Protein AF-A0A0D7AES2-F1 (afdb_monomer)

Sequence (624 aa):
MNTSYLFISCYKQKIHALDRVQQRGAQDPANRQRQGQAQGQGQSHGPVEHRKLVQRFRQFLADEEKFWGKFIARFRRSFALTEANAALLTLEIISVEDVVGDATDGPTEDHGRNHFQFPAEDTSVDLTPTTDADRRSRMVILSKAMTCLGDIARYREQYNESGGRPKAGHEDHPPSAKKNAGRGKRGGPELRRRNYERAQQCYEQARRLVPTEGNPSHQMAIIATYQKDVFSALLHNYRALCVLQPYDTAAENMGVILSKAMDQWRRSRRDDTADPPPHIQVERFKESVVVLHAMWRDKVDTRKHASAIYKNYRSLILQRNLPADTINAVVILSQGALWKHRMFEDPKPRRREEKQTRIFMHLLDVHRALLEVGIEELKEPLPSDMPSNDLAQKITAAFRRTLAALRIASKWLIANYDYVAHGMEKDRTRANEKGRTSTTPLVRFWTSYADFMRTLQRSFPVGNLPNLSAPLGEDLDLQGFLPLKQTLLAREPASADSASSDNQGADGLSGEHPNVVQLMRISDLFSDANTIVAMEDSPIALYGNQFMVKGVEVATGQQQSSPSSAAIVVSSVLSSEVADEDAMTELTDDPVAEAFKHLEDGEDEILWDPRYLEFQDQGTSIND

InterPro domains:
  IPR011990 Tetratricopeptide-like helical domain superfamily [G3DSA:1.25.40.10] (2-264)
  IPR011990 Tetratricopeptide-like helical domain superfamily [SSF48452] (40-487)
  IPR018834 DNA/RNA-binding domain, Est1-type [PF10373] (199-487)
  IPR019458 Telomerase activating protein Est1-like, N-terminal [PF10374] (2-160)
  IPR045153 Est1/Ebs1-like [PTHR15696] (5-589)

Foldseek 3Di:
DLVLLVVVVVLVVVLVVLVVVVVVVVPCVVVVVVVPPPDDPDDPCSVVVSVVSLVVVLVSLVLVLVLLLVVLLVLCLLQVVLQLVVLNVLLVSDDPCSNPDDNPPFPDPPVDPDPSDDPGDDPVDRNHDPDPLVSLVSLLVSLVSLLVSLVSLVVSQQSPPPQPADHQLCLPDDPPPPPPPDPDDDDDRDHDQTDSPSSLSSLLSSCLSNVQALSSLQVQLLVCVSVVNLLSNLLSLLSQQQFNHHDVLSVVVLVVSLVVLQVVVVPDDDDPPDDDPLVVLLVVLSSLLSPLLSCLVPPDDCVVSLVVSLVSLLVCLLVVSDALVNLQSSLSSLLSSLVCLVPPDDPDVVSSVVSSVVSVLSNLSSLLSLLVSLLVLLPDDQDPPDDLLQLLSSQDPSNLSSLLVNLSSLLLCLQCVVVLLVVVVVVVVVCVVVVDPDCDSSNSSLQSVLSSVQSLCVSDPLVSADEPQDQDPSLSSCPRRNSSVSSSPPDDHPDPPPPDDDPDRPPVPVPDDSSNSSSNSSNVSVVSVVSLQPDPPRQWHQDPNGIDGPPPPPPPPDDDDDDDDDDDDDDDDDDDDDDDDDDDDDDDDDCVSVVSVVSVVVSSDPPDDVCVSVVVPDPPPPDD

Nearest PDB structures (foldseek):
  4um2-assembly1_A  TM=5.793E-01  e=1.061E-10  Homo sapiens
  1ya0-assembly2_B  TM=6.684E-01  e=3.777E-09  Homo sapiens
  1ya0-assembly1_A  TM=5.693E-01  e=1.539E-08  Homo sapiens
  3zhe-assembly2_D  TM=5.365E-01  e=1.321E-03  Caenorhabditis elegans
  3zhe-assembly1_B  TM=4.711E-01  e=5.249E-04  Caenorhabditis elegans

Solvent-accessible surface area (backbone atoms only — not comparable to full-atom values): 37317 Å² total; per-residue (Å²): 111,70,66,60,40,54,51,49,51,53,50,52,54,53,50,52,54,48,48,54,54,51,54,58,67,67,77,46,70,77,58,59,69,67,52,73,80,76,62,90,91,68,83,90,44,66,76,59,51,46,52,53,48,54,52,50,49,54,49,50,44,54,52,48,47,54,43,49,40,53,48,51,49,49,51,34,60,55,38,65,46,67,86,49,46,67,48,34,44,75,65,66,55,45,56,73,61,74,70,72,49,64,91,79,71,63,80,78,82,70,89,62,96,51,95,74,65,72,79,83,81,65,86,88,62,87,56,55,56,89,43,71,68,52,40,52,52,52,49,51,53,52,26,51,51,35,32,50,45,12,52,42,44,42,53,50,47,53,72,45,62,65,94,70,24,57,57,69,81,42,77,85,56,77,76,80,76,66,91,78,71,72,93,81,67,95,72,76,86,73,75,55,76,85,74,54,61,70,19,49,50,27,19,51,41,21,26,67,76,38,34,38,48,5,54,31,33,31,54,49,14,52,52,26,48,77,72,68,34,60,55,56,17,48,44,22,20,35,52,4,57,32,20,82,43,50,31,69,68,28,58,55,51,45,49,55,54,28,51,51,47,42,56,51,54,76,68,57,84,77,83,86,86,66,90,65,60,61,70,56,48,48,52,54,48,44,51,50,52,48,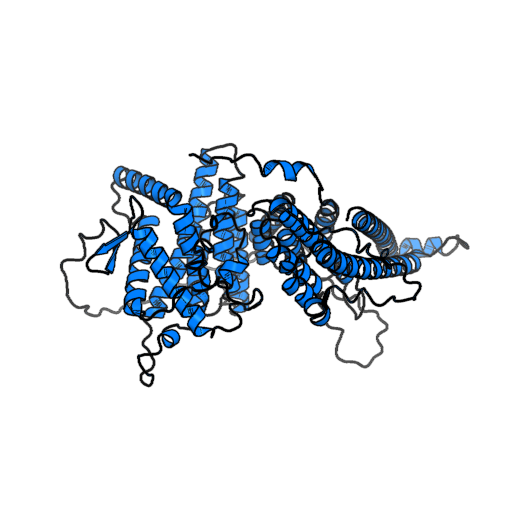35,52,62,25,37,68,78,46,99,55,87,54,65,69,58,49,51,50,49,38,53,50,52,39,50,33,37,74,70,61,60,57,53,42,69,59,52,34,45,56,53,52,42,38,44,35,51,42,43,49,53,71,76,74,52,67,98,49,67,70,62,37,52,57,53,48,50,53,41,50,52,45,40,48,42,54,49,38,31,51,36,53,49,42,44,58,52,66,66,60,76,76,69,91,92,60,74,91,80,56,67,60,75,67,54,42,77,47,43,59,42,40,45,65,36,51,46,57,48,50,34,28,46,63,59,40,38,66,65,54,52,55,51,49,55,56,50,52,55,53,32,65,75,65,75,49,92,66,82,45,76,64,54,53,37,46,46,45,48,20,52,24,52,40,52,48,48,74,76,49,57,71,92,80,44,52,73,79,82,67,77,49,74,68,39,60,70,49,41,45,38,49,68,27,68,58,53,73,65,72,68,73,75,84,71,92,83,72,90,66,90,73,97,71,66,103,52,83,59,80,79,59,57,74,57,58,57,53,39,20,48,55,40,49,50,52,53,49,52,52,52,49,45,71,39,86,88,40,63,41,41,74,56,96,88,33,51,37,46,69,89,64,76,84,72,82,78,84,81,92,79,83,90,79,90,79,85,89,81,92,82,88,83,83,87,82,89,82,85,90,82,92,82,91,77,92,76,93,77,76,66,66,50,62,58,54,51,56,53,62,70,71,63,66,68,80,82,82,62,82,71,69,69,65,66,80,78,62,86,75,77,85,74,136

pLDDT: mean 76.25, std 23.74, range [24.3, 98.81]

Secondary structure (DSSP, 8-state):
-HHHHHHHHHHHHHHHHHHHHHHHHHH-HHHHHHHTTT-SSS---HHHHHHHHHHHHHHHHHHHHHHHHHHHHHHHHHTT-GGGHHHHHHTTSS-SHHHHS-TTSPPP---S--TT-PPPP-TT------SHHHHHHHHHHHHHHHHHHHHHHHHHHHT--GGGPPPTT-TTSPP---TT--S--S----------HHHHHHHHHHHHH-TTBSHHHHHHHHHHHHTT-HHHHHHHHHHHHSSSB--THHHHHHHHHHHHHHHHHHH------S---HHHHHHHHHHHHHHHHHHHHTT---HHHHHHHHHHHHHHHHTT-S-HHHHHHHHHHHHHHHHHHHHS--SSHHHHHHHHHHHHHHHHHHHHHHHHHHHHHTTSPPPTTS-TT-GGGGS-HHHHHHHHHHHHHHHHHHHTHHHHHHHHHHHHHHHHHTT-----HHHHHHHHHHHHHHHHHHHS-GGGSPP--S--HHHHHTTT-GGGTTTTT--PPS-S---------S-TTTTS-HHHHHHHHHHHHHHHHHHHHHSTT-SEEEETTEEEETT-TTSSSS---PPPP-------------------------THHHHHHHHHHHSS-----GGGGGGGG-------

Organism: NCBI:txid1128425

Mean predicted aligned error: 13.36 Å

Radius of gyration: 29.5 Å; Cα contacts (8 Å, |Δi|>4): 527; chains: 1; bounding box: 90×71×86 Å

Structure (mmCIF, N/CA/C/O backbone):
data_AF-A0A0D7AES2-F1
#
_entry.id   AF-A0A0D7AES2-F1
#
loop_
_atom_site.group_PDB
_atom_site.id
_atom_site.type_symbol
_atom_site.label_atom_id
_atom_site.label_alt_id
_atom_site.label_comp_id
_atom_site.label_asym_id
_atom_site.label_entity_id
_atom_site.label_seq_id
_atom_site.pdbx_PDB_ins_code
_atom_site.Cartn_x
_atom_site.Cartn_y
_atom_site.Cartn_z
_atom_site.occupancy
_atom_site.B_iso_or_equiv
_atom_site.auth_seq_id
_atom_site.auth_comp_id
_atom_site.auth_asym_id
_atom_site.auth_atom_id
_atom_site.pdbx_PDB_model_num
ATOM 1 N N . MET A 1 1 ? 16.218 -9.860 -20.730 1.00 56.62 1 MET A N 1
ATOM 2 C CA . MET A 1 1 ? 16.356 -8.855 -19.650 1.00 56.62 1 MET A CA 1
ATOM 3 C C . MET A 1 1 ? 17.821 -8.629 -19.309 1.00 56.62 1 MET A C 1
ATOM 5 O O . MET A 1 1 ? 18.266 -7.497 -19.400 1.00 56.62 1 MET A O 1
ATOM 9 N N . ASN A 1 2 ? 18.589 -9.687 -19.027 1.00 65.44 2 ASN A N 1
ATOM 10 C CA . ASN A 1 2 ? 19.991 -9.597 -18.583 1.00 65.44 2 ASN A CA 1
ATOM 11 C C . ASN A 1 2 ? 20.899 -8.753 -19.495 1.00 65.44 2 ASN A C 1
ATOM 13 O O . ASN A 1 2 ? 21.765 -8.038 -19.011 1.00 65.44 2 ASN A O 1
ATOM 17 N N . THR A 1 3 ? 20.685 -8.770 -20.812 1.00 73.75 3 THR A N 1
ATOM 18 C CA . THR A 1 3 ? 21.466 -7.956 -21.755 1.00 73.75 3 THR A CA 1
ATOM 19 C C . THR A 1 3 ? 21.280 -6.454 -21.533 1.00 73.75 3 THR A C 1
ATOM 21 O O . THR A 1 3 ? 22.269 -5.730 -21.453 1.00 73.75 3 THR A O 1
ATOM 24 N N . SER A 1 4 ? 20.039 -5.982 -21.392 1.00 82.75 4 SER A N 1
ATOM 25 C CA . SER A 1 4 ? 19.725 -4.558 -21.230 1.00 82.75 4 SER A CA 1
ATOM 26 C C . SER A 1 4 ? 20.323 -3.999 -19.935 1.00 82.75 4 SER A C 1
ATOM 28 O O . SER A 1 4 ? 20.990 -2.966 -19.985 1.00 82.75 4 SER A O 1
ATOM 30 N N . TYR A 1 5 ? 20.186 -4.709 -18.806 1.00 83.88 5 TYR A N 1
ATOM 31 C CA . TYR A 1 5 ? 20.780 -4.291 -17.525 1.00 83.88 5 TYR A CA 1
ATOM 32 C C . TYR A 1 5 ? 22.308 -4.251 -17.572 1.00 83.88 5 TYR A C 1
ATOM 34 O O . TYR A 1 5 ? 22.898 -3.274 -17.122 1.00 83.88 5 TYR A O 1
ATOM 42 N N . LEU A 1 6 ? 22.968 -5.232 -18.200 1.00 86.81 6 LEU A N 1
ATOM 43 C CA . LEU A 1 6 ? 24.429 -5.218 -18.347 1.00 86.81 6 LEU A CA 1
ATOM 44 C C . LEU A 1 6 ? 24.922 -3.988 -19.126 1.00 86.81 6 LEU A C 1
ATOM 46 O O . LEU A 1 6 ? 25.907 -3.352 -18.737 1.00 86.81 6 LEU A O 1
ATOM 50 N N . PHE A 1 7 ? 24.234 -3.617 -20.212 1.00 88.62 7 PHE A N 1
ATOM 51 C CA . PHE A 1 7 ? 24.565 -2.400 -20.955 1.00 88.62 7 PHE A CA 1
ATOM 52 C C . PHE A 1 7 ? 24.299 -1.143 -20.128 1.00 88.62 7 PHE A C 1
ATOM 54 O O . PHE A 1 7 ? 25.170 -0.270 -20.080 1.00 88.62 7 PHE A O 1
ATOM 61 N N . ILE A 1 8 ? 23.146 -1.059 -19.457 1.00 89.00 8 ILE A N 1
ATOM 62 C CA . ILE A 1 8 ? 22.797 0.053 -18.562 1.00 89.00 8 ILE A CA 1
ATOM 63 C C . ILE A 1 8 ? 23.882 0.226 -17.499 1.00 89.00 8 ILE A C 1
ATOM 65 O O . ILE A 1 8 ? 24.471 1.302 -17.409 1.00 89.00 8 ILE A O 1
ATOM 69 N N . SER A 1 9 ? 24.220 -0.837 -16.772 1.00 87.69 9 SER A N 1
ATOM 70 C CA . SER A 1 9 ? 25.241 -0.832 -15.726 1.00 87.69 9 SER A CA 1
ATOM 71 C C . SER A 1 9 ? 26.603 -0.370 -16.266 1.00 87.69 9 SER A C 1
ATOM 73 O O . SER A 1 9 ? 27.226 0.542 -15.718 1.00 87.69 9 SER A O 1
ATOM 75 N N . CYS A 1 10 ? 27.027 -0.867 -17.434 1.00 90.12 10 CYS A N 1
ATOM 76 C CA . CYS A 1 10 ? 28.264 -0.429 -18.092 1.00 90.12 10 CYS A CA 1
ATOM 77 C C . CYS A 1 10 ? 28.249 1.068 -18.467 1.00 90.12 10 CYS A C 1
ATOM 79 O O . CYS A 1 10 ? 29.247 1.774 -18.269 1.00 90.12 10 CYS A O 1
ATOM 81 N N . TYR A 1 11 ? 27.128 1.583 -18.988 1.00 91.31 11 TYR A N 1
ATOM 82 C CA . TYR A 1 11 ? 26.967 3.015 -19.255 1.00 91.31 11 TYR A CA 1
ATOM 83 C C . TYR A 1 11 ? 27.032 3.834 -17.963 1.00 91.31 11 TYR A C 1
ATOM 85 O O . TYR A 1 11 ? 27.802 4.798 -17.907 1.00 91.31 11 TYR A O 1
ATOM 93 N N . LYS A 1 12 ? 26.295 3.433 -16.918 1.00 88.38 12 LYS A N 1
ATOM 94 C CA . LYS A 1 12 ? 26.289 4.092 -15.603 1.00 88.38 12 LYS A CA 1
ATOM 95 C C . LYS A 1 12 ? 27.699 4.169 -15.021 1.00 88.38 12 LYS A C 1
ATOM 97 O O . LYS A 1 12 ? 28.170 5.260 -14.696 1.00 88.38 12 LYS A O 1
ATOM 102 N N . GLN A 1 13 ? 28.412 3.044 -14.963 1.00 88.31 13 GLN A N 1
ATOM 103 C CA . GLN A 1 13 ? 29.776 2.963 -14.433 1.00 88.31 13 GLN A CA 1
ATOM 104 C C . GLN A 1 13 ? 30.739 3.906 -15.168 1.00 88.31 13 GLN A C 1
ATOM 106 O O . GLN A 1 13 ? 31.487 4.654 -14.531 1.00 88.31 13 GLN A O 1
ATOM 111 N N . LYS A 1 14 ? 30.696 3.929 -16.508 1.00 87.94 14 LYS A N 1
ATOM 112 C CA . LYS A 1 14 ? 31.553 4.807 -17.322 1.00 87.94 14 LYS A CA 1
ATOM 113 C C . LYS A 1 14 ? 31.202 6.287 -17.158 1.00 87.94 14 LYS A C 1
ATOM 115 O O . LYS A 1 14 ? 32.112 7.107 -17.043 1.00 87.94 14 LYS A O 1
ATOM 120 N N . ILE A 1 15 ? 29.914 6.636 -17.103 1.00 86.81 15 ILE A N 1
ATOM 121 C CA . ILE A 1 15 ? 29.466 8.016 -16.852 1.00 86.81 15 ILE A CA 1
ATOM 122 C C . ILE A 1 15 ? 29.945 8.474 -15.468 1.00 86.81 15 ILE A C 1
ATOM 124 O O . ILE A 1 15 ? 30.592 9.514 -15.353 1.00 86.81 15 ILE A O 1
ATOM 128 N N . HIS A 1 16 ? 29.750 7.652 -14.435 1.00 83.75 16 HIS A N 1
ATOM 129 C CA . HIS A 1 16 ? 30.220 7.945 -13.082 1.00 83.75 16 HIS A CA 1
ATOM 130 C C . HIS A 1 16 ? 31.745 8.054 -12.966 1.00 83.75 16 HIS A C 1
ATOM 132 O O . HIS A 1 16 ? 32.251 8.833 -12.156 1.00 83.75 16 HIS A O 1
ATOM 138 N N . ALA A 1 17 ? 32.504 7.266 -13.730 1.00 84.44 17 ALA A N 1
ATOM 139 C CA . ALA A 1 17 ? 33.957 7.394 -13.775 1.00 84.44 17 ALA A CA 1
ATOM 140 C C . ALA A 1 17 ? 34.374 8.765 -14.332 1.00 84.44 17 ALA A C 1
ATOM 142 O O . ALA A 1 17 ? 35.205 9.440 -13.724 1.00 84.44 17 ALA A O 1
ATOM 143 N N . LEU A 1 18 ? 33.746 9.208 -15.426 1.00 83.25 18 LEU A N 1
ATOM 144 C CA . LEU A 1 18 ? 33.998 10.524 -16.019 1.00 83.25 18 LEU A CA 1
ATOM 145 C C . LEU A 1 18 ? 33.575 11.673 -15.092 1.00 83.25 18 LEU A C 1
ATOM 147 O O . LEU A 1 18 ? 34.290 12.671 -15.004 1.00 83.25 18 LEU A O 1
ATOM 151 N N . ASP A 1 19 ? 32.477 11.519 -14.354 1.00 81.00 19 ASP A N 1
ATOM 152 C CA . ASP A 1 19 ? 32.017 12.508 -13.372 1.00 81.00 19 ASP A CA 1
ATOM 153 C C . ASP A 1 19 ? 33.028 12.752 -12.257 1.00 81.00 19 ASP A C 1
ATOM 155 O O . ASP A 1 19 ? 33.355 13.900 -11.951 1.00 81.00 19 ASP A O 1
ATOM 159 N N . ARG A 1 20 ? 33.583 11.675 -11.690 1.00 79.75 20 ARG A N 1
ATOM 160 C CA . ARG A 1 20 ? 34.607 11.772 -10.640 1.00 79.75 20 ARG A CA 1
ATOM 161 C C . ARG A 1 20 ? 35.866 12.481 -11.137 1.00 79.75 20 ARG A C 1
ATOM 163 O O . ARG A 1 20 ? 36.455 13.273 -10.405 1.00 79.75 20 ARG A O 1
ATOM 170 N N . VAL A 1 21 ? 36.268 12.233 -12.386 1.00 79.25 21 VAL A N 1
ATOM 171 C CA . VAL A 1 21 ? 37.412 12.921 -13.010 1.00 79.25 21 VAL A CA 1
ATOM 172 C C . VAL A 1 21 ? 37.127 14.418 -13.177 1.00 79.25 21 VAL A C 1
ATOM 174 O O . VAL A 1 21 ? 37.994 15.244 -12.893 1.00 79.25 21 VAL A O 1
ATOM 177 N N . GLN A 1 22 ? 35.910 14.788 -13.581 1.00 73.75 22 GLN A N 1
ATOM 178 C CA . GLN A 1 22 ? 35.516 16.191 -13.737 1.00 73.75 22 GLN A CA 1
ATOM 179 C C . GLN A 1 22 ? 35.419 16.939 -12.401 1.00 73.75 22 GLN A C 1
ATOM 181 O O . GLN A 1 22 ? 35.884 18.075 -12.319 1.00 73.75 22 GLN A O 1
ATOM 186 N N . GLN A 1 23 ? 34.861 16.312 -11.360 1.00 73.19 23 GLN A N 1
ATOM 187 C CA . GLN A 1 23 ? 34.775 16.896 -10.016 1.00 73.19 23 GLN A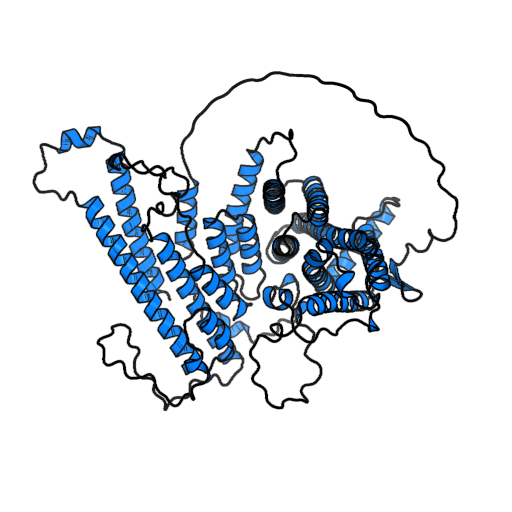 CA 1
ATOM 188 C C . GLN A 1 23 ? 36.170 17.142 -9.419 1.00 73.19 23 GLN A C 1
ATOM 190 O O . GLN A 1 23 ? 36.448 18.247 -8.951 1.00 73.19 23 GLN A O 1
ATOM 195 N N . ARG A 1 24 ? 37.090 16.171 -9.540 1.00 70.19 24 ARG A N 1
ATOM 196 C CA . ARG A 1 24 ? 38.494 16.326 -9.109 1.00 70.19 24 ARG A CA 1
ATOM 197 C C . ARG A 1 24 ? 39.220 17.448 -9.857 1.00 70.19 24 ARG A C 1
ATOM 199 O O . ARG A 1 24 ? 39.951 18.219 -9.250 1.00 70.19 24 ARG A O 1
ATOM 206 N N . GLY A 1 25 ? 38.982 17.590 -11.163 1.00 62.50 25 GLY A N 1
ATOM 207 C CA . GLY A 1 25 ? 39.559 18.675 -11.968 1.00 62.50 25 GLY A CA 1
ATOM 208 C C . GLY A 1 25 ? 38.987 20.074 -11.682 1.00 62.50 25 GLY A C 1
ATOM 209 O O . GLY A 1 25 ? 39.542 21.061 -12.170 1.00 62.50 25 GLY A O 1
ATOM 210 N N . ALA A 1 26 ? 37.882 20.179 -10.935 1.00 61.59 26 ALA A N 1
ATOM 211 C CA . ALA A 1 26 ? 37.243 21.446 -10.570 1.00 61.59 26 ALA A CA 1
ATOM 212 C C . ALA A 1 26 ? 37.666 21.971 -9.185 1.00 61.59 26 ALA A C 1
ATOM 214 O O . ALA A 1 26 ? 37.662 23.185 -8.987 1.00 61.59 26 ALA A O 1
ATOM 215 N N . GLN A 1 27 ? 38.041 21.088 -8.253 1.00 60.38 27 GLN A N 1
ATOM 216 C CA . GLN A 1 27 ? 38.415 21.446 -6.877 1.00 60.38 27 GLN A CA 1
ATOM 217 C C . GLN A 1 27 ? 39.865 21.940 -6.726 1.00 60.38 27 GLN A C 1
ATOM 219 O O . GLN A 1 27 ? 40.171 22.573 -5.722 1.00 60.38 27 GLN A O 1
ATOM 224 N N . ASP A 1 28 ? 40.738 21.719 -7.719 1.00 55.06 28 ASP A N 1
ATOM 225 C CA . ASP A 1 28 ? 42.179 21.986 -7.596 1.00 55.06 28 ASP A CA 1
ATOM 226 C C . ASP A 1 28 ? 42.699 23.012 -8.640 1.00 55.06 28 ASP A C 1
ATOM 228 O O . ASP A 1 28 ? 43.312 22.659 -9.656 1.00 55.06 28 ASP A O 1
ATOM 232 N N . PRO A 1 29 ? 42.429 24.323 -8.454 1.00 54.38 29 PRO A N 1
ATOM 233 C CA . PRO A 1 29 ? 42.816 25.364 -9.410 1.00 54.38 29 PRO A CA 1
ATOM 234 C C . PRO A 1 29 ? 44.338 25.572 -9.514 1.00 54.38 29 PRO A C 1
ATOM 236 O O . PRO A 1 29 ? 44.809 26.054 -10.546 1.00 54.38 29 PRO A O 1
ATOM 239 N N . ALA A 1 30 ? 45.117 25.165 -8.504 1.00 54.38 30 ALA A N 1
ATOM 240 C CA . ALA A 1 30 ? 46.577 25.304 -8.484 1.00 54.38 30 ALA A CA 1
ATOM 241 C C . ALA A 1 30 ? 47.283 24.423 -9.534 1.00 54.38 30 ALA A C 1
ATOM 243 O O . ALA A 1 30 ? 48.362 24.768 -10.021 1.00 54.38 30 ALA A O 1
ATOM 244 N N . ASN A 1 31 ? 46.654 23.318 -9.951 1.00 51.97 31 ASN A N 1
ATOM 245 C CA . ASN A 1 31 ? 47.235 22.403 -10.934 1.00 51.97 31 ASN A CA 1
ATOM 246 C C . ASN A 1 31 ? 46.938 22.811 -12.394 1.00 51.97 31 ASN A C 1
ATOM 248 O O . ASN A 1 31 ? 47.674 22.441 -13.310 1.00 51.97 31 ASN A O 1
ATOM 252 N N . ARG A 1 32 ? 45.919 23.660 -12.627 1.00 53.78 32 ARG A N 1
ATOM 253 C CA . ARG A 1 32 ? 45.630 24.229 -13.960 1.00 53.78 32 ARG A CA 1
ATOM 254 C C . ARG A 1 32 ? 46.734 25.161 -14.457 1.00 53.78 32 ARG A C 1
ATOM 256 O O . ARG A 1 32 ? 46.971 25.227 -15.659 1.00 53.78 32 ARG A O 1
ATOM 263 N N . GLN A 1 33 ? 47.417 25.862 -13.551 1.00 50.22 33 GLN A N 1
ATOM 264 C CA . GLN A 1 33 ? 48.461 26.823 -13.920 1.00 50.22 33 GLN A CA 1
ATOM 265 C C . GLN A 1 33 ? 49.825 26.160 -14.176 1.00 50.22 33 GLN A C 1
ATOM 267 O O . GLN A 1 33 ? 50.596 26.671 -14.983 1.00 50.22 33 GLN A O 1
ATOM 272 N N . ARG A 1 34 ? 50.107 24.991 -13.576 1.00 50.31 34 ARG A N 1
ATOM 273 C CA . ARG A 1 34 ? 51.342 24.221 -13.842 1.00 50.31 34 ARG A CA 1
ATOM 274 C C . ARG A 1 34 ? 51.269 23.329 -15.085 1.00 50.31 34 ARG A C 1
ATOM 276 O O . ARG A 1 34 ? 52.300 23.084 -15.700 1.00 50.31 34 ARG A O 1
ATOM 283 N N . GLN A 1 35 ? 50.080 22.889 -15.507 1.00 50.41 35 GLN A N 1
ATOM 284 C CA . GLN A 1 35 ? 49.919 22.103 -16.744 1.00 50.41 35 GLN A CA 1
ATOM 285 C C . GLN A 1 35 ? 49.804 22.951 -18.023 1.00 50.41 35 GLN A C 1
ATOM 287 O O . GLN A 1 35 ? 49.953 22.416 -19.119 1.00 50.41 35 GLN A O 1
ATOM 292 N N . GLY A 1 36 ? 49.613 24.271 -17.910 1.00 47.44 36 GLY A N 1
ATOM 293 C CA . GLY A 1 36 ? 49.479 25.171 -19.063 1.00 47.44 36 GLY A CA 1
ATOM 294 C C . GLY A 1 36 ? 50.742 25.360 -19.916 1.00 47.44 36 GLY A C 1
ATOM 295 O O . GLY A 1 36 ? 50.650 25.961 -20.981 1.00 47.44 36 GLY A O 1
ATOM 296 N N . GLN A 1 37 ? 51.907 24.861 -19.485 1.00 46.59 37 GLN A N 1
ATOM 297 C CA . GLN A 1 37 ? 53.181 25.050 -20.199 1.00 46.59 37 GLN A CA 1
ATOM 298 C C . GLN A 1 37 ? 53.881 23.763 -20.660 1.00 46.59 37 GLN A C 1
ATOM 300 O O . GLN A 1 37 ? 54.899 23.866 -21.337 1.00 46.59 37 GLN A O 1
ATOM 305 N N . ALA A 1 38 ? 53.353 22.565 -20.368 1.00 45.38 38 ALA A N 1
ATOM 306 C CA . ALA A 1 38 ? 54.080 21.316 -20.646 1.00 45.38 38 ALA A CA 1
ATOM 307 C C . ALA A 1 38 ? 53.328 20.243 -21.457 1.00 45.38 38 ALA A C 1
ATOM 309 O O . ALA A 1 38 ? 53.899 19.184 -21.698 1.00 45.38 38 ALA A O 1
ATOM 310 N N . GLN A 1 39 ? 52.091 20.470 -21.917 1.00 45.34 39 GLN A N 1
ATOM 311 C CA . GLN A 1 39 ? 51.384 19.490 -22.760 1.00 45.34 39 GLN A CA 1
ATOM 312 C C . GLN A 1 39 ? 50.609 20.143 -23.909 1.00 45.34 39 GLN A C 1
ATOM 314 O O . GLN A 1 39 ? 49.402 20.366 -23.844 1.00 45.34 39 GLN A O 1
ATOM 319 N N . GLY A 1 40 ? 51.307 20.377 -25.020 1.00 43.47 40 GLY A N 1
ATOM 320 C CA . GLY A 1 40 ? 50.685 20.238 -26.333 1.00 43.47 40 GLY A CA 1
ATOM 321 C C . GLY A 1 40 ? 50.515 18.744 -26.634 1.00 43.47 40 GLY A C 1
ATOM 322 O O . GLY A 1 40 ? 51.466 17.993 -26.470 1.00 43.47 40 GLY A O 1
ATOM 323 N N . GLN A 1 41 ? 49.320 18.334 -27.076 1.00 42.59 41 GLN A N 1
ATOM 324 C CA . GLN A 1 41 ? 48.943 16.984 -27.562 1.00 42.59 41 GLN A CA 1
ATOM 325 C C . GLN A 1 41 ? 48.394 15.931 -26.566 1.00 42.59 41 GLN A C 1
ATOM 327 O O . GLN A 1 41 ? 48.186 14.789 -26.965 1.00 42.59 41 GLN A O 1
ATOM 332 N N . GLY A 1 42 ? 48.013 16.295 -25.336 1.00 40.06 42 GLY A N 1
ATOM 333 C CA . GLY A 1 42 ? 47.274 15.406 -24.416 1.00 40.06 42 GLY A CA 1
ATOM 334 C C . GLY A 1 42 ? 45.814 15.828 -24.212 1.00 40.06 42 GLY A C 1
ATOM 335 O O . GLY A 1 42 ? 45.533 16.779 -23.496 1.00 40.06 42 GLY A O 1
ATOM 336 N N . GLN A 1 43 ? 44.889 15.134 -24.868 1.00 45.44 43 GLN A N 1
ATOM 337 C CA . GLN A 1 43 ? 43.421 15.241 -24.823 1.00 45.44 43 GLN A CA 1
ATOM 338 C C . GLN A 1 43 ? 42.773 15.856 -23.555 1.00 45.44 43 GLN A C 1
ATOM 340 O O . GLN A 1 43 ? 42.517 15.184 -22.560 1.00 45.44 43 GLN A O 1
ATOM 345 N N . SER A 1 44 ? 42.318 17.107 -23.659 1.00 47.56 44 SER A N 1
ATOM 346 C CA . SER A 1 44 ? 41.312 17.702 -22.759 1.00 47.56 44 SER A CA 1
ATOM 347 C C . SER A 1 44 ? 39.892 17.232 -23.144 1.00 47.56 44 SER A C 1
ATOM 349 O O . SER A 1 44 ? 39.040 18.015 -23.567 1.00 47.56 44 SER A O 1
ATOM 351 N N . HIS A 1 45 ? 39.633 15.919 -23.106 1.00 55.41 45 HIS A N 1
ATOM 352 C CA . HIS A 1 45 ? 38.381 15.338 -23.623 1.00 55.41 45 HIS A CA 1
ATOM 353 C C . HIS A 1 45 ? 37.292 15.041 -22.577 1.00 55.41 45 HIS A C 1
ATOM 355 O O . HIS A 1 45 ? 36.183 14.679 -22.963 1.00 55.41 45 HIS A O 1
ATOM 361 N N . GLY A 1 46 ? 37.513 15.298 -21.285 1.00 69.12 46 GLY A N 1
ATOM 362 C CA . GLY A 1 46 ? 36.559 14.935 -20.220 1.00 69.12 46 GLY A CA 1
ATOM 363 C C . GLY A 1 46 ? 35.105 15.420 -20.427 1.00 69.12 46 GLY A C 1
ATOM 364 O O . GLY A 1 46 ? 34.190 14.595 -20.425 1.00 69.12 46 GLY A O 1
ATOM 365 N N . PRO A 1 47 ? 34.837 16.725 -20.649 1.00 74.50 47 PRO A N 1
ATOM 366 C CA . PRO A 1 47 ? 33.464 17.240 -20.785 1.00 74.50 47 PRO A CA 1
ATOM 367 C C . PRO A 1 47 ? 32.767 16.900 -22.108 1.00 74.50 47 PRO A C 1
ATOM 369 O O . PRO A 1 47 ? 31.537 16.937 -22.194 1.00 74.50 47 PRO A O 1
ATOM 372 N N . VAL A 1 48 ? 33.533 16.651 -23.173 1.00 81.00 48 VAL A N 1
ATOM 373 C CA . VAL A 1 48 ? 32.988 16.322 -24.501 1.00 81.00 48 VAL A CA 1
ATOM 374 C C . VAL A 1 48 ? 32.695 14.829 -24.588 1.00 81.00 48 VAL A C 1
ATOM 376 O O . VAL A 1 48 ? 31.626 14.453 -25.064 1.00 81.00 48 VAL A O 1
ATOM 379 N N . GLU A 1 49 ? 33.592 13.983 -24.084 1.00 83.44 49 GLU A N 1
ATOM 380 C CA . GLU A 1 49 ? 33.374 12.537 -23.994 1.00 83.44 49 GLU A CA 1
ATOM 381 C C . GLU A 1 49 ? 32.210 12.196 -23.076 1.00 83.44 49 GLU A C 1
ATOM 383 O O . GLU A 1 49 ? 31.358 11.408 -23.474 1.00 83.44 49 GLU A O 1
ATOM 388 N N . HIS A 1 50 ? 32.098 12.856 -21.919 1.00 84.12 50 HIS A N 1
ATOM 389 C CA . HIS A 1 50 ? 30.940 12.695 -21.039 1.00 84.12 50 HIS A CA 1
ATOM 390 C C . HIS A 1 50 ? 29.629 13.005 -21.775 1.00 84.12 50 HIS A C 1
ATOM 392 O O . HIS A 1 50 ? 28.717 12.183 -21.793 1.00 84.12 50 HIS A O 1
ATOM 398 N N . ARG A 1 51 ? 29.540 14.160 -22.455 1.00 84.19 51 ARG A N 1
ATOM 399 C CA . ARG A 1 51 ? 28.338 14.534 -23.224 1.00 84.19 51 ARG A CA 1
ATOM 400 C C . ARG A 1 51 ? 28.016 13.528 -24.330 1.00 84.19 51 ARG A C 1
ATOM 402 O O . ARG A 1 51 ? 26.859 13.145 -24.474 1.00 84.19 51 ARG A O 1
ATOM 409 N N . LYS A 1 52 ? 29.026 13.069 -25.077 1.00 89.00 52 LYS A N 1
ATOM 410 C CA . LYS A 1 52 ? 28.855 12.034 -26.111 1.00 89.00 52 LYS A CA 1
ATOM 411 C C . LYS A 1 52 ? 28.370 10.711 -25.514 1.00 89.00 52 LYS A C 1
ATOM 413 O O . LYS A 1 52 ? 27.512 10.063 -26.108 1.00 89.00 52 LYS A O 1
ATOM 418 N N . LEU A 1 53 ? 28.904 10.309 -24.361 1.00 89.44 53 LEU A N 1
ATOM 419 C CA . LEU A 1 53 ? 28.532 9.065 -23.694 1.00 89.44 53 LEU A CA 1
ATOM 420 C C . LEU A 1 53 ? 27.093 9.114 -23.173 1.00 89.44 53 LEU A C 1
ATOM 422 O O . LEU A 1 53 ? 26.329 8.197 -23.457 1.00 89.44 53 LEU A O 1
ATOM 426 N N . VAL A 1 54 ? 26.699 10.201 -22.501 1.00 88.50 54 VAL A N 1
ATOM 427 C CA . VAL A 1 54 ? 25.312 10.414 -22.051 1.00 88.50 54 VAL A CA 1
ATOM 428 C C . VAL A 1 54 ? 24.353 10.444 -23.241 1.00 88.50 54 VAL A C 1
ATOM 430 O O . VAL A 1 54 ? 23.306 9.807 -23.198 1.00 88.50 54 VAL A O 1
ATOM 433 N N . GLN A 1 55 ? 24.713 11.119 -24.339 1.00 89.75 55 GLN A N 1
ATOM 434 C CA . GLN A 1 55 ? 23.890 11.131 -25.552 1.00 89.75 55 GLN A CA 1
ATOM 435 C C . GLN A 1 55 ? 23.702 9.722 -26.132 1.00 89.75 55 GLN A C 1
ATOM 437 O O . GLN A 1 55 ? 22.578 9.345 -26.457 1.00 89.75 55 GLN A O 1
ATOM 442 N N . ARG A 1 56 ? 24.777 8.927 -26.230 1.00 91.88 56 ARG A N 1
ATOM 443 C CA . ARG A 1 56 ? 24.696 7.527 -26.679 1.00 91.88 56 ARG A CA 1
ATOM 444 C C . ARG A 1 56 ? 23.843 6.678 -25.748 1.00 91.88 56 ARG A C 1
ATOM 446 O O . ARG A 1 56 ? 23.064 5.870 -26.232 1.00 91.88 56 ARG A O 1
ATOM 453 N N . PHE A 1 57 ? 23.965 6.880 -24.441 1.00 92.81 57 PHE A N 1
ATOM 454 C CA . PHE A 1 57 ? 23.168 6.141 -23.474 1.00 92.81 57 PHE A CA 1
ATOM 455 C C . PHE A 1 57 ? 21.675 6.473 -23.596 1.00 92.81 57 PHE A C 1
ATOM 457 O O . PHE A 1 57 ? 20.842 5.575 -23.635 1.00 92.81 57 PHE A O 1
ATOM 464 N N . ARG A 1 58 ? 21.323 7.753 -23.769 1.00 91.31 58 ARG A N 1
ATOM 465 C CA . ARG A 1 58 ? 19.933 8.166 -24.024 1.00 91.31 58 ARG A CA 1
ATOM 466 C C . ARG A 1 58 ? 19.373 7.576 -25.317 1.00 91.31 58 ARG A C 1
ATOM 468 O O . ARG A 1 58 ? 18.203 7.205 -25.339 1.00 91.31 58 ARG A O 1
ATOM 475 N N . GLN A 1 59 ? 20.193 7.493 -26.366 1.00 92.06 59 GLN A N 1
ATOM 476 C CA . GLN A 1 59 ? 19.811 6.838 -27.617 1.00 92.06 59 GLN A CA 1
ATOM 477 C C . GLN A 1 59 ? 19.554 5.344 -27.391 1.00 92.06 59 GLN A C 1
ATOM 479 O O . GLN A 1 59 ? 18.474 4.871 -27.720 1.00 92.06 59 GLN A O 1
ATOM 484 N N . PHE A 1 60 ? 20.482 4.646 -26.729 1.00 93.06 60 PHE A N 1
ATOM 485 C CA . PHE A 1 60 ? 20.321 3.240 -26.352 1.00 93.06 60 PHE A CA 1
ATOM 486 C C . PHE A 1 60 ? 19.020 3.001 -25.572 1.00 93.06 60 PHE A C 1
ATOM 488 O O . PHE A 1 60 ? 18.240 2.131 -25.934 1.00 93.06 60 PHE A O 1
ATOM 495 N N . LEU A 1 61 ? 18.720 3.824 -24.563 1.00 93.06 61 LEU A N 1
ATOM 496 C CA . LEU A 1 61 ? 17.476 3.703 -23.801 1.00 93.06 61 LEU A CA 1
ATOM 497 C C . LEU A 1 61 ? 16.216 3.958 -24.650 1.00 93.06 61 LEU A C 1
ATOM 499 O O . LEU A 1 61 ? 15.168 3.391 -24.367 1.00 93.06 61 LEU A O 1
ATOM 503 N N . ALA A 1 62 ? 16.281 4.835 -25.660 1.00 91.94 62 ALA A N 1
ATOM 504 C CA . ALA A 1 62 ? 15.160 5.077 -26.579 1.00 91.94 62 ALA A CA 1
ATOM 505 C C . ALA A 1 62 ? 14.907 3.889 -27.507 1.00 91.94 62 ALA A C 1
ATOM 507 O O . ALA A 1 62 ? 13.764 3.578 -27.836 1.00 91.94 62 ALA A O 1
ATOM 508 N N . ASP A 1 63 ? 15.991 3.256 -27.929 1.00 91.31 63 ASP A N 1
ATOM 509 C CA . ASP A 1 63 ? 15.979 2.088 -28.790 1.00 91.31 63 ASP A CA 1
ATOM 510 C C . ASP A 1 63 ? 15.468 0.857 -28.025 1.00 91.31 63 ASP A C 1
ATOM 512 O O . ASP A 1 63 ? 14.583 0.152 -28.512 1.00 91.31 63 ASP A O 1
ATOM 516 N N . GLU A 1 64 ? 15.914 0.675 -26.779 1.00 92.06 64 GLU A N 1
ATOM 517 C CA . GLU A 1 64 ? 15.397 -0.353 -25.872 1.00 92.06 64 GLU A CA 1
ATOM 518 C C . GLU A 1 64 ? 13.904 -0.159 -25.575 1.00 92.06 64 GLU A C 1
ATOM 520 O O . GLU A 1 64 ? 13.140 -1.112 -25.680 1.00 92.06 64 GLU A O 1
ATOM 525 N N . GLU A 1 65 ? 13.443 1.060 -25.272 1.00 92.12 65 GLU A N 1
ATOM 526 C CA . GLU A 1 65 ? 12.015 1.329 -25.022 1.00 92.12 65 GLU A CA 1
ATOM 527 C C . GLU A 1 65 ? 11.132 0.866 -26.196 1.00 92.12 65 GLU A C 1
ATOM 529 O O . GLU A 1 65 ? 10.122 0.187 -25.995 1.00 92.12 65 GLU A O 1
ATOM 534 N N . LYS A 1 66 ? 11.549 1.161 -27.436 1.00 91.19 66 LYS A N 1
ATOM 535 C CA . LYS A 1 66 ? 10.853 0.709 -28.652 1.00 91.19 66 LYS A CA 1
ATOM 536 C C . LYS A 1 66 ? 10.879 -0.809 -28.804 1.00 91.19 66 LYS A C 1
ATOM 538 O O . LYS A 1 66 ? 9.867 -1.397 -29.182 1.00 91.19 66 LYS A O 1
ATOM 543 N N . PHE A 1 67 ? 12.026 -1.436 -28.544 1.00 91.44 67 PHE A N 1
ATOM 544 C CA . PHE A 1 67 ? 12.166 -2.888 -28.602 1.00 91.44 67 PHE A CA 1
ATOM 545 C C . PHE A 1 67 ? 11.224 -3.577 -27.609 1.00 91.44 67 PHE A C 1
ATOM 547 O O . PHE A 1 67 ? 10.450 -4.445 -28.011 1.00 91.44 67 PHE A O 1
ATOM 554 N N . TRP A 1 68 ? 11.237 -3.156 -26.342 1.00 92.12 68 TRP A N 1
ATOM 555 C CA . TRP A 1 68 ? 10.407 -3.745 -25.290 1.00 92.12 68 TRP A CA 1
ATOM 556 C C . TRP A 1 68 ? 8.916 -3.511 -25.531 1.00 92.12 68 TRP A C 1
ATOM 558 O O . TRP A 1 68 ? 8.136 -4.444 -25.357 1.00 92.12 68 TRP A O 1
ATOM 568 N N . GLY A 1 69 ? 8.517 -2.330 -26.016 1.00 92.75 69 GLY A N 1
ATOM 569 C CA . GLY A 1 69 ? 7.130 -2.076 -26.421 1.00 92.75 69 GLY A CA 1
ATOM 570 C C . GLY A 1 69 ? 6.650 -3.051 -27.504 1.00 92.75 69 GLY A C 1
ATOM 571 O O . GLY A 1 69 ? 5.629 -3.717 -27.335 1.00 92.75 69 GLY A O 1
ATOM 572 N N . LYS A 1 70 ? 7.436 -3.224 -28.578 1.00 90.81 70 LYS A N 1
ATOM 573 C CA . LYS A 1 70 ? 7.125 -4.189 -29.650 1.00 90.81 70 LYS A CA 1
ATOM 574 C C . LYS A 1 70 ? 7.135 -5.638 -29.161 1.00 90.81 70 LYS A C 1
ATOM 576 O O . LYS A 1 70 ? 6.278 -6.420 -29.566 1.00 90.81 70 LYS A O 1
ATOM 581 N N . PHE A 1 71 ? 8.085 -5.996 -28.296 1.00 92.38 71 PHE A N 1
ATOM 582 C CA . PHE A 1 71 ? 8.164 -7.326 -27.695 1.00 92.38 71 PHE A CA 1
ATOM 583 C C . PHE A 1 71 ? 6.901 -7.646 -26.895 1.00 92.38 71 PHE A C 1
ATOM 585 O O . PHE A 1 71 ? 6.315 -8.701 -27.098 1.00 92.38 71 PHE A O 1
ATOM 592 N N . ILE A 1 72 ? 6.464 -6.731 -26.026 1.00 94.81 72 ILE A N 1
ATOM 593 C CA . ILE A 1 72 ? 5.278 -6.898 -25.177 1.00 94.81 72 ILE A CA 1
ATOM 594 C C . ILE A 1 72 ? 4.017 -7.075 -26.033 1.00 94.81 72 ILE A C 1
ATOM 596 O O . ILE A 1 72 ? 3.262 -8.021 -25.807 1.00 94.81 72 ILE A O 1
ATOM 600 N N . ALA A 1 73 ? 3.820 -6.226 -27.049 1.00 92.44 73 ALA A N 1
ATOM 601 C CA . ALA A 1 73 ? 2.685 -6.334 -27.968 1.00 92.44 73 ALA A CA 1
ATOM 602 C C . ALA A 1 73 ? 2.671 -7.686 -28.708 1.00 92.44 73 ALA A C 1
ATOM 604 O O . ALA A 1 73 ? 1.661 -8.396 -28.704 1.00 92.44 73 ALA A O 1
ATOM 605 N N . ARG A 1 74 ? 3.820 -8.090 -29.270 1.00 91.00 74 ARG A N 1
ATOM 606 C CA . ARG A 1 74 ? 3.985 -9.391 -29.936 1.00 91.00 74 ARG A CA 1
ATOM 607 C C . ARG A 1 74 ? 3.751 -10.560 -28.983 1.00 91.00 74 ARG A C 1
ATOM 609 O O . ARG A 1 74 ? 3.068 -11.512 -29.352 1.00 91.00 74 ARG A O 1
ATOM 616 N N . PHE A 1 75 ? 4.304 -10.506 -27.772 1.00 92.88 75 PHE A N 1
ATOM 617 C CA . PHE A 1 75 ? 4.186 -11.570 -26.776 1.00 92.88 75 PHE A CA 1
ATOM 618 C C . PHE A 1 75 ? 2.726 -11.765 -26.361 1.00 92.88 75 PHE A C 1
ATOM 620 O O . PHE A 1 75 ? 2.230 -12.888 -26.373 1.00 92.88 75 PHE A O 1
ATOM 627 N N . ARG A 1 76 ? 2.003 -10.670 -26.088 1.00 93.81 76 ARG A N 1
ATOM 628 C CA . ARG A 1 76 ? 0.564 -10.719 -25.804 1.00 93.81 76 ARG A CA 1
ATOM 629 C C . ARG A 1 76 ? -0.219 -11.390 -26.933 1.00 93.81 76 ARG A C 1
ATOM 631 O O . ARG A 1 76 ? -1.071 -12.225 -26.642 1.00 93.81 76 ARG A O 1
ATOM 638 N N . ARG A 1 77 ? 0.057 -11.039 -28.198 1.00 90.69 77 ARG A N 1
ATOM 639 C CA . ARG A 1 77 ? -0.628 -11.627 -29.365 1.00 90.69 77 ARG A CA 1
ATOM 640 C C . ARG A 1 77 ? -0.295 -13.109 -29.524 1.00 90.69 77 ARG A C 1
ATOM 642 O O . ARG A 1 77 ? -1.208 -13.917 -29.604 1.00 90.69 77 ARG A O 1
ATOM 649 N N . SER A 1 78 ? 0.992 -13.451 -29.503 1.00 90.38 78 SER A N 1
ATOM 650 C CA . SER A 1 78 ? 1.479 -14.816 -29.747 1.00 90.38 78 SER A CA 1
ATOM 651 C C . SER A 1 78 ? 0.922 -15.827 -28.738 1.00 90.38 78 SER A C 1
ATOM 653 O O . SER A 1 78 ? 0.670 -16.966 -29.098 1.00 90.38 78 SER A O 1
ATOM 655 N N . PHE A 1 79 ? 0.720 -15.414 -27.482 1.00 92.19 79 PHE A N 1
ATOM 656 C CA . PHE A 1 79 ? 0.206 -16.278 -26.411 1.00 92.19 79 PHE A CA 1
ATOM 657 C C . PHE A 1 79 ? -1.277 -16.028 -26.072 1.00 92.19 79 PHE A C 1
ATOM 659 O O . PHE A 1 79 ? -1.758 -16.540 -25.061 1.00 92.19 79 PHE A O 1
ATOM 666 N N . ALA A 1 80 ? -1.994 -15.224 -26.868 1.00 91.19 80 ALA A N 1
ATOM 667 C CA . ALA A 1 80 ? -3.406 -14.876 -26.663 1.00 91.19 80 ALA A CA 1
ATOM 668 C C . ALA A 1 80 ? -3.745 -14.428 -25.218 1.00 91.19 80 ALA A C 1
ATOM 670 O O . ALA A 1 80 ? -4.708 -14.894 -24.599 1.00 91.19 80 ALA A O 1
ATOM 671 N N . LEU A 1 81 ? -2.934 -13.525 -24.657 1.00 93.06 81 LEU A N 1
ATOM 672 C CA . LEU A 1 81 ? -3.055 -13.031 -23.275 1.00 93.06 81 LEU A CA 1
ATOM 673 C C . LEU A 1 81 ? -3.987 -11.809 -23.206 1.00 93.06 81 LEU A C 1
ATOM 675 O O . LEU A 1 81 ? -3.543 -10.667 -23.064 1.00 93.06 81 LEU A O 1
ATOM 679 N N . THR A 1 82 ? -5.287 -12.033 -23.385 1.00 91.69 82 THR A N 1
ATOM 680 C CA . THR A 1 82 ? -6.310 -10.978 -23.487 1.00 91.69 82 THR A CA 1
ATOM 681 C C . THR A 1 82 ? -6.518 -10.196 -22.189 1.00 91.69 82 THR A C 1
ATOM 683 O O . THR A 1 82 ? -6.865 -9.017 -22.234 1.00 91.69 82 THR A O 1
ATOM 686 N N . GLU A 1 83 ? -6.228 -10.794 -21.038 1.00 91.06 83 GLU A N 1
ATOM 687 C CA . GLU A 1 83 ? -6.306 -10.172 -19.713 1.00 91.06 83 GLU A CA 1
ATOM 688 C C . GLU A 1 83 ? -5.353 -8.973 -19.590 1.00 91.06 83 GLU A C 1
ATOM 690 O O . GLU A 1 83 ? -5.619 -8.029 -18.850 1.00 91.06 83 GLU A O 1
ATOM 695 N N . ALA A 1 84 ? -4.261 -8.966 -20.362 1.00 94.25 84 ALA A N 1
ATOM 696 C CA . ALA A 1 84 ? -3.313 -7.860 -20.386 1.00 94.25 84 ALA A CA 1
ATOM 697 C C . ALA A 1 84 ? -3.805 -6.643 -21.188 1.00 94.25 84 ALA A C 1
ATOM 699 O O . ALA A 1 84 ? -3.190 -5.583 -21.094 1.00 94.25 84 ALA A O 1
ATOM 700 N N . ASN A 1 85 ? -4.891 -6.751 -21.966 1.00 94.06 85 ASN A N 1
ATOM 701 C CA . ASN A 1 85 ? -5.326 -5.689 -22.882 1.00 94.06 85 ASN A CA 1
ATOM 702 C C . ASN A 1 85 ? -5.513 -4.346 -22.171 1.00 94.06 85 ASN A C 1
ATOM 704 O O . ASN A 1 85 ? -4.965 -3.343 -22.617 1.00 94.06 85 ASN A O 1
ATOM 708 N N . ALA A 1 86 ? -6.237 -4.327 -21.048 1.00 92.31 86 ALA A N 1
ATOM 709 C CA . ALA A 1 86 ? -6.509 -3.098 -20.302 1.00 92.31 86 ALA A CA 1
ATOM 710 C C . ALA A 1 86 ? -5.212 -2.421 -19.820 1.00 92.31 86 ALA A C 1
ATOM 712 O O . ALA A 1 86 ? -5.038 -1.207 -19.963 1.00 92.31 86 ALA A O 1
ATOM 713 N N . ALA A 1 87 ? -4.266 -3.220 -19.321 1.00 93.75 87 ALA A N 1
ATOM 714 C CA . ALA A 1 87 ? -2.958 -2.743 -18.893 1.00 93.75 87 ALA A CA 1
ATOM 715 C C . ALA A 1 87 ? -2.141 -2.178 -20.066 1.00 93.75 87 ALA A C 1
ATOM 717 O O . ALA A 1 87 ? -1.565 -1.097 -19.958 1.00 93.75 87 ALA A O 1
ATOM 718 N N . LEU A 1 88 ? -2.113 -2.876 -21.203 1.00 95.44 88 LEU A N 1
ATOM 719 C CA . LEU A 1 88 ? -1.337 -2.465 -22.374 1.00 95.44 88 LEU A CA 1
ATOM 720 C C . LEU A 1 88 ? -1.935 -1.252 -23.099 1.00 95.44 88 LEU A C 1
ATOM 722 O O . LEU A 1 88 ? -1.169 -0.428 -23.597 1.00 95.44 88 LEU A O 1
ATOM 726 N N . LEU A 1 89 ? -3.264 -1.110 -23.109 1.00 94.75 89 LEU A N 1
ATOM 727 C CA . LEU A 1 89 ? -3.962 0.093 -23.578 1.00 94.75 89 LEU A CA 1
ATOM 728 C C . LEU A 1 89 ? -3.635 1.293 -22.686 1.00 94.75 89 LEU A C 1
ATOM 730 O O . LEU A 1 89 ? -3.292 2.356 -23.191 1.00 94.75 89 LEU A O 1
ATOM 734 N N . THR A 1 90 ? -3.660 1.109 -21.360 1.00 94.31 90 THR A N 1
ATOM 735 C CA . THR A 1 90 ? -3.280 2.162 -20.399 1.00 94.31 90 THR A CA 1
ATOM 736 C C . THR A 1 90 ? -1.833 2.614 -20.598 1.00 94.31 90 THR A C 1
ATOM 738 O O . THR A 1 90 ? -1.508 3.782 -20.411 1.00 94.31 90 THR A O 1
ATOM 741 N N . LEU A 1 91 ? -0.948 1.692 -20.985 1.00 94.69 91 LEU A N 1
ATOM 742 C CA . LEU A 1 91 ? 0.441 2.004 -21.309 1.00 94.69 91 LEU A CA 1
ATOM 743 C C . LEU A 1 91 ? 0.641 2.476 -22.754 1.00 94.69 91 LEU A C 1
ATOM 745 O O . LEU A 1 91 ? 1.791 2.712 -23.124 1.00 94.69 91 LEU A O 1
ATOM 749 N N . GLU A 1 92 ? -0.407 2.619 -23.565 1.00 94.81 92 GLU A N 1
ATOM 750 C CA . GLU A 1 92 ? -0.305 3.002 -24.983 1.00 94.81 92 GLU A CA 1
ATOM 751 C C . GLU A 1 92 ? 0.672 2.098 -25.770 1.00 94.81 92 GLU A C 1
ATOM 753 O O . GLU A 1 92 ? 1.365 2.536 -26.687 1.00 94.81 92 GLU A O 1
ATOM 758 N N . ILE A 1 93 ? 0.793 0.828 -25.365 1.00 92.44 93 ILE A N 1
ATOM 759 C CA . ILE A 1 93 ? 1.630 -0.174 -26.050 1.00 92.44 93 ILE A CA 1
ATOM 760 C C . ILE A 1 93 ? 0.864 -0.782 -27.227 1.00 92.44 93 ILE A C 1
ATOM 762 O O . ILE A 1 93 ? 1.466 -1.129 -28.242 1.00 92.44 93 ILE A O 1
ATOM 766 N N . ILE A 1 94 ? -0.453 -0.909 -27.067 1.00 90.94 94 ILE A N 1
ATOM 767 C CA . ILE A 1 94 ? -1.400 -1.351 -28.091 1.00 90.94 94 ILE A CA 1
ATOM 768 C C . ILE A 1 94 ? -2.511 -0.307 -28.226 1.00 90.94 94 ILE A C 1
ATOM 770 O O . ILE A 1 94 ? -2.743 0.483 -27.307 1.00 90.94 94 ILE A O 1
ATOM 774 N N . SER A 1 95 ? -3.202 -0.320 -29.357 1.00 89.19 95 SER A N 1
ATOM 775 C CA . SER A 1 95 ? -4.381 0.497 -29.644 1.00 89.19 95 SER A CA 1
ATOM 776 C C . SER A 1 95 ? -5.678 -0.303 -29.466 1.00 89.19 95 SER A C 1
ATOM 778 O O . SER A 1 95 ? -5.666 -1.528 -29.351 1.00 89.19 95 SER A O 1
ATOM 780 N N . VAL A 1 96 ? -6.825 0.385 -29.443 1.00 83.38 96 VAL A N 1
ATOM 781 C CA . VAL A 1 96 ? -8.146 -0.277 -29.408 1.00 83.38 96 VAL A CA 1
ATOM 782 C C . VAL A 1 96 ? -8.374 -1.102 -30.680 1.00 83.38 96 VAL A C 1
ATOM 784 O O . VAL A 1 96 ? -8.978 -2.171 -30.627 1.00 83.38 96 VAL A O 1
ATOM 787 N N . GLU A 1 97 ? -7.834 -0.643 -31.808 1.00 81.75 97 GLU A N 1
ATOM 788 C CA . GLU A 1 97 ? -7.885 -1.332 -33.100 1.00 81.75 97 GLU A CA 1
ATOM 789 C C . GLU A 1 97 ? -7.161 -2.686 -33.034 1.00 81.75 97 GLU A C 1
ATOM 791 O O . GLU A 1 97 ? -7.704 -3.682 -33.502 1.00 81.75 97 GLU A O 1
ATOM 796 N N . ASP A 1 98 ? -6.022 -2.764 -32.334 1.00 79.25 98 ASP A N 1
ATOM 797 C CA . ASP A 1 98 ? -5.274 -4.017 -32.120 1.00 79.25 98 ASP A CA 1
ATOM 798 C C . ASP A 1 98 ? -6.035 -5.059 -31.273 1.00 79.25 98 ASP A C 1
ATOM 800 O O . ASP A 1 98 ? -5.655 -6.232 -31.233 1.00 79.25 98 ASP A O 1
ATOM 804 N N . VAL A 1 99 ? -7.072 -4.642 -30.537 1.00 78.50 99 VAL A N 1
ATOM 805 C CA . VAL A 1 99 ? -7.897 -5.524 -29.693 1.00 78.50 99 VAL A CA 1
ATOM 806 C C . VAL A 1 99 ? -9.144 -6.012 -30.429 1.00 78.50 99 VAL A C 1
ATOM 808 O O . VAL A 1 99 ? -9.559 -7.149 -30.212 1.00 78.50 99 VAL A O 1
ATOM 811 N N . VAL A 1 100 ? -9.751 -5.151 -31.252 1.00 69.44 100 VAL A N 1
ATOM 812 C CA . VAL A 1 100 ? -11.007 -5.425 -31.977 1.00 69.44 100 VAL A CA 1
ATOM 813 C C . VAL A 1 100 ? -10.751 -6.066 -33.344 1.00 69.44 100 VAL A C 1
ATOM 815 O O . VAL A 1 100 ? -11.608 -6.796 -33.839 1.00 69.44 100 VAL A O 1
ATOM 818 N N . GLY A 1 101 ? -9.590 -5.809 -33.952 1.00 59.00 101 GLY A N 1
ATOM 819 C CA . GLY A 1 101 ? -9.179 -6.446 -35.197 1.00 59.00 101 GLY A CA 1
ATOM 820 C C . GLY A 1 101 ? -9.061 -7.960 -35.032 1.00 59.00 101 GLY A C 1
ATOM 821 O O . GLY A 1 101 ? -8.427 -8.445 -34.093 1.00 59.00 101 GLY A O 1
ATOM 822 N N . ASP A 1 102 ? -9.684 -8.702 -35.947 1.00 46.56 102 ASP A N 1
ATOM 823 C CA . ASP A 1 102 ? -9.499 -10.146 -36.054 1.00 46.56 102 ASP A CA 1
ATOM 824 C C . ASP A 1 102 ? -8.002 -10.428 -36.270 1.00 46.56 102 ASP A C 1
ATOM 826 O O . ASP A 1 102 ? -7.320 -9.696 -36.994 1.00 46.56 102 ASP A O 1
ATOM 830 N N . ALA A 1 103 ? -7.467 -11.478 -35.646 1.00 48.62 103 ALA A N 1
ATOM 831 C CA . ALA A 1 103 ? -6.034 -11.807 -35.672 1.00 48.62 103 ALA A CA 1
ATOM 832 C C . ALA A 1 103 ? -5.495 -12.156 -37.084 1.00 48.62 103 ALA A C 1
ATOM 834 O O . ALA A 1 103 ? -4.348 -12.581 -37.229 1.00 48.62 103 ALA A O 1
ATOM 835 N N . THR A 1 104 ? -6.325 -12.000 -38.117 1.00 42.16 104 THR A N 1
ATOM 836 C CA . THR A 1 104 ? -6.063 -12.266 -39.530 1.00 42.16 104 THR A CA 1
ATOM 837 C C . THR A 1 104 ? -5.373 -11.118 -40.262 1.00 42.16 104 THR A C 1
ATOM 839 O O . THR A 1 104 ? -4.709 -11.379 -41.265 1.00 42.16 104 THR A O 1
ATOM 842 N N . ASP A 1 105 ? -5.470 -9.877 -39.774 1.00 42.62 105 ASP A N 1
ATOM 843 C CA . ASP A 1 105 ? -4.661 -8.781 -40.313 1.00 42.62 105 ASP A CA 1
ATOM 844 C C . ASP A 1 105 ? -3.275 -8.832 -39.661 1.00 42.62 105 ASP A C 1
ATOM 846 O O . ASP A 1 105 ? -3.004 -8.272 -38.595 1.00 42.62 105 ASP A O 1
ATOM 850 N N . GLY A 1 106 ? -2.384 -9.592 -40.303 1.00 48.81 106 GLY A N 1
ATOM 851 C CA . GLY A 1 106 ? -0.964 -9.615 -39.972 1.00 48.81 106 GLY A CA 1
ATOM 852 C C . GLY A 1 106 ? -0.382 -8.194 -39.944 1.00 48.81 106 GLY A C 1
ATOM 853 O O . GLY A 1 106 ? -0.908 -7.295 -40.603 1.00 48.81 106 GLY A O 1
ATOM 854 N N . PRO A 1 107 ? 0.705 -7.958 -39.185 1.00 48.41 107 PRO A N 1
ATOM 855 C CA . PRO A 1 107 ? 1.288 -6.627 -39.080 1.00 48.41 107 PRO A CA 1
ATOM 856 C C . PRO A 1 107 ? 1.581 -6.100 -40.486 1.00 48.41 107 PRO A C 1
ATOM 858 O O . PRO A 1 107 ? 2.268 -6.774 -41.252 1.00 48.41 107 PRO A O 1
ATOM 861 N N . THR A 1 108 ? 1.075 -4.908 -40.819 1.00 44.75 108 THR A N 1
ATOM 862 C CA . THR A 1 108 ? 1.436 -4.212 -42.060 1.00 44.75 108 THR A CA 1
ATOM 863 C C . THR A 1 108 ? 2.953 -4.243 -42.195 1.00 44.75 108 THR A C 1
ATOM 865 O O . THR A 1 108 ? 3.651 -3.747 -41.304 1.00 44.75 108 THR A O 1
ATOM 868 N N . GLU A 1 109 ? 3.457 -4.877 -43.257 1.00 45.16 109 GLU A N 1
ATOM 869 C CA . GLU A 1 109 ? 4.886 -4.983 -43.533 1.00 45.16 109 GLU A CA 1
ATOM 870 C C . GLU A 1 109 ? 5.468 -3.575 -43.688 1.00 45.16 109 GLU A C 1
ATOM 872 O O . GLU A 1 109 ? 5.441 -2.961 -44.753 1.00 45.16 109 GLU A O 1
ATOM 877 N N . ASP A 1 110 ? 5.992 -3.032 -42.593 1.00 44.59 110 ASP A N 1
ATOM 878 C CA . ASP A 1 110 ? 6.792 -1.822 -42.631 1.00 44.59 110 ASP A CA 1
ATOM 879 C C . ASP A 1 110 ? 8.128 -2.199 -43.288 1.00 44.59 110 ASP A C 1
ATOM 881 O O . ASP A 1 110 ? 9.050 -2.693 -42.639 1.00 44.59 110 ASP A O 1
ATOM 885 N N . HIS A 1 111 ? 8.213 -2.025 -44.611 1.00 45.69 111 HIS A N 1
ATOM 886 C CA . HIS A 1 111 ? 9.406 -2.271 -45.433 1.00 45.69 111 HIS A CA 1
ATOM 887 C C . HIS A 1 111 ? 10.578 -1.308 -45.128 1.00 45.69 111 HIS A C 1
ATOM 889 O O . HIS A 1 111 ? 11.563 -1.245 -45.871 1.00 45.69 111 HIS A O 1
ATOM 895 N N . GLY A 1 112 ? 10.502 -0.531 -44.047 1.00 49.31 112 GLY A N 1
ATOM 896 C CA . GLY A 1 112 ? 11.614 0.263 -43.549 1.00 49.31 112 GLY A CA 1
ATOM 897 C C . GLY A 1 112 ? 12.714 -0.621 -42.957 1.00 49.31 112 GLY A C 1
ATOM 898 O O . GLY A 1 112 ? 12.444 -1.550 -42.204 1.00 49.31 112 GLY A O 1
ATOM 899 N N . ARG A 1 113 ? 13.987 -0.298 -43.234 1.00 46.12 113 ARG A N 1
ATOM 900 C CA . ARG A 1 113 ? 15.162 -0.864 -42.536 1.00 46.12 113 ARG A CA 1
ATOM 901 C C . ARG A 1 113 ? 15.166 -0.446 -41.057 1.00 46.12 113 ARG A C 1
ATOM 903 O O . ARG A 1 113 ? 15.999 0.349 -40.626 1.00 46.12 113 ARG A O 1
ATOM 910 N N . ASN A 1 114 ? 14.242 -0.974 -40.268 1.00 54.56 114 ASN A N 1
ATOM 911 C CA . ASN A 1 114 ? 14.159 -0.749 -38.837 1.00 54.56 114 ASN A CA 1
ATOM 912 C C . ASN A 1 114 ? 14.940 -1.864 -38.129 1.00 54.56 114 ASN A C 1
ATOM 914 O O . ASN A 1 114 ? 14.545 -3.022 -38.167 1.00 54.56 114 ASN A O 1
ATOM 918 N N . HIS A 1 115 ? 16.038 -1.531 -37.438 1.00 62.28 115 HIS A N 1
ATOM 919 C CA . HIS A 1 115 ? 16.841 -2.501 -36.660 1.00 62.28 115 HIS A CA 1
ATOM 920 C C . HIS A 1 115 ? 16.053 -3.217 -35.539 1.00 62.28 115 HIS A C 1
ATOM 922 O O . HIS A 1 115 ? 16.549 -4.174 -34.957 1.00 62.28 115 HIS A O 1
ATOM 928 N N . PHE A 1 116 ? 14.826 -2.770 -35.248 1.00 60.53 116 PHE A N 1
ATOM 929 C CA . PHE A 1 116 ? 13.912 -3.339 -34.249 1.00 60.53 116 PHE A CA 1
ATOM 930 C C . PHE A 1 116 ? 12.811 -4.206 -34.874 1.00 60.53 116 PHE A C 1
ATOM 932 O O . PHE A 1 116 ? 11.747 -4.376 -34.273 1.00 60.53 116 PHE A O 1
ATOM 939 N N . GLN A 1 117 ? 12.994 -4.657 -36.116 1.00 66.62 117 GLN A N 1
ATOM 940 C CA . GLN A 1 117 ? 12.040 -5.543 -36.766 1.00 66.62 117 GLN A CA 1
ATOM 941 C C . GLN A 1 117 ? 12.245 -6.961 -36.249 1.00 66.62 117 GLN A C 1
ATOM 943 O O . GLN A 1 117 ? 13.294 -7.582 -36.408 1.00 66.62 117 GLN A O 1
ATOM 948 N N . PHE A 1 118 ? 11.214 -7.443 -35.579 1.00 73.81 118 PHE A N 1
ATOM 949 C CA . PHE A 1 118 ? 11.103 -8.826 -35.178 1.00 73.81 118 PHE A CA 1
ATOM 950 C C . PHE A 1 118 ? 10.889 -9.715 -36.422 1.00 73.81 118 PHE A C 1
ATOM 952 O O . PHE A 1 118 ? 10.236 -9.260 -37.362 1.00 73.81 118 PHE A O 1
ATOM 959 N N . PRO A 1 119 ? 11.390 -10.968 -36.447 1.00 78.38 119 PRO A N 1
ATOM 960 C CA . PRO A 1 119 ? 11.102 -11.901 -37.539 1.00 78.38 119 PRO A CA 1
ATOM 961 C C . PRO A 1 119 ? 9.595 -12.077 -37.731 1.00 78.38 119 PRO A C 1
ATOM 963 O O . PRO A 1 119 ? 8.867 -12.024 -36.732 1.00 78.38 119 PRO A O 1
ATOM 966 N N . ALA A 1 120 ? 9.153 -12.313 -38.971 1.00 73.88 120 ALA A N 1
ATOM 967 C CA . ALA A 1 120 ? 7.749 -12.584 -39.276 1.00 73.88 120 ALA A CA 1
ATOM 968 C C . ALA A 1 120 ? 7.189 -13.675 -38.346 1.00 73.88 120 ALA A C 1
ATOM 970 O O . ALA A 1 120 ? 7.901 -14.603 -37.950 1.00 73.88 120 ALA A O 1
ATOM 971 N N . GLU A 1 121 ? 5.938 -13.510 -37.924 1.00 69.62 121 GLU A N 1
ATOM 972 C CA . GLU A 1 121 ? 5.251 -14.513 -37.115 1.00 69.62 121 GLU A CA 1
ATOM 973 C C . GLU A 1 121 ? 4.886 -15.699 -38.000 1.00 69.62 121 GLU A C 1
ATOM 975 O O . GLU A 1 121 ? 4.281 -15.527 -39.055 1.00 69.62 121 GLU A O 1
ATOM 980 N N . ASP A 1 122 ? 5.289 -16.895 -37.578 1.00 73.31 122 ASP A N 1
ATOM 981 C CA . ASP A 1 122 ? 4.869 -18.125 -38.230 1.00 73.31 122 ASP A CA 1
ATOM 982 C C . ASP A 1 122 ? 3.447 -18.447 -37.768 1.00 73.31 122 ASP A C 1
ATOM 984 O O . ASP A 1 122 ? 3.235 -18.937 -36.660 1.00 73.31 122 ASP A O 1
ATOM 988 N N . THR A 1 123 ? 2.468 -18.127 -38.610 1.00 70.19 123 THR A N 1
ATOM 989 C CA . THR A 1 123 ? 1.044 -18.348 -38.328 1.00 70.19 123 THR A CA 1
ATOM 990 C C . THR A 1 123 ? 0.657 -19.827 -38.317 1.00 70.19 123 THR A C 1
ATOM 992 O O . THR A 1 123 ? -0.475 -20.151 -37.967 1.00 70.19 123 THR A O 1
ATOM 995 N N . SER A 1 124 ? 1.574 -20.736 -38.674 1.00 72.44 124 SER A N 1
ATOM 996 C CA . SER A 1 124 ? 1.336 -22.180 -38.611 1.00 72.44 124 SER A CA 1
ATOM 997 C C . SER A 1 124 ? 1.530 -22.782 -37.214 1.00 72.44 124 SER A C 1
ATOM 999 O O . SER A 1 124 ? 1.098 -23.912 -36.980 1.00 72.44 124 SER A O 1
ATOM 1001 N N . VAL A 1 125 ? 2.146 -22.048 -36.277 1.00 79.94 125 VAL A N 1
ATOM 1002 C CA . VAL A 1 125 ? 2.427 -22.529 -34.916 1.00 79.94 125 VAL A CA 1
ATOM 1003 C C . VAL A 1 125 ? 1.487 -21.867 -33.912 1.00 79.94 125 VAL A C 1
ATOM 1005 O O . VAL A 1 125 ? 1.600 -20.675 -33.634 1.00 79.94 125 VAL A O 1
ATOM 1008 N N . ASP A 1 126 ? 0.599 -22.662 -33.314 1.00 83.25 126 ASP A N 1
ATOM 1009 C CA . ASP A 1 126 ? -0.214 -22.218 -32.182 1.00 83.25 126 ASP A CA 1
ATOM 1010 C C . ASP A 1 126 ? 0.618 -22.254 -30.891 1.00 83.25 126 ASP A C 1
ATOM 1012 O O . ASP A 1 126 ? 1.083 -23.308 -30.450 1.00 83.25 126 ASP A O 1
ATOM 1016 N N . LEU A 1 127 ? 0.840 -21.078 -30.306 1.00 87.88 127 LEU A N 1
ATOM 1017 C CA . LEU A 1 127 ? 1.562 -20.898 -29.046 1.00 87.88 127 LEU A CA 1
ATOM 1018 C C . LEU A 1 127 ? 0.616 -20.619 -27.873 1.00 87.88 127 LEU A C 1
ATOM 1020 O O . LEU A 1 127 ? 1.085 -20.319 -26.771 1.00 87.88 127 LEU A O 1
ATOM 1024 N N . THR A 1 128 ? -0.698 -20.711 -28.084 1.00 90.19 128 THR A N 1
ATOM 1025 C CA . THR A 1 128 ? -1.695 -20.470 -27.044 1.00 90.19 128 THR A CA 1
ATOM 1026 C C . THR A 1 128 ? -1.470 -21.432 -25.873 1.00 90.19 128 THR A C 1
ATOM 1028 O O . THR A 1 128 ? -1.417 -22.648 -26.073 1.00 90.19 128 THR A O 1
ATOM 1031 N N . PRO A 1 129 ? -1.311 -20.927 -24.633 1.00 91.25 129 PRO A N 1
ATOM 1032 C CA . PRO A 1 129 ? -1.156 -21.785 -23.466 1.00 91.25 129 PRO A CA 1
ATOM 1033 C C . PRO A 1 129 ? -2.356 -22.725 -23.311 1.00 91.25 129 PRO A C 1
ATOM 1035 O O . PRO A 1 129 ? -3.495 -22.264 -23.260 1.00 91.25 129 PRO A O 1
ATOM 1038 N N . THR A 1 130 ? -2.097 -24.029 -23.213 1.00 90.19 130 THR A N 1
ATOM 1039 C CA . THR A 1 130 ? -3.139 -25.064 -23.099 1.00 90.19 130 THR A CA 1
ATOM 1040 C C . THR A 1 130 ? -3.519 -25.374 -21.655 1.00 90.19 130 THR A C 1
ATOM 1042 O O . THR A 1 130 ? -4.583 -25.939 -21.410 1.00 90.19 130 THR A O 1
ATOM 1045 N N . THR A 1 131 ? -2.667 -25.005 -20.694 1.00 92.50 131 THR A N 1
ATOM 1046 C CA . THR A 1 131 ? -2.911 -25.177 -19.260 1.00 92.50 131 THR A CA 1
ATOM 1047 C C . THR A 1 131 ? -2.922 -23.835 -18.534 1.00 92.50 131 THR A C 1
ATOM 1049 O O . THR A 1 131 ? -2.243 -22.882 -18.929 1.00 92.50 131 THR A O 1
ATOM 1052 N N . ASP A 1 132 ? -3.643 -23.769 -17.414 1.00 88.94 132 ASP A N 1
ATOM 1053 C CA . ASP A 1 132 ? -3.648 -22.590 -16.543 1.00 88.94 132 ASP A CA 1
ATOM 1054 C C . ASP A 1 132 ? -2.255 -22.268 -15.992 1.00 88.94 132 ASP A C 1
ATOM 1056 O O . ASP A 1 132 ? -1.898 -21.100 -15.840 1.00 88.94 132 ASP A O 1
ATOM 1060 N N . ALA A 1 133 ? -1.456 -23.293 -15.686 1.00 90.44 133 ALA A N 1
ATOM 1061 C CA . ALA A 1 133 ? -0.092 -23.123 -15.193 1.00 90.44 133 ALA A CA 1
ATOM 1062 C C . ALA A 1 133 ? 0.800 -22.465 -16.256 1.00 90.44 133 ALA A C 1
ATOM 1064 O O . ALA A 1 133 ? 1.482 -21.475 -15.968 1.00 90.44 133 ALA A O 1
ATOM 1065 N N . ASP A 1 134 ? 0.718 -22.932 -17.505 1.00 91.50 134 ASP A N 1
ATOM 1066 C CA . ASP A 1 134 ? 1.429 -22.320 -18.626 1.00 91.50 134 ASP A CA 1
ATOM 1067 C C . ASP A 1 134 ? 0.957 -20.887 -18.859 1.00 91.50 134 ASP A C 1
ATOM 1069 O O . ASP A 1 134 ? 1.782 -19.983 -19.005 1.00 91.50 134 ASP A O 1
ATOM 1073 N N . ARG A 1 135 ? -0.362 -20.648 -18.830 1.00 92.94 135 ARG A N 1
ATOM 1074 C CA . ARG A 1 135 ? -0.937 -19.308 -19.002 1.00 92.94 135 ARG A CA 1
ATOM 1075 C C . ARG A 1 135 ? -0.423 -18.347 -17.932 1.00 92.94 135 ARG A C 1
ATOM 1077 O O . ARG A 1 135 ? 0.075 -17.273 -18.270 1.00 92.94 135 ARG A O 1
ATOM 1084 N N . ARG A 1 136 ? -0.442 -18.753 -16.656 1.00 91.75 136 ARG A N 1
ATOM 1085 C CA . ARG A 1 136 ? 0.128 -17.979 -15.537 1.00 91.75 136 ARG A CA 1
ATOM 1086 C C . ARG A 1 136 ? 1.619 -17.718 -15.731 1.00 91.75 136 ARG A C 1
ATOM 1088 O O . ARG A 1 136 ? 2.063 -16.591 -15.534 1.00 91.75 136 ARG A O 1
ATOM 1095 N N . SER A 1 137 ? 2.385 -18.715 -16.169 1.00 93.62 137 SER A N 1
ATOM 1096 C CA . SER A 1 137 ? 3.813 -18.557 -16.469 1.00 93.62 137 SER A CA 1
ATOM 1097 C C . SER A 1 137 ? 4.057 -17.503 -17.561 1.00 93.62 137 SER A C 1
ATOM 1099 O O . SER A 1 137 ? 4.903 -16.618 -17.399 1.00 93.62 137 SER A O 1
ATOM 1101 N N . ARG A 1 138 ? 3.262 -17.501 -18.643 1.00 95.31 138 ARG A N 1
ATOM 1102 C CA . ARG A 1 138 ? 3.336 -16.453 -19.680 1.00 95.31 138 ARG A CA 1
ATOM 1103 C C . ARG A 1 138 ? 2.958 -15.074 -19.137 1.00 95.31 138 ARG A C 1
ATOM 1105 O O . ARG A 1 138 ? 3.650 -14.105 -19.445 1.00 95.31 138 ARG A O 1
ATOM 1112 N N . MET A 1 139 ? 1.934 -14.983 -18.289 1.00 95.06 139 MET A N 1
ATOM 1113 C CA . MET A 1 139 ? 1.559 -13.728 -17.626 1.00 95.06 139 MET A CA 1
ATOM 1114 C C . MET A 1 139 ? 2.684 -13.170 -16.747 1.00 95.06 139 MET A C 1
ATOM 1116 O O . MET A 1 139 ? 2.970 -11.974 -16.807 1.00 95.06 139 MET A O 1
ATOM 1120 N N . VAL A 1 140 ? 3.379 -14.026 -15.989 1.00 94.62 140 VAL A N 1
ATOM 1121 C CA . VAL A 1 140 ? 4.555 -13.638 -15.189 1.00 94.62 140 VAL A CA 1
ATOM 1122 C C . VAL A 1 140 ? 5.658 -13.069 -16.084 1.00 94.62 140 VAL A C 1
ATOM 1124 O O . VAL A 1 140 ? 6.219 -12.017 -15.777 1.00 94.62 140 VAL A O 1
ATOM 1127 N N . ILE A 1 141 ? 5.955 -13.713 -17.219 1.00 95.44 141 ILE A N 1
ATOM 1128 C CA . ILE A 1 141 ? 6.957 -13.214 -18.177 1.00 95.44 141 ILE A CA 1
ATOM 1129 C C . ILE A 1 141 ? 6.556 -11.837 -18.724 1.00 95.44 141 ILE A C 1
ATOM 1131 O O . ILE A 1 141 ? 7.397 -10.937 -18.791 1.00 95.44 141 ILE A O 1
ATOM 1135 N N . LEU A 1 142 ? 5.280 -11.656 -19.076 1.00 96.00 142 LEU A N 1
ATOM 1136 C CA . LEU A 1 142 ? 4.754 -10.387 -19.574 1.00 96.00 142 LEU A CA 1
ATOM 1137 C C . LEU A 1 142 ? 4.864 -9.271 -18.522 1.00 96.00 142 LEU A C 1
ATOM 1139 O O . LEU A 1 142 ? 5.358 -8.188 -18.834 1.00 96.00 142 LEU A O 1
ATOM 1143 N N . SER A 1 143 ? 4.494 -9.547 -17.267 1.00 95.62 143 SER A N 1
ATOM 1144 C CA . SER A 1 143 ? 4.626 -8.593 -16.153 1.00 95.62 143 SER A CA 1
ATOM 1145 C C . SER A 1 143 ? 6.087 -8.203 -15.894 1.00 95.62 143 SER A C 1
ATOM 1147 O O . SER A 1 143 ? 6.407 -7.020 -15.728 1.00 95.62 143 SER A O 1
ATOM 1149 N N . LYS A 1 144 ? 7.021 -9.160 -15.965 1.00 94.81 144 LYS A N 1
ATOM 1150 C CA . LYS A 1 144 ? 8.458 -8.860 -15.869 1.00 94.81 144 LYS A CA 1
ATOM 1151 C C . LYS A 1 144 ? 8.942 -7.996 -17.040 1.00 94.81 144 LYS A C 1
ATOM 1153 O O . LYS A 1 144 ? 9.712 -7.065 -16.823 1.00 94.81 144 LYS A O 1
ATOM 1158 N N . ALA A 1 145 ? 8.457 -8.227 -18.263 1.00 95.69 145 ALA A N 1
ATOM 1159 C CA . ALA A 1 145 ? 8.781 -7.375 -19.411 1.00 95.69 145 ALA A CA 1
ATOM 1160 C C . ALA A 1 145 ? 8.248 -5.938 -19.240 1.00 95.69 145 ALA A C 1
ATOM 1162 O O . ALA A 1 145 ? 8.967 -4.979 -19.521 1.00 95.69 145 ALA A O 1
ATOM 1163 N N . MET A 1 146 ? 7.028 -5.778 -18.715 1.00 96.56 146 MET A N 1
ATOM 1164 C CA . MET A 1 146 ? 6.470 -4.468 -18.350 1.00 96.56 146 MET A CA 1
ATOM 1165 C C . MET A 1 146 ? 7.290 -3.781 -17.248 1.00 96.56 146 MET A C 1
ATOM 1167 O O . MET A 1 146 ? 7.517 -2.574 -17.312 1.00 96.56 146 MET A O 1
ATOM 1171 N N . THR A 1 147 ? 7.793 -4.543 -16.274 1.00 96.06 147 THR A N 1
ATOM 1172 C CA . THR A 1 147 ? 8.690 -4.029 -15.225 1.00 96.06 147 THR A CA 1
ATOM 1173 C C . THR A 1 147 ? 9.996 -3.507 -15.828 1.00 96.06 147 THR A C 1
ATOM 1175 O O . THR A 1 147 ? 10.398 -2.385 -15.530 1.00 96.06 147 THR A O 1
ATOM 1178 N N . CYS A 1 148 ? 10.614 -4.242 -16.760 1.00 95.44 148 CYS A N 1
ATOM 1179 C CA . CYS A 1 148 ? 11.802 -3.765 -17.476 1.00 95.44 148 CYS A CA 1
ATOM 1180 C C . CYS A 1 148 ? 11.532 -2.502 -18.305 1.00 95.44 148 CYS A C 1
ATOM 1182 O O . CYS A 1 148 ? 12.375 -1.606 -18.350 1.00 95.44 148 CYS A O 1
ATOM 1184 N N . LEU A 1 149 ? 10.361 -2.396 -18.940 1.00 95.50 149 LEU A N 1
ATOM 1185 C CA . LEU A 1 149 ? 9.958 -1.168 -19.630 1.00 95.50 149 LEU A CA 1
ATOM 1186 C C . LEU A 1 149 ? 9.857 0.014 -18.649 1.00 95.50 149 LEU A C 1
ATOM 1188 O O . LEU A 1 149 ? 10.311 1.117 -18.963 1.00 95.50 149 LEU A O 1
ATOM 1192 N N . GLY A 1 150 ? 9.332 -0.232 -17.445 1.00 96.19 150 GLY A N 1
ATOM 1193 C CA . GLY A 1 150 ? 9.330 0.729 -16.343 1.00 96.19 150 GLY A CA 1
ATOM 1194 C C . GLY A 1 150 ? 10.739 1.159 -15.932 1.00 96.19 150 GLY A C 1
ATOM 1195 O O . GLY A 1 150 ? 10.999 2.357 -15.815 1.00 96.19 150 GLY A O 1
ATOM 1196 N N . ASP A 1 151 ? 11.673 0.215 -15.814 1.00 94.75 151 ASP A N 1
ATOM 1197 C CA . ASP A 1 151 ? 13.076 0.505 -15.493 1.00 94.75 151 ASP A CA 1
ATOM 1198 C C . ASP A 1 151 ? 13.740 1.357 -16.576 1.00 94.75 151 ASP A C 1
ATOM 1200 O O . ASP A 1 151 ? 14.418 2.339 -16.272 1.00 94.75 151 ASP A O 1
ATOM 1204 N N . ILE A 1 152 ? 13.492 1.057 -17.853 1.00 94.62 152 ILE A N 1
ATOM 1205 C CA . ILE A 1 152 ? 13.978 1.878 -18.968 1.00 94.62 152 ILE A CA 1
ATOM 1206 C C . ILE A 1 152 ? 13.410 3.297 -18.875 1.00 94.62 152 ILE A C 1
ATOM 1208 O O . ILE A 1 152 ? 14.169 4.260 -19.002 1.00 94.62 152 ILE A O 1
ATOM 1212 N N . ALA A 1 153 ? 12.111 3.455 -18.607 1.00 94.50 153 ALA A N 1
ATOM 1213 C CA . ALA A 1 153 ? 11.495 4.767 -18.411 1.00 94.50 153 ALA A CA 1
ATOM 1214 C C . ALA A 1 153 ? 12.107 5.521 -17.213 1.00 94.50 153 ALA A C 1
ATOM 1216 O O . ALA A 1 153 ? 12.396 6.718 -17.315 1.00 94.50 153 ALA A O 1
ATOM 1217 N N . ARG A 1 154 ? 12.390 4.817 -16.109 1.00 93.75 154 ARG A N 1
ATOM 1218 C CA . ARG A 1 154 ? 13.085 5.346 -14.925 1.00 93.75 154 ARG A CA 1
ATOM 1219 C C . ARG A 1 154 ? 14.476 5.867 -15.289 1.00 93.75 154 ARG A C 1
ATOM 1221 O O . ARG A 1 154 ? 14.769 7.035 -15.029 1.00 93.75 154 ARG A O 1
ATOM 1228 N N . TYR A 1 155 ? 15.310 5.057 -15.946 1.00 92.56 155 TYR A N 1
ATOM 1229 C CA . TYR A 1 155 ? 16.651 5.477 -16.370 1.00 92.56 155 TYR A CA 1
ATOM 1230 C C . TYR A 1 155 ? 16.597 6.620 -17.397 1.00 92.56 155 TYR A C 1
ATOM 1232 O O . TYR A 1 155 ? 17.399 7.552 -17.334 1.00 92.56 155 TYR A O 1
ATOM 1240 N N . ARG A 1 156 ? 15.630 6.620 -18.324 1.00 91.56 156 ARG A N 1
ATOM 1241 C CA . ARG A 1 156 ? 15.449 7.727 -19.282 1.00 91.56 156 ARG A CA 1
ATOM 1242 C C . ARG A 1 156 ? 15.222 9.044 -18.569 1.00 91.56 156 ARG A C 1
ATOM 1244 O O . ARG A 1 156 ? 15.847 10.039 -18.938 1.00 91.56 156 ARG A O 1
ATOM 1251 N N . GLU A 1 157 ? 14.374 9.040 -17.546 1.00 90.12 157 GLU A N 1
ATOM 1252 C CA . GLU A 1 157 ? 14.127 10.233 -16.752 1.00 90.12 157 GLU A CA 1
ATOM 1253 C C . GLU A 1 157 ? 15.358 10.624 -15.930 1.00 90.12 157 GLU A C 1
ATOM 1255 O O . GLU A 1 157 ? 15.716 11.798 -15.940 1.00 90.12 157 GLU A O 1
ATOM 1260 N N . GLN A 1 158 ? 16.069 9.686 -15.291 1.00 86.56 158 GLN A N 1
ATOM 1261 C CA . GLN A 1 158 ? 17.303 9.962 -14.530 1.00 86.56 158 GLN A CA 1
ATOM 1262 C C . GLN A 1 158 ? 18.388 10.656 -15.371 1.00 86.56 158 GLN A C 1
ATOM 1264 O O . GLN A 1 158 ? 19.026 11.613 -14.923 1.00 86.56 158 GLN A O 1
ATOM 1269 N N . TYR A 1 159 ? 18.542 10.259 -16.630 1.00 86.00 159 TYR A N 1
ATOM 1270 C CA . TYR A 1 159 ? 19.528 10.844 -17.544 1.00 86.00 159 TYR A CA 1
ATOM 1271 C C . TYR A 1 159 ? 18.950 11.967 -18.424 1.00 86.00 159 TYR A C 1
ATOM 1273 O O . TYR A 1 159 ? 19.589 12.430 -19.378 1.00 86.00 159 TYR A O 1
ATOM 1281 N N . ASN A 1 160 ? 17.752 12.461 -18.099 1.00 83.94 160 ASN A N 1
ATOM 1282 C CA . ASN A 1 160 ? 17.140 13.596 -18.772 1.00 83.94 160 ASN A CA 1
ATOM 1283 C C . ASN A 1 160 ? 17.598 14.940 -18.178 1.00 83.94 160 ASN A C 1
ATOM 1285 O O . ASN A 1 160 ? 16.966 15.503 -17.291 1.00 83.94 160 ASN A O 1
ATOM 1289 N N . GLU A 1 161 ? 18.675 15.498 -18.730 1.00 75.25 161 GLU A N 1
ATOM 1290 C CA . GLU A 1 161 ? 19.193 16.830 -18.356 1.00 75.25 161 GLU A CA 1
ATOM 1291 C C . GLU A 1 161 ? 18.549 17.985 -19.159 1.00 75.25 161 GLU A C 1
ATOM 1293 O O . GLU A 1 161 ? 19.019 19.126 -19.137 1.00 75.25 161 GLU A O 1
ATOM 1298 N N . SER A 1 162 ? 17.492 17.711 -19.932 1.00 67.94 162 SER A N 1
ATOM 1299 C CA . SER A 1 162 ? 16.831 18.747 -20.734 1.00 67.94 162 SER A CA 1
ATOM 1300 C C . SER A 1 162 ? 15.992 19.697 -19.866 1.00 67.94 162 SER A C 1
ATOM 1302 O O . SER A 1 162 ? 15.509 19.340 -18.793 1.00 67.94 162 SER A O 1
ATOM 1304 N N . GLY A 1 163 ? 15.827 20.945 -20.319 1.00 60.31 163 GLY A N 1
ATOM 1305 C CA . GLY A 1 163 ? 14.916 21.904 -19.679 1.00 60.31 163 GLY A CA 1
ATOM 1306 C C . GLY A 1 163 ? 15.370 22.466 -18.325 1.00 60.31 163 GLY A C 1
ATOM 1307 O O . GLY A 1 163 ? 14.528 22.959 -17.583 1.00 60.31 163 GLY A O 1
ATOM 1308 N N . GLY A 1 164 ? 16.669 22.406 -18.001 1.00 59.25 164 GLY A N 1
ATOM 1309 C CA . GLY A 1 164 ? 17.216 22.958 -16.752 1.00 59.25 164 GLY A CA 1
ATOM 1310 C C . GLY A 1 164 ? 17.056 22.052 -15.528 1.00 59.25 164 GLY A C 1
ATOM 1311 O O . GLY A 1 164 ? 17.240 22.524 -14.409 1.00 59.25 164 GLY A O 1
ATOM 1312 N N . ARG A 1 165 ? 16.720 20.768 -15.729 1.00 67.25 165 ARG A N 1
ATOM 1313 C CA . ARG A 1 165 ? 16.631 19.775 -14.651 1.00 67.25 165 ARG A CA 1
ATOM 1314 C C . ARG A 1 165 ? 18.010 19.530 -14.014 1.00 67.25 165 ARG A C 1
ATOM 1316 O O . ARG A 1 165 ? 18.993 19.402 -14.752 1.00 67.25 165 ARG A O 1
ATOM 1323 N N . PRO A 1 166 ? 18.103 19.473 -12.672 1.00 63.09 166 PRO A N 1
ATOM 1324 C CA . PRO A 1 166 ? 19.349 19.154 -11.980 1.00 63.09 166 PRO A CA 1
ATOM 1325 C C . PRO A 1 166 ? 19.788 17.723 -12.304 1.00 63.09 166 PRO A C 1
ATOM 1327 O O . PRO A 1 166 ? 18.974 16.882 -12.688 1.00 63.09 166 PRO A O 1
ATOM 1330 N N . LYS A 1 167 ? 21.082 17.430 -12.150 1.00 67.19 167 LYS A N 1
ATOM 1331 C CA . LYS A 1 167 ? 21.621 16.079 -12.362 1.00 67.19 167 LYS A CA 1
ATOM 1332 C C . LYS A 1 167 ? 21.023 15.091 -11.353 1.00 67.19 167 LYS A C 1
ATOM 1334 O O . LYS A 1 167 ? 20.636 15.493 -10.258 1.00 67.19 167 LYS A O 1
ATOM 1339 N N . ALA A 1 168 ? 20.913 13.812 -11.720 1.00 59.84 168 ALA A N 1
ATOM 1340 C CA . ALA A 1 168 ? 20.335 12.802 -10.833 1.00 59.84 168 ALA A CA 1
ATOM 1341 C C . ALA A 1 168 ? 21.174 12.726 -9.551 1.00 59.84 168 ALA A C 1
ATOM 1343 O O . ALA A 1 168 ? 22.405 12.818 -9.605 1.00 59.84 168 ALA A O 1
ATOM 1344 N N . GLY A 1 169 ? 20.503 12.676 -8.401 1.00 59.44 169 GLY A N 1
ATOM 1345 C CA . GLY A 1 169 ? 21.152 12.732 -7.090 1.00 59.44 169 GLY A CA 1
ATOM 1346 C C . GLY A 1 169 ? 21.703 14.105 -6.675 1.00 59.44 169 GLY A C 1
ATOM 1347 O O . GLY A 1 169 ? 22.290 14.196 -5.611 1.00 59.44 169 GLY A O 1
ATOM 1348 N N . HIS A 1 170 ? 21.528 15.169 -7.473 1.00 58.03 170 HIS A N 1
ATOM 1349 C CA . HIS A 1 170 ? 21.921 16.551 -7.128 1.00 58.03 170 HIS A CA 1
ATOM 1350 C C . HIS A 1 170 ? 20.700 17.485 -7.065 1.00 58.03 170 HIS A C 1
ATOM 1352 O O . HIS A 1 170 ? 20.786 18.666 -7.398 1.00 58.03 170 HIS A O 1
ATOM 1358 N N . GLU A 1 171 ? 19.539 16.943 -6.698 1.00 58.81 171 GLU A N 1
ATOM 1359 C CA . GLU A 1 171 ? 18.254 17.654 -6.748 1.00 58.81 171 GLU A CA 1
ATOM 1360 C C . GLU A 1 171 ? 18.111 18.735 -5.665 1.00 58.81 171 GLU A C 1
ATOM 1362 O O . GLU A 1 171 ? 17.284 19.631 -5.816 1.00 58.81 171 GLU A O 1
ATOM 1367 N N . ASP A 1 172 ? 18.953 18.690 -4.626 1.00 50.72 172 ASP A N 1
ATOM 1368 C CA . ASP A 1 172 ? 18.952 19.630 -3.494 1.00 50.72 172 ASP A CA 1
ATOM 1369 C C . ASP A 1 172 ? 19.926 20.798 -3.634 1.00 50.72 172 ASP A C 1
ATOM 1371 O O . ASP A 1 172 ? 19.866 21.760 -2.866 1.00 50.72 172 ASP A O 1
ATOM 1375 N N . HIS A 1 173 ? 20.833 20.746 -4.610 1.00 46.78 173 HIS A N 1
ATOM 1376 C CA . HIS A 1 173 ? 21.778 21.834 -4.803 1.00 46.78 173 HIS A CA 1
ATOM 1377 C C . HIS A 1 173 ? 21.114 22.978 -5.579 1.00 46.78 173 HIS A C 1
ATOM 1379 O O . HIS A 1 173 ? 20.561 22.745 -6.661 1.00 46.78 173 HIS A O 1
ATOM 1385 N N . PRO A 1 174 ? 21.212 24.236 -5.097 1.00 42.03 174 PRO A N 1
ATOM 1386 C CA . PRO A 1 174 ? 20.834 25.386 -5.902 1.00 42.03 174 PRO A CA 1
ATOM 1387 C C . PRO A 1 174 ? 21.597 25.318 -7.230 1.00 42.03 174 PRO A C 1
ATOM 1389 O O . PRO A 1 174 ? 22.787 24.975 -7.223 1.00 42.03 174 PRO A O 1
ATOM 1392 N N . PRO A 1 175 ? 20.966 25.627 -8.378 1.00 46.19 175 PRO A N 1
ATOM 1393 C CA . PRO A 1 175 ? 21.667 25.587 -9.648 1.00 46.19 175 PRO A CA 1
ATOM 1394 C C . PRO A 1 175 ? 22.909 26.471 -9.544 1.00 46.19 175 PRO A C 1
ATOM 1396 O O . PRO A 1 175 ? 22.819 27.630 -9.132 1.00 46.19 175 PRO A O 1
ATOM 1399 N N . SER A 1 176 ? 24.072 25.936 -9.929 1.00 46.41 176 SER A N 1
ATOM 1400 C CA . SER A 1 176 ? 25.251 26.771 -10.131 1.00 46.41 176 SER A CA 1
ATOM 1401 C C . SER A 1 176 ? 24.861 27.833 -11.154 1.00 46.41 176 SER A C 1
ATOM 1403 O O . SER A 1 176 ? 24.607 27.536 -12.324 1.00 46.41 176 SER A O 1
ATOM 1405 N N . ALA A 1 177 ? 24.701 29.072 -10.686 1.00 41.97 177 ALA A N 1
ATOM 1406 C CA . ALA A 1 177 ? 24.311 30.184 -11.526 1.00 41.97 177 ALA A CA 1
ATOM 1407 C C . ALA A 1 177 ? 25.354 30.298 -12.639 1.00 41.97 177 ALA A C 1
ATOM 1409 O O . ALA A 1 177 ? 26.471 30.775 -12.425 1.00 41.97 177 ALA A O 1
ATOM 1410 N N . LYS A 1 178 ? 25.019 29.820 -13.843 1.00 44.53 178 LYS A N 1
ATOM 1411 C CA . LYS A 1 178 ? 25.829 30.090 -15.025 1.00 44.53 178 LYS A CA 1
ATOM 1412 C C . LYS A 1 178 ? 25.868 31.610 -15.154 1.00 44.53 178 LYS A C 1
ATOM 1414 O O . LYS A 1 178 ? 24.864 32.224 -15.503 1.00 44.53 178 LYS A O 1
ATOM 1419 N N . LYS A 1 179 ? 27.031 32.204 -14.873 1.00 43.12 179 LYS A N 1
ATOM 1420 C CA . LYS A 1 179 ? 27.318 33.653 -14.860 1.00 43.12 179 LYS A CA 1
ATOM 1421 C C . LYS A 1 179 ? 27.022 34.404 -16.176 1.00 43.12 179 LYS A C 1
ATOM 1423 O O . LYS A 1 179 ? 27.265 35.600 -16.237 1.00 43.12 179 LYS A O 1
ATOM 1428 N N . ASN A 1 180 ? 26.460 33.751 -17.196 1.00 42.34 180 ASN A N 1
ATOM 1429 C CA . ASN A 1 180 ? 26.215 34.319 -18.524 1.00 42.34 180 ASN A CA 1
ATOM 1430 C C . ASN A 1 180 ? 24.729 34.321 -18.937 1.00 42.34 180 ASN A C 1
ATOM 1432 O O . ASN A 1 180 ? 24.423 34.255 -20.125 1.00 42.34 180 ASN A O 1
ATOM 1436 N N . ALA A 1 181 ? 23.785 34.396 -17.994 1.00 44.41 181 ALA A N 1
ATOM 1437 C CA . ALA A 1 181 ? 22.410 34.758 -18.337 1.00 44.41 181 ALA A CA 1
ATOM 1438 C C . ALA A 1 181 ? 22.309 36.287 -18.412 1.00 44.41 181 ALA A C 1
ATOM 1440 O O . ALA A 1 181 ? 22.343 36.981 -17.397 1.00 44.41 181 ALA A O 1
ATOM 1441 N N . GLY A 1 182 ? 22.250 36.802 -19.641 1.00 41.75 182 GLY A N 1
ATOM 1442 C CA . GLY A 1 182 ? 22.096 38.220 -19.933 1.00 41.75 182 GLY A CA 1
ATOM 1443 C C . GLY A 1 182 ? 20.958 38.863 -19.138 1.00 41.75 182 GLY A C 1
ATOM 1444 O O . GLY A 1 182 ? 19.876 38.304 -18.964 1.00 41.75 182 GLY A O 1
ATOM 1445 N N . ARG A 1 183 ? 21.251 40.067 -18.654 1.00 44.75 183 ARG A N 1
ATOM 1446 C CA . ARG A 1 183 ? 20.369 41.009 -17.966 1.00 44.75 183 ARG A CA 1
ATOM 1447 C C . ARG A 1 183 ? 19.035 41.153 -18.714 1.00 44.75 183 ARG A C 1
ATOM 1449 O O . ARG A 1 183 ? 18.972 41.882 -19.696 1.00 44.75 183 ARG A O 1
ATOM 1456 N N . GLY A 1 184 ? 17.977 40.481 -18.250 1.00 41.88 184 GLY A N 1
ATOM 1457 C CA . GLY A 1 184 ? 16.628 40.709 -18.787 1.00 41.88 184 GLY A CA 1
ATOM 1458 C C . GLY A 1 184 ? 15.638 39.544 -18.760 1.00 41.88 184 GLY A C 1
ATOM 1459 O O . GLY A 1 184 ? 14.942 39.343 -19.747 1.00 41.88 184 GLY A O 1
ATOM 1460 N N . LYS A 1 185 ? 15.520 38.781 -17.667 1.00 40.28 185 LYS A N 1
ATOM 1461 C CA . LYS A 1 185 ? 14.289 38.015 -17.385 1.00 40.28 185 LYS A CA 1
ATOM 1462 C C . LYS A 1 185 ? 14.178 37.751 -15.883 1.00 40.28 185 LYS A C 1
ATOM 1464 O O . LYS A 1 185 ? 14.957 36.990 -15.319 1.00 40.28 185 LYS A O 1
ATOM 1469 N N . ARG A 1 186 ? 13.244 38.438 -15.219 1.00 42.62 186 ARG A N 1
ATOM 1470 C CA . ARG A 1 186 ? 12.814 38.109 -13.852 1.00 42.62 186 ARG A CA 1
ATOM 1471 C C . ARG A 1 186 ? 12.104 36.755 -13.916 1.00 42.62 186 ARG A C 1
ATOM 1473 O O . ARG A 1 186 ? 11.082 36.647 -14.581 1.00 42.62 186 ARG A O 1
ATOM 1480 N N . GLY A 1 187 ? 12.693 35.749 -13.277 1.00 40.94 187 GLY A N 1
ATOM 1481 C CA . GLY A 1 187 ? 12.233 34.360 -13.270 1.00 40.94 187 GLY A CA 1
ATOM 1482 C C . GLY A 1 187 ? 13.409 33.427 -13.537 1.00 40.94 187 GLY A C 1
ATOM 1483 O O . GLY A 1 187 ? 13.664 33.068 -14.684 1.00 40.94 187 GLY A O 1
ATOM 1484 N N . GLY A 1 188 ? 14.173 33.085 -12.493 1.00 43.03 188 GLY A N 1
ATOM 1485 C CA . GLY A 1 188 ? 15.144 31.992 -12.591 1.00 43.03 188 GLY A CA 1
ATOM 1486 C C . GLY A 1 188 ? 14.422 30.693 -12.975 1.00 43.03 188 GLY A C 1
ATOM 1487 O O . GLY A 1 188 ? 13.238 30.565 -12.660 1.00 43.03 188 GLY A O 1
ATOM 1488 N N . PRO A 1 189 ? 15.070 29.749 -13.681 1.00 47.59 189 PRO A N 1
ATOM 1489 C CA . PRO A 1 189 ? 14.443 28.472 -13.986 1.00 47.59 189 PRO A CA 1
ATOM 1490 C C . PRO A 1 189 ? 14.117 27.768 -12.668 1.00 47.59 189 PRO A C 1
ATOM 1492 O O . PRO A 1 189 ? 15.015 27.371 -11.928 1.00 47.59 189 PRO A O 1
ATOM 1495 N N . GLU A 1 190 ? 12.830 27.666 -12.362 1.00 47.47 190 GLU A N 1
ATOM 1496 C CA . GLU A 1 190 ? 12.327 26.851 -11.268 1.00 47.47 190 GLU A CA 1
ATOM 1497 C C . GLU A 1 190 ? 12.812 25.412 -11.493 1.00 47.47 190 GLU A C 1
ATOM 1499 O O . GLU A 1 190 ? 12.699 24.881 -12.605 1.00 47.47 190 GLU A O 1
ATOM 1504 N N . LEU A 1 191 ? 13.438 24.814 -10.474 1.00 53.97 191 LEU A N 1
ATOM 1505 C CA . LEU A 1 191 ? 13.953 23.447 -10.527 1.00 53.97 191 LEU A CA 1
ATOM 1506 C C . LEU A 1 191 ? 12.788 22.508 -10.854 1.00 53.97 191 LEU A C 1
ATOM 1508 O O . LEU A 1 191 ? 11.957 22.197 -10.001 1.00 53.97 191 LEU A O 1
ATOM 1512 N N . ARG A 1 192 ? 12.705 22.061 -12.110 1.00 64.88 192 ARG A N 1
ATOM 1513 C CA . ARG A 1 192 ? 11.695 21.084 -12.512 1.00 64.88 192 ARG A CA 1
ATOM 1514 C C . ARG A 1 192 ? 12.030 19.756 -11.848 1.00 64.88 192 ARG A C 1
ATOM 1516 O O . ARG A 1 192 ? 13.034 19.137 -12.200 1.00 64.88 192 ARG A O 1
ATOM 1523 N N . ARG A 1 193 ? 11.170 19.316 -10.927 1.00 71.81 193 ARG A N 1
ATOM 1524 C CA . ARG A 1 193 ? 11.209 17.958 -10.372 1.00 71.81 193 ARG A CA 1
ATOM 1525 C C . ARG A 1 193 ? 11.163 16.931 -11.509 1.00 71.81 193 ARG A C 1
ATOM 1527 O O . ARG A 1 193 ? 10.582 17.191 -12.572 1.00 71.81 193 ARG A O 1
ATOM 1534 N N . ARG A 1 194 ? 11.801 15.781 -11.295 1.00 83.31 194 ARG A N 1
ATOM 1535 C CA . ARG A 1 194 ? 11.761 14.668 -12.249 1.00 83.31 194 ARG A CA 1
ATOM 1536 C C . ARG A 1 194 ? 10.357 14.093 -12.346 1.00 83.31 194 ARG A C 1
ATOM 1538 O O . ARG A 1 194 ? 9.657 14.012 -11.339 1.00 83.31 194 ARG A O 1
ATOM 1545 N N . ASN A 1 195 ? 9.961 13.698 -13.553 1.00 88.44 195 ASN A N 1
ATOM 1546 C CA . ASN A 1 195 ? 8.678 13.043 -13.789 1.00 88.44 195 ASN A CA 1
ATOM 1547 C C . ASN A 1 195 ? 8.873 11.540 -14.034 1.00 88.44 195 ASN A C 1
ATOM 1549 O O . ASN A 1 195 ? 9.263 11.136 -15.126 1.00 88.44 195 ASN A O 1
ATOM 1553 N N . TYR A 1 196 ? 8.566 10.730 -13.021 1.00 93.31 196 TYR A N 1
ATOM 1554 C CA . TYR A 1 196 ? 8.635 9.268 -13.082 1.00 93.31 196 TYR A CA 1
ATOM 1555 C C . TYR A 1 196 ? 7.296 8.598 -13.428 1.00 93.31 196 TYR A C 1
ATOM 1557 O O . TYR A 1 196 ? 7.198 7.377 -13.352 1.00 93.31 196 TYR A O 1
ATOM 1565 N N . GLU A 1 197 ? 6.276 9.362 -13.825 1.00 94.19 197 GLU A N 1
ATOM 1566 C CA . GLU A 1 197 ? 4.913 8.874 -14.078 1.00 94.19 197 GLU A CA 1
ATOM 1567 C C . GLU A 1 197 ? 4.869 7.679 -15.038 1.00 94.19 197 GLU A C 1
ATOM 1569 O O . GLU A 1 197 ? 4.225 6.677 -14.741 1.00 94.19 197 GLU A O 1
ATOM 1574 N N . ARG A 1 198 ? 5.633 7.716 -16.139 1.00 95.00 198 ARG A N 1
ATOM 1575 C CA . ARG A 1 198 ? 5.694 6.595 -17.091 1.00 95.00 198 ARG A CA 1
ATOM 1576 C C . ARG A 1 198 ? 6.209 5.304 -16.448 1.00 95.00 198 ARG A C 1
ATOM 1578 O O . ARG A 1 198 ? 5.657 4.235 -16.696 1.00 95.00 198 ARG A O 1
ATOM 1585 N N . ALA A 1 199 ? 7.250 5.400 -15.620 1.00 96.38 199 ALA A N 1
ATOM 1586 C CA . ALA A 1 199 ? 7.793 4.250 -14.900 1.00 96.38 199 ALA A CA 1
ATOM 1587 C C . ALA A 1 199 ? 6.785 3.735 -13.863 1.00 96.38 199 ALA A C 1
ATOM 1589 O O . ALA A 1 199 ? 6.504 2.541 -13.821 1.00 96.38 199 ALA A O 1
ATOM 1590 N N . GLN A 1 200 ? 6.176 4.646 -13.093 1.00 97.25 200 GLN A N 1
ATOM 1591 C CA . GLN A 1 200 ? 5.140 4.321 -12.109 1.00 97.25 200 GLN A CA 1
ATOM 1592 C C . GLN A 1 200 ? 3.957 3.586 -12.745 1.00 97.25 200 GLN A C 1
ATOM 1594 O O . GLN A 1 200 ? 3.537 2.565 -12.212 1.00 97.25 200 GLN A O 1
ATOM 1599 N N . GLN A 1 201 ? 3.465 4.050 -13.898 1.00 97.06 201 GLN A N 1
ATOM 1600 C CA . GLN A 1 201 ? 2.395 3.377 -14.636 1.00 97.06 201 GLN A CA 1
ATOM 1601 C C . GLN A 1 201 ? 2.809 1.966 -15.067 1.00 97.06 201 GLN A C 1
ATOM 1603 O O . GLN A 1 201 ? 2.034 1.033 -14.884 1.00 97.06 201 GLN A O 1
ATOM 1608 N N . CYS A 1 202 ? 4.027 1.777 -15.586 1.00 97.94 202 CYS A N 1
ATOM 1609 C CA . CYS A 1 202 ? 4.508 0.446 -15.973 1.00 97.94 202 CYS A CA 1
ATOM 1610 C C . CYS A 1 202 ? 4.523 -0.522 -14.782 1.00 97.94 202 CYS A C 1
ATOM 1612 O O . CYS A 1 202 ? 4.001 -1.631 -14.892 1.00 97.94 202 CYS A O 1
ATOM 1614 N N . TYR A 1 203 ? 5.072 -0.098 -13.638 1.00 98.31 203 TYR A N 1
ATOM 1615 C CA . TYR A 1 203 ? 5.120 -0.930 -12.432 1.00 98.31 203 TYR A CA 1
ATOM 1616 C C . TYR A 1 203 ? 3.732 -1.195 -11.850 1.00 98.31 203 TYR A C 1
ATOM 1618 O O . TYR A 1 203 ? 3.445 -2.319 -11.453 1.00 98.31 203 TYR A O 1
ATOM 1626 N N . GLU A 1 204 ? 2.855 -0.193 -11.829 1.00 97.06 204 GLU A N 1
ATOM 1627 C CA . GLU A 1 204 ? 1.493 -0.337 -11.317 1.00 97.06 204 GLU A CA 1
ATOM 1628 C C . GLU A 1 204 ? 0.677 -1.315 -12.169 1.00 97.06 204 GLU A C 1
ATOM 1630 O O . GLU A 1 204 ? 0.016 -2.204 -11.633 1.00 97.06 204 GLU A O 1
ATOM 1635 N N . GLN A 1 205 ? 0.769 -1.213 -13.497 1.00 97.06 205 GLN A N 1
ATOM 1636 C CA . GLN A 1 205 ? 0.107 -2.154 -14.398 1.00 97.06 205 GLN A CA 1
ATOM 1637 C C . GLN A 1 205 ? 0.707 -3.562 -14.285 1.00 97.06 205 GLN A C 1
ATOM 1639 O O . GLN A 1 205 ? -0.038 -4.537 -14.236 1.00 97.06 205 GLN A O 1
ATOM 1644 N N . ALA A 1 206 ? 2.034 -3.690 -14.162 1.00 97.06 206 ALA A N 1
ATOM 1645 C CA . ALA A 1 206 ? 2.692 -4.980 -13.939 1.00 97.06 206 ALA A CA 1
ATOM 1646 C C . ALA A 1 206 ? 2.257 -5.636 -12.613 1.00 97.06 206 ALA A C 1
ATOM 1648 O O . ALA A 1 206 ? 2.000 -6.843 -12.578 1.00 97.06 206 ALA A O 1
ATOM 1649 N N . ARG A 1 207 ? 2.127 -4.833 -11.546 1.00 96.25 207 ARG A N 1
ATOM 1650 C CA . ARG A 1 207 ? 1.649 -5.245 -10.218 1.00 96.25 207 ARG A CA 1
ATOM 1651 C C . ARG A 1 207 ? 0.207 -5.738 -10.259 1.00 96.25 207 ARG A C 1
ATOM 1653 O O . ARG A 1 207 ? -0.081 -6.780 -9.690 1.00 96.25 207 ARG A O 1
ATOM 1660 N N . ARG A 1 208 ? -0.697 -5.007 -10.920 1.00 94.00 208 ARG A N 1
ATOM 1661 C CA . ARG A 1 208 ? -2.111 -5.409 -11.054 1.00 94.00 208 ARG A CA 1
ATOM 1662 C C . ARG A 1 208 ? -2.273 -6.672 -11.887 1.00 94.00 208 ARG A C 1
ATOM 1664 O O . ARG A 1 208 ? -3.120 -7.500 -11.583 1.00 94.00 208 ARG A O 1
ATOM 1671 N N . LEU A 1 209 ? -1.453 -6.817 -12.925 1.00 93.69 209 LEU A N 1
ATOM 1672 C CA . LEU A 1 209 ? -1.522 -7.955 -13.830 1.00 93.69 209 LEU A CA 1
ATOM 1673 C C . LEU A 1 209 ? -1.070 -9.259 -13.164 1.00 93.69 209 LEU A C 1
ATOM 1675 O O . LEU A 1 209 ? -1.657 -10.312 -13.400 1.00 93.69 209 LEU A O 1
ATOM 1679 N N . VAL A 1 210 ? -0.019 -9.193 -12.340 1.00 95.31 210 VAL A N 1
ATOM 1680 C CA . VAL A 1 210 ? 0.510 -10.342 -11.596 1.00 95.31 210 VAL A CA 1
ATOM 1681 C C . VAL A 1 210 ? 0.756 -9.932 -10.137 1.00 95.31 210 VAL A C 1
ATOM 1683 O O . VAL A 1 210 ? 1.887 -9.639 -9.743 1.00 95.31 210 VAL A O 1
ATOM 1686 N N . PRO A 1 211 ? -0.300 -9.926 -9.307 1.00 94.62 211 PRO A N 1
ATOM 1687 C CA . PRO A 1 211 ? -0.257 -9.410 -7.934 1.00 94.62 211 PRO A CA 1
ATOM 1688 C C . PRO A 1 211 ? 0.544 -10.280 -6.958 1.00 94.62 211 PRO A C 1
ATOM 1690 O O . PRO A 1 211 ? 0.770 -9.899 -5.812 1.00 94.62 211 PRO A O 1
ATOM 1693 N N . THR A 1 212 ? 0.976 -11.463 -7.393 1.00 94.38 212 THR A N 1
ATOM 1694 C CA . THR A 1 212 ? 1.815 -12.372 -6.609 1.00 94.38 212 THR A CA 1
ATOM 1695 C C . THR A 1 212 ? 3.296 -11.999 -6.624 1.00 94.38 212 THR A C 1
ATOM 1697 O O . THR A 1 212 ? 4.022 -12.497 -5.768 1.00 94.38 212 THR A O 1
ATOM 1700 N N . GLU A 1 213 ? 3.746 -11.156 -7.561 1.00 95.12 213 GLU A N 1
ATOM 1701 C CA . GLU A 1 213 ? 5.153 -10.758 -7.708 1.00 95.12 213 GLU A CA 1
ATOM 1702 C C . GLU A 1 213 ? 5.488 -9.521 -6.862 1.00 95.12 213 GLU A C 1
ATOM 1704 O O . GLU A 1 213 ? 4.861 -8.465 -6.983 1.00 95.12 213 GLU A O 1
ATOM 1709 N N . GLY A 1 214 ? 6.542 -9.611 -6.049 1.00 96.19 214 GLY A N 1
ATOM 1710 C CA . GLY A 1 214 ? 6.990 -8.499 -5.207 1.00 96.19 214 GLY A CA 1
ATOM 1711 C C . GLY A 1 214 ? 7.767 -7.412 -5.953 1.00 96.19 214 GLY A C 1
ATOM 1712 O O . GLY A 1 214 ? 7.755 -6.252 -5.531 1.00 96.19 214 GLY A O 1
ATOM 1713 N N . ASN A 1 215 ? 8.417 -7.758 -7.070 1.00 96.06 215 ASN A N 1
ATOM 1714 C CA . ASN A 1 215 ? 9.349 -6.868 -7.770 1.00 96.06 215 ASN A CA 1
ATOM 1715 C C . ASN A 1 215 ? 8.709 -5.540 -8.236 1.00 96.06 215 ASN A C 1
ATOM 1717 O O . ASN A 1 215 ? 9.244 -4.487 -7.891 1.00 96.06 215 ASN A O 1
ATOM 1721 N N . PRO A 1 216 ? 7.535 -5.509 -8.906 1.00 97.31 216 PRO A N 1
ATOM 1722 C CA . PRO A 1 216 ? 6.922 -4.239 -9.310 1.00 97.31 216 PRO A CA 1
ATOM 1723 C C . PRO A 1 216 ? 6.677 -3.287 -8.129 1.00 97.31 216 PRO A C 1
ATOM 1725 O O . PRO A 1 216 ? 6.948 -2.090 -8.220 1.00 97.31 216 PRO A O 1
ATOM 1728 N N . SER A 1 217 ? 6.237 -3.823 -6.983 1.00 97.81 217 SER A N 1
ATOM 1729 C CA . SER A 1 217 ? 6.074 -3.027 -5.761 1.00 97.81 217 SER A CA 1
ATOM 1730 C C . SER A 1 217 ? 7.417 -2.505 -5.249 1.00 97.81 217 SER A C 1
ATOM 1732 O O . SER A 1 217 ? 7.504 -1.348 -4.851 1.00 97.81 217 SER A O 1
ATOM 1734 N N . HIS A 1 218 ? 8.482 -3.308 -5.288 1.00 97.62 218 HIS A N 1
ATOM 1735 C CA . HIS A 1 218 ? 9.816 -2.844 -4.909 1.00 97.62 218 HIS A CA 1
ATOM 1736 C C . HIS A 1 218 ? 10.305 -1.695 -5.806 1.00 97.62 218 HIS A C 1
ATOM 1738 O O . HIS A 1 218 ? 10.767 -0.678 -5.285 1.00 97.62 218 HIS A O 1
ATOM 1744 N N . GLN A 1 219 ? 10.091 -1.775 -7.123 1.00 97.25 219 GLN A N 1
ATOM 1745 C CA . GLN A 1 219 ? 10.452 -0.682 -8.032 1.00 97.25 219 GLN A CA 1
ATOM 1746 C C . GLN A 1 219 ? 9.678 0.609 -7.728 1.00 97.25 219 GLN A C 1
ATOM 1748 O O . GLN A 1 219 ? 10.256 1.699 -7.734 1.00 97.25 219 GLN A O 1
ATOM 1753 N N . MET A 1 220 ? 8.396 0.514 -7.356 1.00 97.69 220 MET A N 1
ATOM 1754 C CA . MET A 1 220 ? 7.634 1.672 -6.868 1.00 97.69 220 MET A CA 1
ATOM 1755 C C . MET A 1 220 ? 8.226 2.260 -5.576 1.00 97.69 220 MET A C 1
ATOM 1757 O O . MET A 1 220 ? 8.252 3.483 -5.424 1.00 97.69 220 MET A O 1
ATOM 1761 N N . ALA A 1 221 ? 8.755 1.427 -4.671 1.00 97.12 221 ALA A N 1
ATOM 1762 C CA . ALA A 1 221 ? 9.435 1.897 -3.462 1.00 97.12 221 ALA A CA 1
ATOM 1763 C C . ALA A 1 221 ? 10.689 2.724 -3.785 1.00 97.12 221 ALA A C 1
ATOM 1765 O O . ALA A 1 221 ? 10.963 3.726 -3.118 1.00 97.12 221 ALA A O 1
ATOM 1766 N N . ILE A 1 222 ? 11.434 2.341 -4.823 1.00 95.25 222 ILE A N 1
ATOM 1767 C CA . ILE A 1 222 ? 12.604 3.092 -5.288 1.00 95.25 222 ILE A CA 1
ATOM 1768 C C . ILE A 1 222 ? 12.179 4.436 -5.886 1.00 95.25 222 ILE A C 1
ATOM 1770 O O . ILE A 1 222 ? 12.750 5.469 -5.536 1.00 95.25 222 ILE A O 1
ATOM 1774 N N . ILE A 1 223 ? 11.125 4.468 -6.714 1.00 94.81 223 ILE A N 1
ATOM 1775 C CA . ILE A 1 223 ? 10.594 5.739 -7.233 1.00 94.81 223 ILE A CA 1
ATOM 1776 C C . ILE A 1 223 ? 10.153 6.665 -6.093 1.00 94.81 223 ILE A C 1
ATOM 1778 O O . ILE A 1 223 ? 10.515 7.844 -6.090 1.00 94.81 223 ILE A O 1
ATOM 1782 N N . ALA A 1 224 ? 9.423 6.140 -5.104 1.00 94.75 224 ALA A N 1
ATOM 1783 C CA . ALA A 1 224 ? 9.010 6.908 -3.930 1.00 94.75 224 ALA A CA 1
ATOM 1784 C C . ALA A 1 224 ? 10.223 7.460 -3.162 1.00 94.75 224 ALA A C 1
ATOM 1786 O O . ALA A 1 224 ? 10.215 8.601 -2.703 1.00 94.75 224 ALA A O 1
ATOM 1787 N N . THR A 1 225 ? 11.311 6.690 -3.106 1.00 91.19 225 THR A N 1
ATOM 1788 C CA . THR A 1 225 ? 12.569 7.113 -2.488 1.00 91.19 225 THR A CA 1
ATOM 1789 C C . THR A 1 225 ? 13.221 8.274 -3.244 1.00 91.19 225 THR A C 1
ATOM 1791 O O . THR A 1 225 ? 13.622 9.252 -2.611 1.00 91.19 225 THR A O 1
ATOM 1794 N N . TYR A 1 226 ? 13.257 8.244 -4.583 1.00 87.69 226 TYR A N 1
ATOM 1795 C CA . TYR A 1 226 ? 13.721 9.389 -5.383 1.00 87.69 226 TYR A CA 1
ATOM 1796 C C . TYR A 1 226 ? 12.850 10.633 -5.188 1.00 87.69 226 TYR A C 1
ATOM 1798 O O . TYR A 1 226 ? 13.353 11.752 -5.202 1.00 87.69 226 TYR A O 1
ATOM 1806 N N . GLN A 1 227 ? 11.552 10.447 -4.957 1.00 88.69 227 GLN A N 1
ATOM 1807 C CA . GLN A 1 227 ? 10.610 11.529 -4.662 1.00 88.69 227 GLN A CA 1
ATOM 1808 C C . GLN A 1 227 ? 10.649 11.992 -3.197 1.00 88.69 227 GLN A C 1
ATOM 1810 O O . GLN A 1 227 ? 9.898 12.897 -2.831 1.00 88.69 227 GLN A O 1
ATOM 1815 N N . LYS A 1 228 ? 11.533 11.410 -2.370 1.00 90.38 228 LYS A N 1
ATOM 1816 C CA . LYS A 1 228 ? 11.655 11.659 -0.924 1.00 90.38 228 LYS A CA 1
ATOM 1817 C C . LYS A 1 228 ? 10.389 11.341 -0.127 1.00 90.38 228 LYS A C 1
ATOM 1819 O O . LYS A 1 228 ? 10.225 11.819 0.993 1.00 90.38 228 LYS A O 1
ATOM 1824 N N . ASP A 1 229 ? 9.520 10.499 -0.673 1.00 94.19 229 ASP A N 1
ATOM 1825 C CA . ASP A 1 229 ? 8.343 9.990 0.016 1.00 94.19 229 ASP A CA 1
ATOM 1826 C C . ASP A 1 229 ? 8.702 8.700 0.762 1.00 94.19 229 ASP A C 1
ATOM 1828 O O . ASP A 1 229 ? 8.495 7.576 0.299 1.00 94.19 229 ASP A O 1
ATOM 1832 N N . VAL A 1 230 ? 9.286 8.882 1.947 1.00 96.38 230 VAL A N 1
ATOM 1833 C CA . VAL A 1 230 ? 9.731 7.786 2.819 1.00 96.38 230 VAL A CA 1
ATOM 1834 C C . VAL A 1 230 ? 8.560 6.899 3.257 1.00 96.38 230 VAL A C 1
ATOM 1836 O O . VAL A 1 230 ? 8.718 5.688 3.419 1.00 96.38 230 VAL A O 1
ATOM 1839 N N . PHE A 1 231 ? 7.379 7.490 3.436 1.00 98.31 231 PHE A N 1
ATOM 1840 C CA . PHE A 1 231 ? 6.175 6.779 3.853 1.00 98.31 231 PHE A CA 1
ATOM 1841 C C . PHE A 1 231 ? 5.690 5.825 2.757 1.00 98.31 231 PHE A C 1
ATOM 1843 O O . PHE A 1 231 ? 5.498 4.635 3.020 1.00 98.31 231 PHE A O 1
ATOM 1850 N N . SER A 1 232 ? 5.576 6.311 1.519 1.00 97.94 232 SER A N 1
ATOM 1851 C CA . SER A 1 232 ? 5.204 5.473 0.374 1.00 97.94 232 SER A CA 1
ATOM 1852 C C . SER A 1 232 ? 6.292 4.450 0.041 1.00 97.94 232 SER A C 1
ATOM 1854 O O . SER A 1 232 ? 5.979 3.298 -0.259 1.00 97.94 232 SER A O 1
ATOM 1856 N N . ALA A 1 233 ? 7.575 4.807 0.177 1.00 97.81 233 ALA A N 1
ATOM 1857 C CA . ALA A 1 233 ? 8.674 3.857 0.007 1.00 97.81 233 ALA A CA 1
ATOM 1858 C C . ALA A 1 233 ? 8.584 2.692 1.008 1.00 97.81 233 ALA A C 1
ATOM 1860 O O . ALA A 1 233 ? 8.767 1.528 0.642 1.00 97.81 233 ALA A O 1
ATOM 1861 N N . LEU A 1 234 ? 8.256 2.975 2.272 1.00 98.19 234 LEU A N 1
ATOM 1862 C CA . LEU A 1 234 ? 8.042 1.939 3.281 1.00 98.19 234 LEU A CA 1
ATOM 1863 C C . LEU A 1 234 ? 6.829 1.058 2.943 1.00 98.19 234 LEU A C 1
ATOM 1865 O O . LEU A 1 234 ? 6.933 -0.168 3.019 1.00 98.19 234 LEU A O 1
ATOM 1869 N N . LEU A 1 235 ? 5.708 1.667 2.540 1.00 98.44 235 LEU A N 1
ATOM 1870 C CA . LEU A 1 235 ? 4.489 0.958 2.137 1.00 98.44 235 LEU A CA 1
ATOM 1871 C C . LEU A 1 235 ? 4.779 -0.046 1.018 1.00 98.44 235 LEU A C 1
ATOM 1873 O O . LEU A 1 235 ? 4.466 -1.229 1.144 1.00 98.44 235 LEU A O 1
ATOM 1877 N N . HIS A 1 23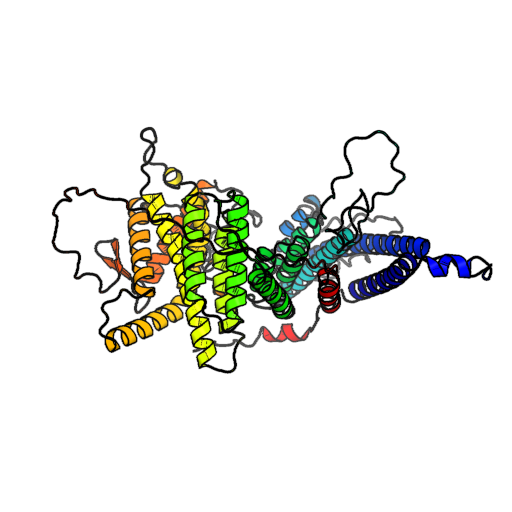6 ? 5.420 0.411 -0.054 1.00 98.38 236 HIS A N 1
ATOM 1878 C CA . HIS A 1 236 ? 5.731 -0.419 -1.210 1.00 98.38 236 HIS A CA 1
ATOM 1879 C C . HIS A 1 236 ? 6.739 -1.535 -0.899 1.00 98.38 236 HIS A C 1
ATOM 1881 O O . HIS A 1 236 ? 6.566 -2.650 -1.389 1.00 98.38 236 HIS A O 1
ATOM 1887 N N . ASN A 1 237 ? 7.722 -1.300 -0.020 1.00 97.94 237 ASN A N 1
ATOM 1888 C CA . ASN A 1 237 ? 8.602 -2.377 0.445 1.00 97.94 237 ASN A CA 1
ATOM 1889 C C . ASN A 1 237 ? 7.839 -3.444 1.248 1.00 97.94 237 ASN A C 1
ATOM 1891 O O . ASN A 1 237 ? 8.113 -4.629 1.089 1.00 97.94 237 ASN A O 1
ATOM 1895 N N . TYR A 1 238 ? 6.865 -3.071 2.089 1.00 97.69 238 TYR A N 1
ATOM 1896 C CA . TYR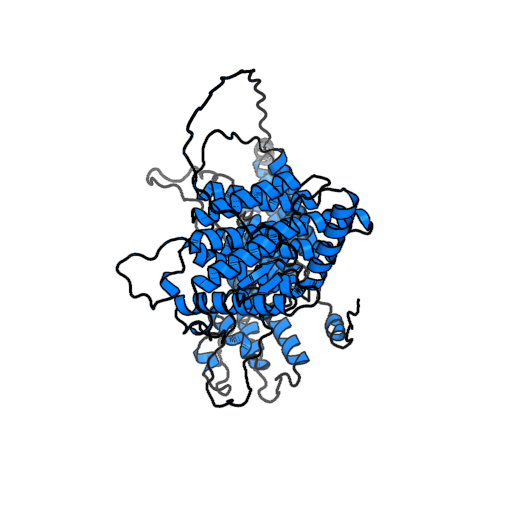 A 1 238 ? 6.021 -4.079 2.742 1.00 97.69 238 TYR A CA 1
ATOM 1897 C C . TYR A 1 238 ? 5.179 -4.857 1.734 1.00 97.69 238 TYR A C 1
ATOM 1899 O O . TYR A 1 238 ? 5.113 -6.078 1.847 1.00 97.69 238 TYR A O 1
ATOM 1907 N N . ARG A 1 239 ? 4.586 -4.192 0.732 1.00 97.00 239 ARG A N 1
ATOM 1908 C CA . ARG A 1 239 ? 3.846 -4.879 -0.344 1.00 97.00 239 ARG A CA 1
ATOM 1909 C C . ARG A 1 239 ? 4.740 -5.880 -1.075 1.00 97.00 239 ARG A C 1
ATOM 1911 O O . ARG A 1 239 ? 4.336 -7.021 -1.236 1.00 97.00 239 ARG A O 1
ATOM 1918 N N . ALA A 1 240 ? 5.974 -5.498 -1.403 1.00 97.31 240 ALA A N 1
ATOM 1919 C CA . ALA A 1 240 ? 6.947 -6.377 -2.052 1.00 97.31 240 ALA A CA 1
ATOM 1920 C C . ALA A 1 240 ? 7.328 -7.620 -1.223 1.00 97.31 240 ALA A C 1
ATOM 1922 O O . ALA A 1 240 ? 7.717 -8.631 -1.796 1.00 97.31 240 ALA A O 1
ATOM 1923 N N . LEU A 1 241 ? 7.221 -7.558 0.109 1.00 95.81 241 LEU A N 1
ATOM 1924 C CA . LEU A 1 241 ? 7.535 -8.666 1.024 1.00 95.81 241 LEU A CA 1
ATOM 1925 C C . LEU A 1 241 ? 6.307 -9.495 1.434 1.00 95.81 241 LEU A C 1
ATOM 1927 O O . LEU A 1 241 ? 6.449 -10.575 2.001 1.00 95.81 241 LEU A O 1
ATOM 1931 N N . CYS A 1 242 ? 5.100 -8.972 1.223 1.00 96.12 242 CYS A N 1
ATOM 1932 C CA . CYS A 1 242 ? 3.848 -9.550 1.715 1.00 96.12 242 CYS A CA 1
ATOM 1933 C C . CYS A 1 242 ? 2.997 -10.123 0.574 1.00 96.12 242 CYS A C 1
ATOM 1935 O O . CYS A 1 242 ? 1.772 -10.019 0.602 1.00 96.12 242 CYS A O 1
ATOM 1937 N N . VAL A 1 243 ? 3.654 -10.712 -0.420 1.00 95.31 243 VAL A N 1
ATOM 1938 C CA . VAL A 1 243 ? 3.055 -11.392 -1.575 1.00 95.31 243 VAL A CA 1
ATOM 1939 C C . VAL A 1 243 ? 3.633 -12.800 -1.696 1.00 95.31 243 VAL A C 1
ATOM 1941 O O . VAL A 1 243 ? 4.592 -13.137 -1.003 1.00 95.31 243 VAL A O 1
ATOM 1944 N N . LEU A 1 244 ? 3.034 -13.632 -2.551 1.00 93.19 244 LEU A N 1
ATOM 1945 C CA . LEU A 1 244 ? 3.420 -15.038 -2.702 1.00 93.19 244 LEU A CA 1
ATOM 1946 C C . LEU A 1 244 ? 4.883 -15.217 -3.140 1.00 93.19 244 LEU A C 1
ATOM 1948 O O . LEU A 1 244 ? 5.555 -16.107 -2.630 1.00 93.19 244 LEU A O 1
ATOM 1952 N N . GLN A 1 245 ? 5.371 -14.373 -4.052 1.00 93.94 245 GLN A N 1
ATOM 1953 C CA . GLN A 1 245 ? 6.772 -14.330 -4.474 1.00 93.94 245 GLN A CA 1
ATOM 1954 C C . GLN A 1 245 ? 7.403 -13.025 -3.967 1.00 93.94 245 GLN A C 1
ATOM 1956 O O . GLN A 1 245 ? 7.373 -12.009 -4.675 1.00 93.94 245 GLN A O 1
ATOM 1961 N N . PRO A 1 246 ? 7.903 -13.003 -2.715 1.00 94.44 246 PRO A N 1
ATOM 1962 C CA . PRO A 1 246 ? 8.487 -11.804 -2.134 1.00 94.44 246 PRO A CA 1
ATOM 1963 C C . PRO A 1 246 ? 9.769 -11.396 -2.866 1.00 94.44 246 PRO A C 1
ATOM 1965 O O . PRO A 1 246 ? 10.478 -12.231 -3.424 1.00 94.44 246 PRO A O 1
ATOM 1968 N N . TYR A 1 247 ? 10.080 -10.099 -2.846 1.00 94.00 247 TYR A N 1
ATOM 1969 C CA . TYR A 1 247 ? 11.339 -9.579 -3.379 1.00 94.00 247 TYR A CA 1
ATOM 1970 C C . TYR A 1 247 ? 12.314 -9.272 -2.240 1.00 94.00 247 TYR A C 1
ATOM 1972 O O . TYR A 1 247 ? 12.172 -8.258 -1.554 1.00 94.00 247 TYR A O 1
ATOM 1980 N N . ASP A 1 248 ? 13.294 -10.149 -2.024 1.00 89.88 248 ASP A N 1
ATOM 1981 C CA . ASP A 1 248 ? 14.151 -10.135 -0.828 1.00 89.88 248 ASP A CA 1
ATOM 1982 C C . ASP A 1 248 ? 14.931 -8.823 -0.640 1.00 89.88 248 ASP A C 1
ATOM 1984 O O . ASP A 1 248 ? 15.027 -8.316 0.483 1.00 89.88 248 ASP A O 1
ATOM 1988 N N . THR A 1 249 ? 15.382 -8.187 -1.728 1.00 90.81 249 THR A N 1
ATOM 1989 C CA . THR A 1 249 ? 16.076 -6.884 -1.698 1.00 90.81 249 THR A CA 1
ATOM 1990 C C . THR A 1 249 ? 15.228 -5.776 -1.054 1.00 90.81 249 THR A C 1
ATOM 1992 O O . THR A 1 249 ? 15.756 -4.813 -0.488 1.00 90.81 249 THR A O 1
ATOM 1995 N N . ALA A 1 250 ? 13.896 -5.914 -1.038 1.00 93.62 250 ALA A N 1
ATOM 1996 C CA . ALA A 1 250 ? 13.014 -4.980 -0.340 1.00 93.62 250 ALA A CA 1
ATOM 1997 C C . ALA A 1 250 ? 13.250 -4.963 1.180 1.00 93.62 250 ALA A C 1
ATOM 1999 O O . ALA A 1 250 ? 13.056 -3.925 1.821 1.00 93.62 250 ALA A O 1
ATOM 2000 N N . ALA A 1 251 ? 13.695 -6.073 1.780 1.00 91.81 251 ALA A N 1
ATOM 2001 C CA . ALA A 1 251 ? 14.002 -6.134 3.206 1.00 91.81 251 ALA A CA 1
ATOM 2002 C C . ALA A 1 251 ? 15.242 -5.299 3.562 1.00 91.81 251 ALA A C 1
ATOM 2004 O O . ALA A 1 251 ? 15.227 -4.592 4.576 1.00 91.81 251 ALA A O 1
ATOM 2005 N N . GLU A 1 252 ? 16.277 -5.341 2.721 1.00 91.38 252 GLU A N 1
ATOM 2006 C CA . GLU A 1 252 ? 17.500 -4.548 2.879 1.00 91.38 252 GLU A CA 1
ATOM 2007 C C . GLU A 1 252 ? 17.232 -3.060 2.651 1.00 91.38 252 GLU A C 1
ATOM 2009 O O . GLU A 1 252 ? 17.579 -2.234 3.502 1.00 91.38 252 GLU A O 1
ATOM 2014 N N . ASN A 1 253 ? 16.515 -2.719 1.574 1.00 90.69 253 ASN A N 1
ATOM 2015 C CA . ASN A 1 253 ? 16.103 -1.345 1.283 1.00 90.69 253 ASN A CA 1
ATOM 2016 C C . ASN A 1 253 ? 15.269 -0.749 2.430 1.00 90.69 253 ASN A C 1
ATOM 2018 O O . ASN A 1 253 ? 15.572 0.327 2.951 1.00 90.69 253 ASN A O 1
ATOM 2022 N N . MET A 1 254 ? 14.265 -1.492 2.913 1.00 94.00 254 MET A N 1
ATOM 2023 C CA . MET A 1 254 ? 13.499 -1.122 4.108 1.00 94.00 254 MET A CA 1
ATOM 2024 C C . MET A 1 254 ? 14.414 -0.930 5.323 1.00 94.00 254 MET A C 1
ATOM 2026 O O . MET A 1 254 ? 14.206 -0.022 6.129 1.00 94.00 254 MET A O 1
ATOM 2030 N N . GLY A 1 255 ? 15.441 -1.771 5.454 1.00 92.75 255 GLY A N 1
ATOM 2031 C CA . GLY A 1 255 ? 16.452 -1.663 6.491 1.00 92.75 255 GLY A CA 1
ATOM 2032 C C . GLY A 1 255 ? 17.173 -0.314 6.482 1.00 92.75 255 GLY A C 1
ATOM 2033 O O . GLY A 1 255 ? 17.272 0.330 7.528 1.00 92.75 255 GLY A O 1
ATOM 2034 N N . VAL A 1 256 ? 17.622 0.130 5.309 1.00 92.75 256 VAL A N 1
ATOM 2035 C CA . VAL A 1 256 ? 18.290 1.426 5.111 1.00 92.75 256 VAL A CA 1
ATOM 2036 C C . VAL A 1 256 ? 17.334 2.587 5.389 1.00 92.75 256 VAL A C 1
ATOM 2038 O O . VAL A 1 256 ? 17.685 3.508 6.131 1.00 92.75 256 VAL A O 1
ATOM 2041 N N . ILE A 1 257 ? 16.118 2.530 4.837 1.00 93.62 257 ILE A N 1
ATOM 2042 C CA . ILE A 1 257 ? 15.092 3.570 4.994 1.00 93.62 257 ILE A CA 1
ATOM 2043 C C . ILE A 1 257 ? 14.771 3.806 6.474 1.00 93.62 257 ILE A C 1
ATOM 2045 O O . ILE A 1 257 ? 14.809 4.941 6.954 1.00 93.62 257 ILE A O 1
ATOM 2049 N N . LEU A 1 258 ? 14.493 2.732 7.215 1.00 94.75 258 LEU A N 1
ATOM 2050 C CA . LEU A 1 258 ? 14.103 2.826 8.620 1.00 94.75 258 LEU A CA 1
ATOM 2051 C C . LEU A 1 258 ? 15.255 3.307 9.510 1.00 94.75 258 LEU A C 1
ATOM 2053 O O . LEU A 1 258 ? 15.017 4.102 10.417 1.00 94.75 258 LEU A O 1
ATOM 2057 N N . SER A 1 259 ? 16.496 2.882 9.247 1.00 94.44 259 SER A N 1
ATOM 2058 C CA . SER A 1 259 ? 17.662 3.373 9.997 1.00 94.44 259 SER A CA 1
ATOM 2059 C C . SER A 1 259 ? 17.854 4.881 9.804 1.00 94.44 259 SER A C 1
ATOM 2061 O O . SER A 1 259 ? 17.987 5.615 10.782 1.00 94.44 259 SER A O 1
ATOM 2063 N N . LYS A 1 260 ? 17.761 5.372 8.559 1.00 91.69 260 LYS A N 1
ATOM 2064 C CA . LYS A 1 260 ? 17.858 6.811 8.259 1.00 91.69 260 LYS A CA 1
ATOM 2065 C C . LYS A 1 260 ? 16.749 7.619 8.935 1.00 91.69 260 LYS A C 1
ATOM 2067 O O . LYS A 1 260 ? 17.032 8.659 9.529 1.00 91.69 260 LYS A O 1
ATOM 2072 N N . ALA A 1 261 ? 15.508 7.132 8.883 1.00 93.06 261 ALA A N 1
ATOM 2073 C CA . ALA A 1 261 ? 14.380 7.779 9.549 1.00 93.06 261 ALA A CA 1
ATOM 2074 C C . ALA A 1 261 ? 14.592 7.867 11.072 1.00 93.06 261 ALA A C 1
ATOM 2076 O O . ALA A 1 261 ? 14.330 8.906 11.680 1.00 93.06 261 ALA A O 1
ATOM 2077 N N . MET A 1 262 ? 15.133 6.807 11.682 1.00 92.25 262 MET A N 1
ATOM 2078 C CA . MET A 1 262 ? 15.461 6.775 13.109 1.00 92.25 262 MET A CA 1
ATOM 2079 C C . MET A 1 262 ? 16.548 7.798 13.473 1.00 92.25 262 MET A C 1
ATOM 2081 O O . MET A 1 262 ? 16.408 8.528 14.457 1.00 92.25 262 MET A O 1
ATOM 2085 N N . ASP A 1 263 ? 17.607 7.900 12.668 1.00 91.75 263 ASP A N 1
ATOM 2086 C CA . ASP A 1 263 ? 18.706 8.845 12.894 1.00 91.75 263 ASP A CA 1
ATOM 2087 C C . ASP A 1 263 ? 18.285 10.301 12.682 1.00 91.75 263 ASP A C 1
ATOM 2089 O O . ASP A 1 263 ? 18.743 11.199 13.392 1.00 91.75 263 ASP A O 1
ATOM 2093 N N . GLN A 1 264 ? 17.411 10.563 11.708 1.00 91.25 264 GLN A N 1
ATOM 2094 C CA . GLN A 1 264 ? 16.823 11.886 11.506 1.00 91.25 264 GLN A CA 1
ATOM 2095 C C . GLN A 1 264 ? 15.929 12.272 12.688 1.00 91.25 264 GLN A C 1
ATOM 2097 O O . GLN A 1 264 ? 16.025 13.391 13.191 1.00 91.25 264 GLN A O 1
ATOM 2102 N N . TRP A 1 265 ? 15.107 11.342 13.178 1.00 90.06 265 TRP A N 1
ATOM 2103 C CA . TRP A 1 265 ? 14.246 11.578 14.334 1.00 90.06 265 TRP A CA 1
ATOM 2104 C C . TRP A 1 265 ? 15.050 11.872 15.605 1.00 90.06 265 TRP A C 1
ATOM 2106 O O . TRP A 1 265 ? 14.744 12.835 16.300 1.00 90.06 265 TRP A O 1
ATOM 2116 N N . ARG A 1 266 ? 16.127 11.117 15.873 1.00 88.88 266 ARG A N 1
ATOM 2117 C CA . ARG A 1 266 ? 17.016 11.345 17.033 1.00 88.88 266 ARG A CA 1
ATOM 2118 C C . ARG A 1 266 ? 17.709 12.709 17.007 1.00 88.88 266 ARG A C 1
ATOM 2120 O O . ARG A 1 266 ? 17.981 13.266 18.065 1.00 88.88 266 ARG A O 1
ATOM 2127 N N . ARG A 1 267 ? 18.016 13.228 15.815 1.00 87.88 267 ARG A N 1
ATOM 2128 C CA . ARG A 1 267 ? 18.658 14.541 15.626 1.00 87.88 267 ARG A CA 1
ATOM 2129 C C . ARG A 1 267 ? 17.671 15.706 15.636 1.00 87.88 267 ARG A C 1
ATOM 2131 O O . ARG A 1 267 ? 18.077 16.846 15.836 1.00 87.88 267 ARG A O 1
ATOM 2138 N N . SER A 1 268 ? 16.387 15.444 15.407 1.00 84.94 268 SER A N 1
ATOM 2139 C CA . SER A 1 268 ? 15.366 16.483 15.326 1.00 84.94 268 SER A CA 1
ATOM 2140 C C . SER A 1 268 ? 15.038 17.018 16.725 1.00 84.94 268 SER A C 1
ATOM 2142 O O . SER A 1 268 ? 14.323 16.379 17.492 1.00 84.94 268 SER A O 1
ATOM 2144 N N . ARG A 1 269 ? 15.536 18.216 17.052 1.00 63.44 269 ARG A N 1
ATOM 2145 C CA . ARG A 1 269 ? 14.967 19.059 18.114 1.00 63.44 269 ARG A CA 1
ATOM 2146 C C . ARG A 1 269 ? 13.774 19.796 17.510 1.00 63.44 269 ARG A C 1
ATOM 2148 O O . ARG A 1 269 ? 13.954 20.558 16.564 1.00 63.44 269 ARG A O 1
ATOM 2155 N N . ARG A 1 270 ? 12.559 19.500 17.968 1.00 66.94 270 ARG A N 1
ATOM 2156 C CA . ARG A 1 270 ? 11.337 20.132 17.451 1.00 66.94 270 ARG A CA 1
ATOM 2157 C C . ARG A 1 270 ? 10.842 21.140 18.476 1.00 66.94 270 ARG A C 1
ATOM 2159 O O . ARG A 1 270 ? 10.611 20.764 19.618 1.00 66.94 270 ARG A O 1
ATOM 2166 N N . ASP A 1 271 ? 10.704 22.390 18.048 1.00 58.16 271 ASP A N 1
ATOM 2167 C CA . ASP A 1 271 ? 10.003 23.418 18.811 1.00 58.16 271 ASP A CA 1
ATOM 2168 C C . ASP A 1 271 ? 8.492 23.194 18.671 1.00 58.16 271 ASP A C 1
ATOM 2170 O O . ASP A 1 271 ? 7.943 23.218 17.565 1.00 58.16 271 ASP A O 1
ATOM 2174 N N . ASP A 1 272 ? 7.827 22.953 19.798 1.00 58.62 272 ASP A N 1
ATOM 2175 C CA . ASP A 1 272 ? 6.391 22.651 19.895 1.00 58.62 272 ASP A CA 1
ATOM 2176 C C . ASP A 1 272 ? 5.515 23.923 19.950 1.00 58.62 272 ASP A C 1
ATOM 2178 O O . ASP A 1 272 ? 4.373 23.892 20.402 1.00 58.62 272 ASP A O 1
ATOM 2182 N N . THR A 1 273 ? 6.025 25.076 19.511 1.00 55.69 273 THR A N 1
ATOM 2183 C CA . THR A 1 273 ? 5.454 26.383 19.882 1.00 55.69 273 THR A CA 1
ATOM 2184 C C . THR A 1 273 ? 4.380 26.936 18.934 1.00 55.69 273 THR A C 1
ATOM 2186 O O . THR A 1 273 ? 3.846 28.012 19.196 1.00 55.69 273 THR A O 1
ATOM 2189 N N . ALA A 1 274 ? 3.975 26.209 17.883 1.00 71.00 274 ALA A N 1
ATOM 2190 C CA . ALA A 1 274 ? 2.825 26.584 17.048 1.00 71.00 274 ALA A CA 1
ATOM 2191 C C . ALA A 1 274 ? 2.137 25.379 16.383 1.00 71.00 274 ALA A C 1
ATOM 2193 O O . ALA A 1 274 ? 2.812 24.466 15.899 1.00 71.00 274 ALA A O 1
ATOM 2194 N N . ASP A 1 275 ? 0.800 25.425 16.283 1.00 78.50 275 ASP A N 1
ATOM 2195 C CA . ASP A 1 275 ? 0.014 24.489 15.471 1.00 78.50 275 ASP A CA 1
ATOM 2196 C C . ASP A 1 275 ? 0.369 24.683 13.989 1.00 78.50 275 ASP A C 1
ATOM 2198 O O . ASP A 1 275 ? 0.062 25.728 13.403 1.00 78.50 275 ASP A O 1
ATOM 2202 N N . PRO A 1 276 ? 1.041 23.713 13.345 1.00 86.50 276 PRO A N 1
ATOM 2203 C CA . PRO A 1 276 ? 1.486 23.898 11.978 1.00 86.50 276 PRO A CA 1
ATOM 2204 C C . PRO A 1 276 ? 0.301 23.735 11.005 1.00 86.50 276 PRO A C 1
ATOM 2206 O O . PRO A 1 276 ? -0.695 23.089 11.341 1.00 86.50 276 PRO A O 1
ATOM 2209 N N . PRO A 1 277 ? 0.391 24.256 9.768 1.00 91.06 277 PRO A N 1
ATOM 2210 C CA . PRO A 1 277 ? -0.630 24.045 8.745 1.00 91.06 277 PRO A CA 1
ATOM 2211 C C . PRO A 1 277 ? -0.959 22.554 8.510 1.00 91.06 277 PRO A C 1
ATOM 2213 O O . PRO A 1 277 ? -0.069 21.710 8.659 1.00 91.06 277 PRO A O 1
ATOM 2216 N N . PRO A 1 278 ? -2.181 22.207 8.048 1.00 91.69 278 PRO A N 1
ATOM 2217 C CA . PRO A 1 278 ? -2.624 20.817 7.888 1.00 91.69 278 PRO A CA 1
ATOM 2218 C C . PRO A 1 278 ? -1.675 19.910 7.098 1.00 91.69 278 PRO A C 1
ATOM 2220 O O . PRO A 1 278 ? -1.424 18.780 7.504 1.00 91.69 278 PRO A O 1
ATOM 2223 N N . HIS A 1 279 ? -1.091 20.403 6.001 1.00 92.56 279 HIS A N 1
ATOM 2224 C CA . HIS A 1 279 ? -0.151 19.615 5.197 1.00 92.56 279 HIS A CA 1
ATOM 2225 C C . HIS A 1 279 ? 1.112 19.235 5.990 1.00 92.56 279 HIS A C 1
ATOM 2227 O O . HIS A 1 279 ? 1.570 18.102 5.904 1.00 92.56 279 HIS A O 1
ATOM 2233 N N . ILE A 1 280 ? 1.630 20.136 6.833 1.00 92.69 280 ILE A N 1
ATOM 2234 C CA . ILE A 1 280 ? 2.777 19.849 7.706 1.00 92.69 280 ILE A CA 1
ATOM 2235 C C . ILE A 1 280 ? 2.373 18.864 8.808 1.00 92.69 280 ILE A C 1
ATOM 2237 O O . ILE A 1 280 ? 3.163 17.990 9.156 1.00 92.69 280 ILE A O 1
ATOM 2241 N N . GLN A 1 281 ? 1.152 18.962 9.348 1.00 93.38 281 GLN A N 1
ATOM 2242 C CA . GLN A 1 281 ? 0.648 17.979 10.317 1.00 93.38 281 GLN A CA 1
ATOM 2243 C C . GLN A 1 281 ? 0.586 16.572 9.711 1.00 93.38 281 GLN A C 1
ATOM 2245 O O . GLN A 1 281 ? 1.001 15.612 10.359 1.00 93.38 281 GLN A O 1
ATOM 2250 N N . VAL A 1 282 ? 0.112 16.453 8.466 1.00 95.81 282 VAL A N 1
ATOM 2251 C CA . VAL A 1 282 ? 0.049 15.178 7.736 1.00 95.81 282 VAL A CA 1
ATOM 2252 C C . VAL A 1 282 ? 1.447 14.612 7.491 1.00 95.81 282 VAL A C 1
ATOM 2254 O O . VAL A 1 282 ? 1.671 13.435 7.767 1.00 95.81 282 VAL A O 1
ATOM 2257 N N . GLU A 1 283 ? 2.407 15.427 7.051 1.00 94.94 283 GLU A N 1
ATOM 2258 C CA . GLU A 1 283 ? 3.785 14.960 6.850 1.00 94.94 283 GLU A CA 1
ATOM 2259 C C . GLU A 1 283 ? 4.448 14.546 8.174 1.00 94.94 283 GLU A C 1
ATOM 2261 O O . GLU A 1 283 ? 4.997 13.450 8.274 1.00 94.94 283 GLU A O 1
ATOM 2266 N N . ARG A 1 284 ? 4.281 15.330 9.250 1.00 94.25 284 ARG A N 1
ATOM 2267 C CA . ARG A 1 284 ? 4.746 14.949 10.599 1.00 94.25 284 ARG A CA 1
ATOM 2268 C C . ARG A 1 284 ? 4.100 13.651 11.087 1.00 94.25 284 ARG A C 1
ATOM 2270 O O . ARG A 1 284 ? 4.747 12.857 11.770 1.00 94.25 284 ARG A O 1
ATOM 2277 N N . PHE A 1 285 ? 2.826 13.433 10.767 1.00 97.31 285 PHE A N 1
ATOM 2278 C CA . PHE A 1 285 ? 2.122 12.197 11.090 1.00 97.31 285 PHE A CA 1
ATOM 2279 C C . PHE A 1 285 ? 2.714 11.002 10.330 1.00 97.31 285 PHE A C 1
ATOM 2281 O O . PHE A 1 285 ? 3.041 9.997 10.962 1.00 97.31 285 PHE A O 1
ATOM 2288 N N . LYS A 1 286 ? 2.926 11.124 9.014 1.00 98.12 286 LYS A N 1
ATOM 2289 C CA . LYS A 1 286 ? 3.571 10.088 8.190 1.00 98.12 286 LYS A CA 1
ATOM 2290 C C . LYS A 1 286 ? 4.974 9.748 8.697 1.00 98.12 286 LYS A C 1
ATOM 2292 O O . LYS A 1 286 ? 5.281 8.573 8.884 1.00 98.12 286 LYS A O 1
ATOM 2297 N N . GLU A 1 287 ? 5.794 10.756 8.995 1.00 96.44 287 GLU A N 1
ATOM 2298 C CA . GLU A 1 287 ? 7.114 10.571 9.613 1.00 96.44 287 GLU A CA 1
ATOM 2299 C C . GLU A 1 287 ? 7.012 9.813 10.940 1.00 96.44 287 GLU A C 1
ATOM 2301 O O . GLU A 1 287 ? 7.775 8.882 11.187 1.00 96.44 287 GLU A O 1
ATOM 2306 N N . SER A 1 288 ? 6.047 10.179 11.788 1.00 97.06 288 SER A N 1
ATOM 2307 C CA . SER A 1 288 ? 5.818 9.512 13.070 1.00 97.06 288 SER A CA 1
ATOM 2308 C C . SER A 1 288 ? 5.485 8.028 12.887 1.00 97.06 288 SER A C 1
ATOM 2310 O O . SER A 1 288 ? 6.032 7.192 13.611 1.00 97.06 288 SER A O 1
ATOM 2312 N N . VAL A 1 289 ? 4.658 7.684 11.892 1.00 98.31 289 VAL A N 1
ATOM 2313 C CA . VAL A 1 289 ? 4.357 6.288 11.528 1.00 98.31 289 VAL A CA 1
ATOM 2314 C C . VAL A 1 289 ? 5.622 5.562 11.065 1.00 98.31 289 VAL A C 1
ATOM 2316 O O . VAL A 1 289 ? 5.935 4.502 11.599 1.00 98.31 289 VAL A O 1
ATOM 2319 N N . VAL A 1 290 ? 6.414 6.136 10.155 1.00 97.88 290 VAL A N 1
ATOM 2320 C CA . VAL A 1 290 ? 7.687 5.529 9.709 1.00 97.88 290 VAL A CA 1
ATOM 2321 C C . VAL A 1 290 ? 8.634 5.291 10.892 1.00 97.88 290 VAL A C 1
ATOM 2323 O O . VAL A 1 290 ? 9.226 4.216 11.017 1.00 97.88 290 VAL A O 1
ATOM 2326 N N . VAL A 1 291 ? 8.747 6.262 11.799 1.00 96.56 291 VAL A N 1
ATOM 2327 C CA . VAL A 1 291 ? 9.580 6.153 13.004 1.00 96.56 291 VAL A CA 1
ATOM 2328 C C . VAL A 1 291 ? 9.092 5.033 13.921 1.00 96.56 291 VAL A C 1
ATOM 2330 O O . VAL A 1 291 ? 9.923 4.302 14.451 1.00 96.56 291 VAL A O 1
ATOM 2333 N N . LEU A 1 292 ? 7.780 4.823 14.075 1.00 97.19 292 LEU A N 1
ATOM 2334 C CA . LEU A 1 292 ? 7.260 3.688 14.848 1.00 97.19 292 LEU A CA 1
ATOM 2335 C C . LEU A 1 292 ? 7.761 2.349 14.289 1.00 97.19 292 LEU A C 1
ATOM 2337 O O . LEU A 1 292 ? 8.210 1.488 15.048 1.00 97.19 292 LEU A O 1
ATOM 2341 N N . HIS A 1 293 ? 7.724 2.193 12.964 1.00 95.75 293 HIS A N 1
ATOM 2342 C CA . HIS A 1 293 ? 8.218 0.993 12.292 1.00 95.75 293 HIS A CA 1
ATOM 2343 C C . HIS A 1 293 ? 9.731 0.814 12.467 1.00 95.75 293 HIS A C 1
ATOM 2345 O O . HIS A 1 293 ? 10.207 -0.310 12.650 1.00 95.75 293 HIS A O 1
ATOM 2351 N N . ALA A 1 294 ? 10.491 1.912 12.480 1.00 94.56 294 ALA A N 1
ATOM 2352 C CA . ALA A 1 294 ? 11.917 1.879 12.784 1.00 94.56 294 ALA A CA 1
ATOM 2353 C C . ALA A 1 294 ? 12.173 1.470 14.244 1.00 94.56 294 ALA A C 1
ATOM 2355 O O . ALA A 1 294 ? 13.002 0.599 14.508 1.00 94.56 294 ALA A O 1
ATOM 2356 N N . MET A 1 295 ? 11.398 2.008 15.191 1.00 93.12 295 MET A N 1
ATOM 2357 C CA . MET A 1 295 ? 11.507 1.678 16.613 1.00 93.12 295 MET A CA 1
ATOM 2358 C C . MET A 1 295 ? 11.238 0.202 16.910 1.00 93.12 295 MET A C 1
ATOM 2360 O O . MET A 1 295 ? 11.781 -0.309 17.882 1.00 93.12 295 MET A O 1
ATOM 2364 N N . TRP A 1 296 ? 10.431 -0.498 16.105 1.00 91.12 296 TRP A N 1
ATOM 2365 C CA . TRP A 1 296 ? 10.243 -1.943 16.260 1.00 91.12 296 TRP A CA 1
ATOM 2366 C C . TRP A 1 296 ? 11.502 -2.747 15.916 1.00 91.12 296 TRP A C 1
ATOM 2368 O O . TRP A 1 296 ? 11.679 -3.849 16.434 1.00 91.12 296 TRP A O 1
ATOM 2378 N N . ARG A 1 297 ? 12.386 -2.233 15.055 1.00 85.88 297 ARG A N 1
ATOM 2379 C CA . ARG A 1 297 ? 13.694 -2.857 14.789 1.00 85.88 297 ARG A CA 1
ATOM 2380 C C . ARG A 1 297 ? 14.674 -2.616 15.935 1.00 85.88 297 ARG A C 1
ATOM 2382 O O . ARG A 1 297 ? 15.482 -3.493 16.234 1.00 85.88 297 ARG A O 1
ATOM 2389 N N . ASP A 1 298 ? 14.539 -1.479 16.606 1.00 78.62 298 ASP A N 1
ATOM 2390 C CA . ASP A 1 298 ? 15.333 -1.124 17.774 1.00 78.62 298 ASP A CA 1
ATOM 2391 C C . ASP A 1 298 ? 14.724 -1.660 19.085 1.00 78.62 298 ASP A C 1
ATOM 2393 O O . ASP A 1 298 ? 13.590 -2.127 19.165 1.00 78.62 298 ASP A O 1
ATOM 2397 N N . LYS A 1 299 ? 15.486 -1.593 20.180 1.00 75.50 299 LYS A N 1
ATOM 2398 C CA . LYS A 1 299 ? 15.038 -2.037 21.516 1.00 75.50 299 LYS A CA 1
ATOM 2399 C C . LYS A 1 299 ? 14.289 -0.935 22.277 1.00 75.50 299 LYS A C 1
ATOM 2401 O O . LYS A 1 299 ? 14.453 -0.799 23.488 1.00 75.50 299 LYS A O 1
ATOM 2406 N N . VAL A 1 300 ? 13.505 -0.119 21.575 1.00 83.25 300 VAL A N 1
ATOM 2407 C CA . VAL A 1 300 ? 12.828 1.059 22.142 1.00 83.25 300 VAL A CA 1
ATOM 2408 C C . VAL A 1 300 ? 11.414 0.691 22.599 1.00 83.25 300 VAL A C 1
ATOM 2410 O O . VAL A 1 300 ? 10.747 -0.154 22.003 1.00 83.25 300 VAL A O 1
ATOM 2413 N N . ASP A 1 301 ? 10.939 1.289 23.695 1.00 86.44 301 ASP A N 1
ATOM 2414 C CA . ASP A 1 301 ? 9.533 1.170 24.091 1.00 86.44 301 ASP A CA 1
ATOM 2415 C C . ASP A 1 301 ? 8.648 2.031 23.183 1.00 86.44 301 ASP A C 1
ATOM 2417 O O . ASP A 1 301 ? 8.749 3.255 23.168 1.00 86.44 301 ASP A O 1
ATOM 2421 N N . THR A 1 302 ? 7.751 1.384 22.445 1.00 92.50 302 THR A N 1
ATOM 2422 C CA . THR A 1 302 ? 6.927 2.031 21.421 1.00 92.50 302 THR A CA 1
ATOM 2423 C C . THR A 1 302 ? 5.556 2.472 21.922 1.00 92.50 302 THR A C 1
ATOM 2425 O O . THR A 1 302 ? 4.820 3.111 21.178 1.00 92.50 302 THR A O 1
ATOM 2428 N N . ARG A 1 303 ? 5.171 2.149 23.166 1.00 91.38 303 ARG A N 1
ATOM 2429 C CA . ARG A 1 303 ? 3.788 2.336 23.655 1.00 91.38 303 ARG A CA 1
ATOM 2430 C C . ARG A 1 303 ? 3.321 3.790 23.631 1.00 91.38 303 ARG A C 1
ATOM 2432 O O . ARG A 1 303 ? 2.221 4.073 23.165 1.00 91.38 303 ARG A O 1
ATOM 2439 N N . LYS A 1 304 ? 4.155 4.718 24.114 1.00 93.06 304 LYS A N 1
ATOM 2440 C CA . LYS A 1 304 ? 3.828 6.156 24.118 1.00 93.06 304 LYS A CA 1
ATOM 2441 C C . LYS A 1 304 ? 3.694 6.697 22.694 1.00 93.06 304 LYS A C 1
ATOM 2443 O O . LYS A 1 304 ? 2.736 7.402 22.399 1.00 93.06 304 LYS A O 1
ATOM 2448 N N . HIS A 1 305 ? 4.620 6.308 21.819 1.00 95.12 305 HIS A N 1
ATOM 2449 C CA . HIS A 1 305 ? 4.646 6.735 20.421 1.00 95.12 305 HIS A CA 1
ATOM 2450 C C . HIS A 1 305 ? 3.439 6.198 19.638 1.00 95.12 305 HIS A C 1
ATOM 2452 O O . HIS A 1 305 ? 2.741 6.960 18.977 1.00 95.12 305 HIS A O 1
ATOM 2458 N N . ALA A 1 306 ? 3.106 4.915 19.808 1.00 96.56 306 ALA A N 1
ATOM 2459 C CA . ALA A 1 306 ? 1.913 4.302 19.225 1.00 96.56 306 ALA A CA 1
ATOM 2460 C C . ALA A 1 306 ? 0.615 4.967 19.718 1.00 96.56 306 ALA A C 1
ATOM 2462 O O . ALA A 1 306 ? -0.283 5.230 18.921 1.00 96.56 306 ALA A O 1
ATOM 2463 N N . SER A 1 307 ? 0.534 5.307 21.011 1.00 96.56 307 SER A N 1
ATOM 2464 C CA . SER A 1 307 ? -0.607 6.039 21.577 1.00 96.56 307 SER A CA 1
ATOM 2465 C C . SER A 1 307 ? -0.761 7.441 20.973 1.00 96.56 307 SER A C 1
ATOM 2467 O O . SER A 1 307 ? -1.882 7.871 20.702 1.00 96.56 307 SER A O 1
ATOM 2469 N N . ALA A 1 308 ? 0.348 8.147 20.725 1.00 96.69 308 ALA A N 1
ATOM 2470 C CA . ALA A 1 308 ? 0.334 9.442 20.047 1.00 96.69 308 ALA A CA 1
ATOM 2471 C C . ALA A 1 308 ? -0.123 9.320 18.585 1.00 96.69 308 ALA A C 1
ATOM 2473 O O . ALA A 1 308 ? -0.969 10.098 18.149 1.00 96.69 308 ALA A O 1
ATOM 2474 N N . ILE A 1 309 ? 0.360 8.311 17.851 1.00 98.25 309 ILE A N 1
ATOM 2475 C CA . ILE A 1 309 ? -0.083 8.032 16.475 1.00 98.25 309 ILE A CA 1
ATOM 2476 C C . ILE A 1 309 ? -1.582 7.752 16.436 1.00 98.25 309 ILE A C 1
ATOM 2478 O O . ILE A 1 309 ? -2.271 8.353 15.624 1.00 98.25 309 ILE A O 1
ATOM 2482 N N . TYR A 1 310 ? -2.103 6.915 17.336 1.00 98.25 310 TYR A N 1
ATOM 2483 C CA . TYR A 1 310 ? -3.539 6.642 17.434 1.00 98.25 310 TYR A CA 1
ATOM 2484 C C . TYR A 1 310 ? -4.370 7.927 17.612 1.00 98.25 310 TYR A C 1
ATOM 2486 O O . TYR A 1 310 ? -5.329 8.154 16.873 1.00 98.25 310 TYR A O 1
ATOM 2494 N N . LYS A 1 311 ? -3.973 8.804 18.547 1.00 98.00 311 LYS A N 1
ATOM 2495 C CA . LYS A 1 311 ? -4.663 10.083 18.795 1.00 98.00 311 LYS A CA 1
ATOM 2496 C C . LYS A 1 311 ? -4.602 11.010 17.580 1.00 98.00 311 LYS A C 1
ATOM 2498 O O . LYS A 1 311 ? -5.630 11.551 17.176 1.00 98.00 311 LYS A O 1
ATOM 2503 N N . ASN A 1 312 ? -3.418 11.165 16.988 1.00 97.62 312 ASN A N 1
ATOM 2504 C CA . ASN A 1 312 ? -3.205 12.039 15.835 1.00 97.62 312 ASN A CA 1
ATOM 2505 C C . ASN A 1 312 ? -3.948 11.526 14.600 1.00 97.62 312 ASN A C 1
ATOM 2507 O O . ASN A 1 312 ? -4.575 12.314 13.902 1.00 97.62 312 ASN A O 1
ATOM 2511 N N . TYR A 1 313 ? -3.938 10.213 14.368 1.00 98.44 313 TYR A N 1
ATOM 2512 C CA . TYR A 1 313 ? -4.657 9.573 13.273 1.00 98.44 313 TYR A CA 1
ATOM 2513 C C . TYR A 1 313 ? -6.156 9.856 13.361 1.00 98.44 313 TYR A C 1
ATOM 2515 O O . TYR A 1 313 ? -6.737 10.405 12.429 1.00 98.44 313 TYR A O 1
ATOM 2523 N N . ARG A 1 314 ? -6.764 9.588 14.524 1.00 98.31 314 ARG A N 1
ATOM 2524 C CA . ARG A 1 314 ? -8.181 9.879 14.777 1.00 98.31 314 ARG A CA 1
ATOM 2525 C C . ARG A 1 314 ? -8.501 11.364 14.575 1.00 98.31 314 ARG A C 1
ATOM 2527 O O . ARG A 1 314 ? -9.458 11.693 13.880 1.00 98.31 314 ARG A O 1
ATOM 2534 N N . SER A 1 315 ? -7.692 12.252 15.157 1.00 97.62 315 SER A N 1
ATOM 2535 C CA . SER A 1 315 ? -7.886 13.705 15.068 1.00 97.62 315 SER A CA 1
ATOM 2536 C C . SER A 1 315 ? -7.832 14.209 13.623 1.00 97.62 315 SER A C 1
ATOM 2538 O O . SER A 1 315 ? -8.744 14.893 13.165 1.00 97.62 315 SER A O 1
ATOM 2540 N N . LEU A 1 316 ? -6.803 13.818 12.868 1.00 97.75 316 LEU A N 1
ATOM 2541 C CA . LEU A 1 316 ? -6.607 14.277 11.494 1.00 97.75 316 LEU A CA 1
ATOM 2542 C C . LEU A 1 316 ? -7.668 13.740 10.521 1.00 97.75 316 LEU A C 1
ATOM 2544 O O . LEU A 1 316 ? -7.960 14.403 9.522 1.00 97.75 316 LEU A O 1
ATOM 2548 N N . ILE A 1 317 ? -8.254 12.567 10.791 1.00 98.19 317 ILE A N 1
ATOM 2549 C CA . ILE A 1 317 ? -9.390 12.054 10.012 1.00 98.19 317 ILE A CA 1
ATOM 2550 C C . ILE A 1 317 ? -10.640 12.904 10.267 1.00 98.19 317 ILE A C 1
ATOM 2552 O O . ILE A 1 317 ? -11.243 13.372 9.301 1.00 98.19 317 ILE A O 1
ATOM 2556 N N . LEU A 1 318 ? -10.996 13.153 11.535 1.00 96.62 318 LEU A N 1
ATOM 2557 C CA . LEU A 1 318 ? -12.158 13.984 11.902 1.00 96.62 318 LEU A CA 1
ATOM 2558 C C . LEU A 1 318 ? -12.036 15.406 11.338 1.00 96.62 318 LEU A C 1
ATOM 2560 O O . LEU A 1 318 ? -12.990 15.966 10.808 1.00 96.62 318 LEU A O 1
ATOM 2564 N N . GLN A 1 319 ? -10.826 15.969 11.364 1.00 95.38 319 GLN A N 1
ATOM 2565 C CA . GLN A 1 319 ? -10.525 17.280 10.779 1.00 95.38 319 GLN A CA 1
ATOM 2566 C C . GLN A 1 319 ? -10.494 17.281 9.243 1.00 95.38 319 GLN A C 1
ATOM 2568 O O . GLN A 1 319 ? -10.282 18.329 8.639 1.00 95.38 319 GLN A O 1
ATOM 2573 N N . ARG A 1 320 ? -10.687 16.126 8.589 1.00 95.69 320 ARG A N 1
ATOM 2574 C CA . ARG A 1 320 ? -10.635 15.964 7.126 1.00 95.69 320 ARG A CA 1
ATOM 2575 C C . ARG A 1 320 ? -9.279 16.371 6.531 1.00 95.69 320 ARG A C 1
ATOM 2577 O O . ARG A 1 320 ? -9.206 16.712 5.348 1.00 95.69 320 ARG A O 1
ATOM 2584 N N . ASN A 1 321 ? -8.208 16.268 7.315 1.00 95.69 321 ASN A N 1
ATOM 2585 C CA . ASN A 1 321 ? -6.844 16.578 6.891 1.00 95.69 321 ASN A CA 1
ATOM 2586 C C . ASN A 1 321 ? -6.156 15.373 6.236 1.00 95.69 321 ASN A C 1
ATOM 2588 O O . ASN A 1 321 ? -5.329 15.558 5.346 1.00 95.69 321 ASN A O 1
ATOM 2592 N N . LEU A 1 322 ? -6.509 14.142 6.631 1.00 96.44 322 LEU A N 1
ATOM 2593 C CA . LEU A 1 322 ? -5.939 12.932 6.032 1.00 96.44 322 LEU A CA 1
ATOM 2594 C C . LEU A 1 322 ? -6.665 12.514 4.733 1.00 96.44 322 LEU A C 1
ATOM 2596 O O . LEU A 1 322 ? -7.896 12.369 4.737 1.00 96.44 322 LEU A O 1
ATOM 2600 N N . PRO A 1 323 ? -5.926 12.289 3.626 1.00 96.19 323 PRO A N 1
ATOM 2601 C CA . PRO A 1 323 ? -6.454 11.663 2.412 1.00 96.19 323 PRO A CA 1
ATOM 2602 C C . PRO A 1 323 ? -6.794 10.181 2.622 1.00 96.19 323 PRO A C 1
ATOM 2604 O O . PRO A 1 323 ? -6.123 9.500 3.398 1.00 96.19 323 PRO A O 1
ATOM 2607 N N . ALA A 1 324 ? -7.777 9.664 1.875 1.00 96.81 324 ALA A N 1
ATOM 2608 C CA . ALA A 1 324 ? -8.207 8.261 1.956 1.00 96.81 324 ALA A CA 1
ATOM 2609 C C . ALA A 1 324 ? -7.049 7.271 1.725 1.00 96.81 324 ALA A C 1
ATOM 2611 O O . ALA A 1 324 ? -6.891 6.323 2.489 1.00 96.81 324 ALA A O 1
ATOM 2612 N N . ASP A 1 325 ? -6.171 7.543 0.757 1.00 96.69 325 ASP A N 1
ATOM 2613 C CA . ASP A 1 325 ? -5.026 6.671 0.464 1.00 96.69 325 ASP A CA 1
ATOM 2614 C C . ASP A 1 325 ? -4.035 6.596 1.630 1.00 96.69 325 ASP A C 1
ATOM 2616 O O . ASP A 1 325 ? -3.491 5.535 1.923 1.00 96.69 325 ASP A O 1
ATOM 2620 N N . THR A 1 326 ? -3.837 7.702 2.358 1.00 98.25 326 THR A N 1
ATOM 2621 C CA . THR A 1 326 ? -2.993 7.700 3.563 1.00 98.25 326 THR A CA 1
ATOM 2622 C C . THR A 1 326 ? -3.650 6.913 4.699 1.00 98.25 326 THR A C 1
ATOM 2624 O O . THR A 1 326 ? -2.958 6.191 5.412 1.00 98.25 326 THR A O 1
ATOM 2627 N N . ILE A 1 327 ? -4.976 7.002 4.849 1.00 98.69 327 ILE A N 1
ATOM 2628 C CA . ILE A 1 327 ? -5.743 6.215 5.829 1.00 98.69 327 ILE A CA 1
ATOM 2629 C C . ILE A 1 327 ? -5.587 4.713 5.527 1.00 98.69 327 ILE A C 1
ATOM 2631 O O . ILE A 1 327 ? -5.197 3.939 6.402 1.00 98.69 327 ILE A O 1
ATOM 2635 N N . ASN A 1 328 ? -5.783 4.308 4.270 1.00 98.44 328 ASN A N 1
ATOM 2636 C CA . ASN A 1 328 ? -5.574 2.926 3.827 1.00 98.44 328 ASN A CA 1
ATOM 2637 C C . ASN A 1 328 ? -4.128 2.468 4.083 1.00 98.44 328 ASN A C 1
ATOM 2639 O O . ASN A 1 328 ? -3.899 1.400 4.652 1.00 98.44 328 ASN A O 1
ATOM 2643 N N . ALA A 1 329 ? -3.144 3.297 3.725 1.00 98.62 329 ALA A N 1
ATOM 2644 C CA . ALA A 1 329 ? -1.728 2.976 3.867 1.00 98.62 329 ALA A CA 1
ATOM 2645 C C . ALA A 1 329 ? -1.309 2.710 5.321 1.00 98.62 329 ALA A C 1
ATOM 2647 O O . ALA A 1 329 ? -0.529 1.793 5.557 1.00 98.62 329 ALA A O 1
ATOM 2648 N N . VAL A 1 330 ? -1.837 3.446 6.309 1.00 98.69 330 VAL A N 1
ATOM 2649 C CA . VAL A 1 330 ? -1.526 3.207 7.736 1.00 98.69 330 VAL A CA 1
ATOM 2650 C C . VAL A 1 330 ? -2.008 1.824 8.194 1.00 98.69 330 VAL A C 1
ATOM 2652 O O . VAL A 1 330 ? -1.301 1.134 8.939 1.00 98.69 330 VAL A O 1
ATOM 2655 N N . VAL A 1 331 ? -3.180 1.386 7.720 1.00 98.69 331 VAL A N 1
ATOM 2656 C CA . VAL A 1 331 ? -3.699 0.033 7.977 1.00 98.69 331 VAL A CA 1
ATOM 2657 C C . VAL A 1 331 ? -2.796 -1.018 7.323 1.00 98.69 331 VAL A C 1
ATOM 2659 O O . VAL A 1 331 ? -2.328 -1.931 8.006 1.00 98.69 331 VAL A O 1
ATOM 2662 N N . ILE A 1 332 ? -2.488 -0.856 6.032 1.00 98.56 332 ILE A N 1
ATOM 2663 C CA . ILE A 1 332 ? -1.667 -1.798 5.250 1.00 98.56 332 ILE A CA 1
ATOM 2664 C C . ILE A 1 332 ? -0.253 -1.921 5.835 1.00 98.56 332 ILE A C 1
ATOM 2666 O O . ILE A 1 332 ? 0.261 -3.029 5.980 1.00 98.56 332 ILE A O 1
ATOM 2670 N N . LEU A 1 333 ? 0.362 -0.803 6.234 1.00 98.56 333 LEU A N 1
ATOM 2671 C CA . LEU A 1 333 ? 1.659 -0.774 6.913 1.00 98.56 333 LEU A CA 1
ATOM 2672 C C . LEU A 1 333 ? 1.629 -1.612 8.194 1.00 98.56 333 LEU A C 1
ATOM 2674 O O . LEU A 1 333 ? 2.486 -2.475 8.391 1.00 98.56 333 LEU A O 1
ATOM 2678 N N . SER A 1 334 ? 0.625 -1.398 9.046 1.00 98.00 334 SER A N 1
ATOM 2679 C CA . SER A 1 334 ? 0.485 -2.113 10.320 1.00 98.00 334 SER A CA 1
ATOM 2680 C C . SER A 1 334 ? 0.310 -3.625 10.115 1.00 98.00 334 SER A C 1
ATOM 2682 O O . SER A 1 334 ? 0.938 -4.429 10.811 1.00 98.00 334 SER A O 1
ATOM 2684 N N . GLN A 1 335 ? -0.492 -4.023 9.123 1.00 97.69 335 GLN A N 1
ATOM 2685 C CA . GLN A 1 335 ? -0.703 -5.426 8.748 1.00 97.69 335 GLN A CA 1
ATOM 2686 C C . GLN A 1 335 ? 0.568 -6.063 8.166 1.00 97.69 335 GLN A C 1
ATOM 2688 O O . GLN A 1 335 ? 0.961 -7.152 8.590 1.00 97.69 335 GLN A O 1
ATOM 2693 N N . GLY A 1 336 ? 1.245 -5.371 7.243 1.00 96.69 336 GLY A N 1
ATOM 2694 C CA . GLY A 1 336 ? 2.488 -5.830 6.622 1.00 96.69 336 GLY A CA 1
ATOM 2695 C C . GLY A 1 336 ? 3.632 -5.969 7.627 1.00 96.69 336 GLY A C 1
ATOM 2696 O O . GLY A 1 336 ? 4.381 -6.944 7.590 1.00 96.69 336 GLY A O 1
ATOM 2697 N N . ALA A 1 337 ? 3.730 -5.053 8.594 1.00 95.44 337 ALA A N 1
ATOM 2698 C CA . ALA A 1 337 ? 4.685 -5.162 9.693 1.00 95.44 337 ALA A CA 1
ATOM 2699 C C . ALA A 1 337 ? 4.434 -6.412 10.539 1.00 95.44 337 ALA A C 1
ATOM 2701 O O . ALA A 1 337 ? 5.365 -7.185 10.783 1.00 95.44 337 ALA A O 1
ATOM 2702 N N . LEU A 1 338 ? 3.185 -6.646 10.955 1.00 94.38 338 LEU A N 1
ATOM 2703 C CA . LEU A 1 338 ? 2.844 -7.825 11.746 1.00 94.38 338 LEU A CA 1
ATOM 2704 C C . LEU A 1 338 ? 3.139 -9.117 10.976 1.00 94.38 338 LEU A C 1
ATOM 2706 O O . LEU A 1 338 ? 3.736 -10.032 11.540 1.00 94.38 338 LEU A O 1
ATOM 2710 N N . TRP A 1 339 ? 2.780 -9.172 9.692 1.00 92.56 339 TRP A N 1
ATOM 2711 C CA . TRP A 1 339 ? 3.074 -10.308 8.820 1.00 92.56 339 TRP A CA 1
ATOM 2712 C C . TRP A 1 339 ? 4.573 -10.576 8.710 1.00 92.56 339 TRP A C 1
ATOM 2714 O O . TRP A 1 339 ? 5.019 -11.677 9.028 1.00 92.56 339 TRP A O 1
ATOM 2724 N N . LYS A 1 340 ? 5.369 -9.557 8.359 1.00 89.19 340 LYS A N 1
ATOM 2725 C CA . LYS A 1 340 ? 6.826 -9.685 8.234 1.00 89.19 340 LYS A CA 1
ATOM 2726 C C . LYS A 1 340 ? 7.452 -10.248 9.513 1.00 89.19 340 LYS A C 1
ATOM 2728 O O . LYS A 1 340 ? 8.242 -11.186 9.455 1.00 89.19 340 LYS A O 1
ATOM 2733 N N . HIS A 1 341 ? 7.073 -9.720 10.678 1.00 85.12 341 HIS A N 1
ATOM 2734 C CA . HIS A 1 341 ? 7.605 -10.183 11.965 1.00 85.12 341 HIS A CA 1
ATOM 2735 C C . HIS A 1 341 ? 7.066 -11.550 12.405 1.00 85.12 341 HIS A C 1
ATOM 2737 O O . HIS A 1 341 ? 7.686 -12.224 13.233 1.00 85.12 341 HIS A O 1
ATOM 2743 N N . ARG A 1 342 ? 5.918 -11.982 11.879 1.00 84.06 342 ARG A N 1
ATOM 2744 C CA . ARG A 1 342 ? 5.407 -13.340 12.081 1.00 84.06 342 ARG A CA 1
ATOM 2745 C C . ARG A 1 342 ? 6.091 -14.351 11.174 1.00 84.06 342 ARG A C 1
ATOM 2747 O O . ARG A 1 342 ? 6.319 -15.451 11.653 1.00 84.06 342 ARG A O 1
ATOM 2754 N N . MET A 1 343 ? 6.463 -13.995 9.950 1.00 76.75 343 MET A N 1
ATOM 2755 C CA . MET A 1 343 ? 6.970 -14.966 8.974 1.00 76.75 343 MET A CA 1
ATOM 2756 C C . MET A 1 343 ? 8.499 -15.014 8.869 1.00 76.75 343 MET A C 1
ATOM 2758 O O . MET A 1 343 ? 9.044 -16.089 8.651 1.00 76.75 343 MET A O 1
ATOM 2762 N N . PHE A 1 344 ? 9.205 -13.896 9.085 1.00 65.94 344 PHE A N 1
ATOM 2763 C CA . PHE A 1 344 ? 10.616 -13.777 8.680 1.00 65.94 344 PHE A CA 1
ATOM 2764 C C . PHE A 1 344 ? 11.612 -13.398 9.792 1.00 65.94 344 PHE A C 1
ATOM 2766 O O . PHE A 1 344 ? 12.811 -13.390 9.529 1.00 65.94 344 PHE A O 1
ATOM 2773 N N . GLU A 1 345 ? 11.188 -13.073 11.024 1.00 64.38 345 GLU A N 1
ATOM 2774 C CA . GLU A 1 345 ? 12.118 -12.542 12.044 1.00 64.38 345 GLU A CA 1
ATOM 2775 C C . GLU A 1 345 ? 12.119 -13.248 13.418 1.00 64.38 345 GLU A C 1
ATOM 2777 O O . GLU A 1 345 ? 11.082 -13.590 13.984 1.00 64.38 345 GLU A O 1
ATOM 2782 N N . ASP A 1 346 ? 13.346 -13.302 13.962 1.00 55.00 346 ASP A N 1
ATOM 2783 C CA . ASP A 1 346 ? 13.859 -13.657 15.298 1.00 55.00 346 ASP A CA 1
ATOM 2784 C C . ASP A 1 346 ? 14.014 -15.158 15.669 1.00 55.00 346 ASP A C 1
ATOM 2786 O O . ASP A 1 346 ? 13.024 -15.837 15.952 1.00 55.00 346 ASP A O 1
ATOM 2790 N N . PRO A 1 347 ? 15.261 -15.669 15.841 1.00 57.22 347 PRO A N 1
ATOM 2791 C CA . PRO A 1 347 ? 15.518 -17.013 16.379 1.00 57.22 347 PRO A CA 1
ATOM 2792 C C . PRO A 1 347 ? 15.227 -17.116 17.887 1.00 57.22 347 PRO A C 1
ATOM 2794 O O . PRO A 1 347 ? 15.240 -18.206 18.456 1.00 57.22 347 PRO A O 1
ATOM 2797 N N . LYS A 1 348 ? 14.990 -15.982 18.569 1.00 66.31 348 LYS A N 1
ATOM 2798 C CA . LYS A 1 348 ? 14.692 -15.930 20.007 1.00 66.31 348 LYS A CA 1
ATOM 2799 C C . LYS A 1 348 ? 13.184 -15.757 20.243 1.00 66.31 348 LYS A C 1
ATOM 2801 O O . LYS A 1 348 ? 12.677 -14.647 20.065 1.00 66.31 348 LYS A O 1
ATOM 2806 N N . PRO A 1 349 ? 12.476 -16.780 20.758 1.00 70.75 349 PRO A N 1
ATOM 2807 C CA . PRO A 1 349 ? 11.009 -16.804 20.787 1.00 70.75 349 PRO A CA 1
ATOM 2808 C C . PRO A 1 349 ? 10.389 -15.693 21.649 1.00 70.75 349 PRO A C 1
ATOM 2810 O O . PRO A 1 349 ? 9.428 -15.050 21.241 1.00 70.75 349 PRO A O 1
ATOM 2813 N N . ARG A 1 350 ? 10.977 -15.384 22.812 1.00 71.19 350 ARG A N 1
ATOM 2814 C CA . ARG A 1 350 ? 10.419 -14.382 23.740 1.00 71.19 350 ARG A CA 1
ATOM 2815 C C . ARG A 1 350 ? 10.451 -12.947 23.197 1.00 71.19 350 ARG A C 1
ATOM 2817 O O . ARG A 1 350 ? 9.516 -12.183 23.407 1.00 71.19 350 ARG A O 1
ATOM 2824 N N . ARG A 1 351 ? 11.531 -12.560 22.508 1.00 69.00 351 ARG A N 1
ATOM 2825 C CA . ARG A 1 351 ? 11.667 -11.202 21.938 1.00 69.00 351 ARG A CA 1
ATOM 2826 C C . ARG A 1 351 ? 10.737 -11.007 20.748 1.00 69.00 351 ARG A C 1
ATOM 2828 O O . ARG A 1 351 ? 10.105 -9.957 20.633 1.00 69.00 351 ARG A O 1
ATOM 2835 N N . ARG A 1 352 ? 10.616 -12.056 19.933 1.00 74.12 352 ARG A N 1
ATOM 2836 C CA . ARG A 1 352 ? 9.651 -12.149 18.843 1.00 74.12 352 ARG A CA 1
ATOM 2837 C C . ARG A 1 352 ? 8.227 -11.914 19.353 1.00 74.12 352 ARG A C 1
ATOM 2839 O O . ARG A 1 352 ? 7.540 -11.049 18.821 1.00 74.12 352 ARG A O 1
ATOM 2846 N N . GLU A 1 353 ? 7.826 -12.582 20.436 1.00 78.88 353 GLU A N 1
ATOM 2847 C CA . GLU A 1 353 ? 6.481 -12.440 21.018 1.00 78.88 353 GLU A CA 1
ATOM 2848 C C . GLU A 1 353 ? 6.201 -11.020 21.553 1.00 78.88 353 GLU A C 1
ATOM 2850 O O . GLU A 1 353 ? 5.142 -10.452 21.278 1.00 78.88 353 GLU A O 1
ATOM 2855 N N . GLU A 1 354 ? 7.146 -10.393 22.266 1.00 81.81 354 GLU A N 1
ATOM 2856 C CA . GLU A 1 354 ? 6.968 -9.028 22.794 1.00 81.81 354 GLU A CA 1
ATOM 2857 C C . GLU A 1 354 ? 6.804 -7.987 21.674 1.00 81.81 354 GLU A C 1
ATOM 2859 O O . GLU A 1 354 ? 5.929 -7.119 21.747 1.00 81.81 354 GLU A O 1
ATOM 2864 N N . LYS A 1 355 ? 7.625 -8.077 20.622 1.00 84.94 355 LYS A N 1
ATOM 2865 C CA . LYS A 1 355 ? 7.563 -7.187 19.456 1.00 84.94 355 LYS A CA 1
ATOM 2866 C C . LYS A 1 355 ? 6.271 -7.393 18.665 1.00 84.94 355 LYS A C 1
ATOM 2868 O O . LYS A 1 355 ? 5.579 -6.418 18.380 1.00 84.94 355 LYS A O 1
ATOM 2873 N N . GLN A 1 356 ? 5.906 -8.647 18.387 1.00 88.44 356 GLN A N 1
ATOM 2874 C CA . GLN A 1 356 ? 4.643 -8.994 17.729 1.00 88.44 356 GLN A CA 1
ATOM 2875 C C . GLN A 1 356 ? 3.439 -8.468 18.510 1.00 88.44 356 GLN A C 1
ATOM 2877 O O . GLN A 1 356 ? 2.563 -7.851 17.915 1.00 88.44 356 GLN A O 1
ATOM 2882 N N . THR A 1 357 ? 3.436 -8.609 19.839 1.00 89.06 357 THR A N 1
ATOM 2883 C CA . THR A 1 357 ? 2.365 -8.077 20.695 1.00 89.06 357 THR A CA 1
ATOM 2884 C C . THR A 1 357 ? 2.239 -6.560 20.549 1.00 89.06 357 THR A C 1
ATOM 2886 O O . THR A 1 357 ? 1.133 -6.041 20.439 1.00 89.06 357 THR A O 1
ATOM 2889 N N . ARG A 1 358 ? 3.354 -5.819 20.509 1.00 91.06 358 ARG A N 1
ATOM 2890 C CA . ARG A 1 358 ? 3.320 -4.353 20.339 1.00 91.06 358 ARG A CA 1
ATOM 2891 C C . ARG A 1 358 ? 2.757 -3.937 18.982 1.00 91.06 358 ARG A C 1
ATOM 2893 O O . ARG A 1 358 ? 1.964 -3.000 18.933 1.00 91.06 358 ARG A O 1
ATOM 2900 N N . ILE A 1 359 ? 3.154 -4.619 17.908 1.00 94.31 359 ILE A N 1
ATOM 2901 C CA . ILE A 1 359 ? 2.654 -4.344 16.553 1.00 94.31 359 ILE A CA 1
ATOM 2902 C C . ILE A 1 359 ? 1.170 -4.698 16.458 1.00 94.31 359 ILE A C 1
ATOM 2904 O O . ILE A 1 359 ? 0.379 -3.908 15.953 1.00 94.31 359 ILE A O 1
ATOM 2908 N N . PHE A 1 360 ? 0.782 -5.851 17.001 1.00 94.12 360 PHE A N 1
ATOM 2909 C CA . PHE A 1 360 ? -0.604 -6.294 17.057 1.00 94.12 360 PHE A CA 1
ATOM 2910 C C . PHE A 1 360 ? -1.496 -5.289 17.795 1.00 94.12 360 PHE A C 1
ATOM 2912 O O . PHE A 1 360 ? -2.525 -4.876 17.268 1.00 94.12 360 PHE A O 1
ATOM 2919 N N . MET A 1 361 ? -1.072 -4.814 18.969 1.00 93.31 361 MET A N 1
ATOM 2920 C CA . MET A 1 361 ? -1.824 -3.799 19.715 1.00 93.31 361 MET A CA 1
ATOM 2921 C C . MET A 1 361 ? -1.915 -2.472 18.951 1.00 93.31 361 MET A C 1
ATOM 2923 O O . MET A 1 361 ? -2.968 -1.840 18.966 1.00 93.31 361 MET A O 1
ATOM 2927 N N . HIS A 1 362 ? -0.855 -2.066 18.242 1.00 96.50 362 HIS A N 1
ATOM 2928 C CA . HIS A 1 362 ? -0.905 -0.886 17.377 1.00 96.50 362 HIS A CA 1
ATOM 2929 C C . HIS A 1 362 ? -1.906 -1.052 16.225 1.00 96.50 362 HIS A C 1
ATOM 2931 O O . HIS A 1 362 ? -2.699 -0.147 15.984 1.00 96.50 362 HIS A O 1
ATOM 2937 N N . LEU A 1 363 ? -1.920 -2.209 15.558 1.00 97.31 363 LEU A N 1
ATOM 2938 C CA . LEU A 1 363 ? -2.881 -2.518 14.497 1.00 97.31 363 LEU A CA 1
ATOM 2939 C C . LEU A 1 363 ? -4.331 -2.442 15.002 1.00 97.31 363 LEU A C 1
ATOM 2941 O O . LEU A 1 363 ? -5.189 -1.863 14.334 1.00 97.31 363 LEU A O 1
ATOM 2945 N N . LEU A 1 364 ? -4.600 -2.955 16.207 1.00 96.19 364 LEU A N 1
ATOM 2946 C CA . LEU A 1 364 ? -5.916 -2.827 16.835 1.00 96.19 364 LEU A CA 1
ATOM 2947 C C . LEU A 1 364 ? -6.261 -1.385 17.207 1.00 96.19 364 LEU A C 1
ATOM 2949 O O . LEU A 1 364 ? -7.412 -0.991 17.053 1.00 96.19 364 LEU A O 1
ATOM 2953 N N . ASP A 1 365 ? -5.299 -0.583 17.669 1.00 97.44 365 ASP A N 1
ATOM 2954 C CA . ASP A 1 365 ? -5.523 0.844 17.921 1.00 97.44 365 ASP A CA 1
ATOM 2955 C C . ASP A 1 365 ? -5.835 1.599 16.613 1.00 97.44 365 ASP A C 1
ATOM 2957 O O . ASP A 1 365 ? -6.761 2.409 16.593 1.00 97.44 365 ASP A O 1
ATOM 2961 N N . VAL A 1 366 ? -5.138 1.308 15.506 1.00 98.44 366 VAL A N 1
ATOM 2962 C CA . VAL A 1 366 ? -5.429 1.887 14.179 1.00 98.44 366 VAL A CA 1
ATOM 2963 C C . VAL A 1 366 ? -6.846 1.529 13.725 1.00 98.44 366 VAL A C 1
ATOM 2965 O O . VAL A 1 366 ? -7.591 2.414 13.305 1.00 98.44 366 VAL A O 1
ATOM 2968 N N . HIS A 1 367 ? -7.254 0.263 13.858 1.00 98.50 367 HIS A N 1
ATOM 2969 C CA . HIS A 1 367 ? -8.620 -0.156 13.540 1.00 98.50 367 HIS A CA 1
ATOM 2970 C C . HIS A 1 367 ? -9.637 0.515 14.481 1.00 98.50 367 HIS A C 1
ATOM 2972 O O . HIS A 1 367 ? -10.626 1.081 14.018 1.00 98.50 367 HIS A O 1
ATOM 2978 N N . ARG A 1 368 ? -9.366 0.559 15.793 1.00 98.31 368 ARG A N 1
ATOM 2979 C CA . ARG A 1 368 ? -10.236 1.228 16.774 1.00 98.31 368 ARG A CA 1
ATOM 2980 C C . ARG A 1 368 ? -10.440 2.705 16.446 1.00 98.31 368 ARG A C 1
ATOM 2982 O O . ARG A 1 368 ? -11.563 3.183 16.545 1.00 98.31 368 ARG A O 1
ATOM 2989 N N . ALA A 1 369 ? -9.396 3.415 16.017 1.00 98.62 369 ALA A N 1
ATOM 2990 C CA . ALA A 1 369 ? -9.520 4.811 15.604 1.00 98.62 369 ALA A CA 1
ATOM 2991 C C . ALA A 1 369 ? -10.532 4.982 14.462 1.00 98.62 369 ALA A C 1
ATOM 2993 O O . ALA A 1 369 ? -11.343 5.899 14.517 1.00 98.62 369 ALA A O 1
ATOM 2994 N N . LEU A 1 370 ? -10.528 4.092 13.462 1.00 98.81 370 LEU A N 1
ATOM 2995 C CA . LEU A 1 370 ? -11.491 4.133 12.355 1.00 98.81 370 LEU A CA 1
ATOM 2996 C C . LEU A 1 370 ? -12.928 3.886 12.832 1.00 98.81 370 LEU A C 1
ATOM 2998 O O . LEU A 1 370 ? -13.838 4.600 12.413 1.00 98.81 370 LEU A O 1
ATOM 3002 N N . LEU A 1 371 ? -13.119 2.908 13.724 1.00 98.69 371 LEU A N 1
ATOM 3003 C CA . LEU A 1 371 ? -14.422 2.595 14.321 1.00 98.69 371 LEU A CA 1
ATOM 3004 C C . LEU A 1 371 ? -14.954 3.788 15.124 1.00 98.69 371 LEU A C 1
ATOM 3006 O O . LEU A 1 371 ? -16.103 4.184 14.960 1.00 98.69 371 LEU A O 1
ATOM 3010 N N . GLU A 1 372 ? -14.106 4.408 15.946 1.00 98.38 372 GLU A N 1
ATOM 3011 C CA . GLU A 1 372 ? -14.459 5.584 16.744 1.00 98.38 372 GLU A CA 1
ATOM 3012 C C . GLU A 1 372 ? -14.764 6.814 15.881 1.00 98.38 372 GLU A C 1
ATOM 3014 O O . GLU A 1 372 ? -15.696 7.544 16.202 1.00 98.38 372 GLU A O 1
ATOM 3019 N N . VAL A 1 373 ? -14.025 7.044 14.787 1.00 98.38 373 VAL A N 1
ATOM 3020 C CA . VAL A 1 373 ? -14.381 8.081 13.800 1.00 98.38 373 VAL A CA 1
ATOM 3021 C C . VAL A 1 373 ? -15.762 7.794 13.224 1.00 98.38 373 VAL A C 1
ATOM 3023 O O . VAL A 1 373 ? -16.606 8.682 13.203 1.00 98.38 373 VAL A O 1
ATOM 3026 N N . GLY A 1 374 ? -16.009 6.554 12.791 1.00 97.62 374 GLY A N 1
ATOM 3027 C CA . GLY A 1 374 ? -17.307 6.151 12.260 1.00 97.62 374 GLY A CA 1
ATOM 3028 C C . GLY A 1 374 ? -18.440 6.395 13.257 1.00 97.62 374 GLY A C 1
ATOM 3029 O O . GLY A 1 374 ? -19.465 6.950 12.886 1.00 97.62 374 GLY A O 1
ATOM 3030 N N . ILE A 1 375 ? -18.243 6.062 14.536 1.00 97.56 375 ILE A N 1
ATOM 3031 C CA . ILE A 1 375 ? -19.223 6.337 15.597 1.00 97.56 375 ILE A CA 1
ATOM 3032 C C . ILE A 1 375 ? -19.528 7.835 15.710 1.00 97.56 375 ILE A C 1
ATOM 3034 O O . ILE A 1 375 ? -20.697 8.185 15.839 1.00 97.56 375 ILE A O 1
ATOM 3038 N N . GLU A 1 376 ? -18.518 8.713 15.701 1.00 96.38 376 GLU A N 1
ATOM 3039 C CA . GLU A 1 376 ? -18.755 10.160 15.824 1.00 96.38 376 GLU A CA 1
ATOM 3040 C C . GLU A 1 376 ? -19.471 10.735 14.601 1.00 96.38 376 GLU A C 1
ATOM 3042 O O . GLU A 1 376 ? -20.458 11.448 14.753 1.00 96.38 376 GLU A O 1
ATOM 3047 N N . GLU A 1 377 ? -19.033 10.377 13.396 1.00 95.44 377 GLU A N 1
ATOM 3048 C CA . GLU A 1 377 ? -19.625 10.886 12.154 1.00 95.44 377 GLU A CA 1
ATOM 3049 C C . GLU A 1 377 ? -21.071 10.401 11.958 1.00 95.44 377 GLU A C 1
ATOM 3051 O O . GLU A 1 377 ? -21.902 11.116 11.409 1.00 95.44 377 GLU A O 1
ATOM 3056 N N . LEU A 1 378 ? -21.412 9.208 12.457 1.00 93.38 378 LEU A N 1
ATOM 3057 C CA . LEU A 1 378 ? -22.778 8.677 12.401 1.00 93.38 378 LEU A CA 1
ATOM 3058 C C . LEU A 1 378 ? -23.743 9.335 13.402 1.00 93.38 378 LEU A C 1
ATOM 3060 O O . LEU A 1 378 ? -24.947 9.082 13.319 1.00 93.38 378 LEU A O 1
ATOM 3064 N N . LYS A 1 379 ? -23.249 10.149 14.348 1.00 89.69 379 LYS A N 1
ATOM 3065 C CA . LYS A 1 379 ? -24.098 10.960 15.240 1.00 89.69 379 LYS A CA 1
ATOM 3066 C C . LYS A 1 379 ? -24.548 12.268 14.588 1.00 89.69 379 LYS A C 1
ATOM 3068 O O . LYS A 1 379 ? -25.466 12.895 15.117 1.00 89.69 379 LYS A O 1
ATOM 3073 N N . GLU A 1 380 ? -23.911 12.700 13.498 1.00 77.56 380 GLU A N 1
ATOM 3074 C CA . GLU A 1 380 ? -24.271 13.951 12.830 1.00 77.56 380 GLU A CA 1
ATOM 3075 C C . GLU A 1 380 ? -25.700 13.860 12.253 1.00 77.56 380 GLU A C 1
ATOM 3077 O O . GLU A 1 380 ? -26.009 12.930 11.501 1.00 77.56 380 GLU A O 1
ATOM 3082 N N . PRO A 1 381 ? -26.609 14.789 12.606 1.00 69.75 381 PRO A N 1
ATOM 3083 C CA . PRO A 1 381 ? -27.969 14.775 12.085 1.00 69.75 381 PRO A CA 1
ATOM 3084 C C . PRO A 1 381 ? -27.991 15.147 10.598 1.00 69.75 381 PRO A C 1
ATOM 3086 O O . PRO A 1 381 ? -27.239 16.009 10.143 1.00 69.75 381 PRO A O 1
ATOM 3089 N N . LEU A 1 382 ? -28.905 14.531 9.844 1.00 67.88 382 LEU A N 1
ATOM 3090 C CA . LEU A 1 382 ? -29.175 14.927 8.461 1.00 67.88 382 LEU A CA 1
ATOM 3091 C C . LEU A 1 382 ? -29.686 16.382 8.411 1.00 67.88 382 LEU A C 1
ATOM 3093 O O . LEU A 1 382 ? -30.467 16.774 9.283 1.00 67.88 382 LEU A O 1
ATOM 3097 N N . PRO A 1 383 ? -29.320 17.171 7.384 1.00 65.69 383 PRO A N 1
ATOM 3098 C CA . PRO A 1 383 ? -29.956 18.459 7.123 1.00 65.69 383 PRO A CA 1
ATOM 3099 C C . PRO A 1 383 ? -31.477 18.296 6.969 1.00 65.69 383 PRO A C 1
ATOM 3101 O O . PRO A 1 383 ? -31.937 17.382 6.285 1.00 65.69 383 PRO A O 1
ATOM 3104 N N . SER A 1 384 ? -32.251 19.188 7.590 1.00 59.84 384 SER A N 1
ATOM 3105 C CA . SER A 1 384 ? -33.716 19.104 7.735 1.00 59.84 384 SER A CA 1
ATOM 3106 C C . SER A 1 384 ? -34.514 19.047 6.423 1.00 59.84 384 SER A C 1
ATOM 3108 O O . SER A 1 384 ? -35.657 18.601 6.440 1.00 59.84 384 SER A O 1
ATOM 3110 N N . ASP A 1 385 ? -33.923 19.453 5.298 1.00 60.50 385 ASP A N 1
ATOM 3111 C CA . ASP A 1 385 ? -34.630 19.666 4.026 1.00 60.50 385 ASP A CA 1
ATOM 3112 C C . ASP A 1 385 ? -34.523 18.488 3.035 1.00 60.50 385 ASP A C 1
ATOM 3114 O O . ASP A 1 385 ? -34.873 18.630 1.864 1.00 60.50 385 ASP A O 1
ATOM 3118 N N . MET A 1 386 ? -34.028 17.321 3.467 1.00 59.94 386 MET A N 1
ATOM 3119 C CA . MET A 1 386 ? -33.668 16.226 2.555 1.00 59.94 386 MET A CA 1
ATOM 3120 C C . MET A 1 386 ? -34.568 14.984 2.681 1.00 59.94 386 MET A C 1
ATOM 3122 O O . MET A 1 386 ? -34.939 14.589 3.790 1.00 59.94 386 MET A O 1
ATOM 3126 N N . PRO A 1 387 ? -34.895 14.311 1.557 1.00 60.97 387 PRO A N 1
ATOM 3127 C CA . PRO A 1 387 ? -35.709 13.102 1.571 1.00 60.97 387 PRO A CA 1
ATOM 3128 C C . PRO A 1 387 ? -35.001 11.986 2.350 1.00 60.97 387 PRO A C 1
ATOM 3130 O O . PRO A 1 387 ? -33.881 11.593 2.031 1.00 60.97 387 PRO A O 1
ATOM 3133 N N . SER A 1 388 ? -35.686 11.425 3.349 1.00 59.69 388 SER A N 1
ATOM 3134 C CA . SER A 1 388 ? -35.141 10.439 4.297 1.00 59.69 388 SER A CA 1
ATOM 3135 C C . SER A 1 388 ? -34.675 9.115 3.673 1.00 59.69 388 SER A C 1
ATOM 3137 O O . SER A 1 388 ? -34.136 8.266 4.384 1.00 59.69 388 SER A O 1
ATOM 3139 N N . ASN A 1 389 ? -34.920 8.912 2.375 1.00 66.31 389 ASN A N 1
ATOM 3140 C CA . ASN A 1 389 ? -34.710 7.645 1.680 1.00 66.31 389 ASN A CA 1
ATOM 3141 C C . ASN A 1 389 ? -33.349 7.536 0.963 1.00 66.31 389 ASN A C 1
ATOM 3143 O O . ASN A 1 389 ? -32.980 6.440 0.552 1.00 66.31 389 ASN A O 1
ATOM 3147 N N . ASP A 1 390 ? -32.581 8.627 0.823 1.00 83.44 390 ASP A N 1
ATOM 3148 C CA . ASP A 1 390 ? -31.233 8.570 0.235 1.00 83.44 390 ASP A CA 1
ATOM 3149 C C . ASP A 1 390 ? -30.180 8.261 1.314 1.00 83.44 390 ASP A C 1
ATOM 3151 O O . ASP A 1 390 ? -29.624 9.150 1.967 1.00 83.44 390 ASP A O 1
ATOM 3155 N N . LEU A 1 391 ? -29.908 6.967 1.517 1.00 87.62 391 LEU A N 1
ATOM 3156 C CA . LEU A 1 391 ? -28.934 6.490 2.504 1.00 87.62 391 LEU A CA 1
ATOM 3157 C C . LEU A 1 391 ? -27.529 7.056 2.274 1.00 87.62 391 LEU A C 1
ATOM 3159 O O . LEU A 1 391 ? -26.793 7.253 3.240 1.00 87.62 391 LEU A O 1
ATOM 3163 N N . ALA A 1 392 ? -27.146 7.352 1.030 1.00 89.00 392 ALA A N 1
ATOM 3164 C CA . ALA A 1 392 ? -25.803 7.836 0.737 1.00 89.00 392 ALA A CA 1
ATOM 3165 C C . ALA A 1 392 ? -25.525 9.226 1.330 1.00 89.00 392 ALA A C 1
ATOM 3167 O O . ALA A 1 392 ? -24.369 9.531 1.629 1.00 89.00 392 ALA A O 1
ATOM 3168 N N . GLN A 1 393 ? -26.562 10.043 1.555 1.00 87.00 393 GLN A N 1
ATOM 3169 C CA . GLN A 1 393 ? -26.427 11.366 2.184 1.00 87.00 393 GLN A CA 1
ATOM 3170 C C . GLN A 1 393 ? -26.064 11.283 3.668 1.00 87.00 393 GLN A C 1
ATOM 3172 O O . GLN A 1 393 ? -25.518 12.234 4.219 1.00 87.00 393 GLN A O 1
ATOM 3177 N N . LYS A 1 394 ? -26.315 10.139 4.319 1.00 89.38 394 LYS A N 1
ATOM 3178 C CA . LYS A 1 394 ? -25.884 9.891 5.704 1.00 89.38 394 LYS A CA 1
ATOM 3179 C C . LYS A 1 394 ? -24.376 9.650 5.817 1.00 89.38 394 LYS A C 1
ATOM 3181 O O . LYS A 1 394 ? -23.848 9.583 6.921 1.00 89.38 394 LYS A O 1
ATOM 3186 N N . ILE A 1 395 ? -23.676 9.470 4.694 1.00 93.50 395 ILE A N 1
ATOM 3187 C CA . ILE A 1 395 ? -22.234 9.230 4.671 1.00 93.50 395 ILE A CA 1
ATOM 3188 C C . ILE A 1 395 ? -21.517 10.578 4.598 1.00 93.50 395 ILE A C 1
ATOM 3190 O O . ILE A 1 395 ? -21.341 11.147 3.515 1.00 93.50 395 ILE A O 1
ATOM 3194 N N . THR A 1 396 ? -21.065 11.066 5.752 1.00 94.12 396 THR A N 1
ATOM 3195 C CA . THR A 1 396 ? -20.280 12.301 5.854 1.00 94.12 396 THR A CA 1
ATOM 3196 C C . THR A 1 396 ? -18.974 12.216 5.054 1.00 94.12 396 THR A C 1
ATOM 3198 O O . THR A 1 396 ? -18.490 11.140 4.685 1.00 94.12 396 THR A O 1
ATOM 3201 N N . ALA A 1 397 ? -18.346 13.365 4.797 1.00 93.56 397 ALA A N 1
ATOM 3202 C CA . ALA A 1 397 ? -17.086 13.411 4.059 1.00 93.56 397 ALA A CA 1
ATOM 3203 C C . ALA A 1 397 ? -15.933 12.690 4.782 1.00 93.56 397 ALA A C 1
ATOM 3205 O O . ALA A 1 397 ? -15.109 12.065 4.115 1.00 93.56 397 ALA A O 1
ATOM 3206 N N . ALA A 1 398 ? -15.855 12.771 6.117 1.00 95.25 398 ALA A N 1
ATOM 3207 C CA . ALA A 1 398 ? -14.810 12.078 6.868 1.00 95.25 398 ALA A CA 1
ATOM 3208 C C . ALA A 1 398 ? -15.086 10.570 6.925 1.00 95.25 398 ALA A C 1
ATOM 3210 O O . ALA A 1 398 ? -14.180 9.790 6.632 1.00 95.25 398 ALA A O 1
ATOM 3211 N N . PHE A 1 399 ? -16.335 10.155 7.175 1.00 97.19 399 PHE A N 1
ATOM 3212 C CA . PHE A 1 399 ? -16.704 8.737 7.172 1.00 97.19 399 PHE A CA 1
ATOM 3213 C C . PHE A 1 399 ? -16.480 8.091 5.799 1.00 97.19 399 PHE A C 1
ATOM 3215 O O . PHE A 1 399 ? -15.896 7.016 5.698 1.00 97.19 399 PHE A O 1
ATOM 3222 N N . ARG A 1 400 ? -16.816 8.792 4.709 1.00 96.62 400 ARG A N 1
ATOM 3223 C CA . ARG A 1 400 ? -16.548 8.324 3.340 1.00 96.62 400 ARG A CA 1
ATOM 3224 C C . ARG A 1 400 ? -15.079 7.960 3.107 1.00 96.62 400 ARG A C 1
ATOM 3226 O O . ARG A 1 400 ? -14.799 7.006 2.388 1.00 96.62 400 ARG A O 1
ATOM 3233 N N . ARG A 1 401 ? -14.138 8.706 3.696 1.00 96.50 401 ARG A N 1
ATOM 3234 C CA . ARG A 1 401 ? -12.692 8.461 3.541 1.00 96.50 401 ARG A CA 1
ATOM 3235 C C . ARG A 1 401 ? -12.192 7.265 4.350 1.00 96.50 401 ARG A C 1
ATOM 3237 O O . ARG A 1 401 ? -11.121 6.759 4.034 1.00 96.50 401 ARG A O 1
ATOM 3244 N N . THR A 1 402 ? -12.930 6.817 5.367 1.00 98.44 402 THR A N 1
ATOM 3245 C CA . THR A 1 402 ? -12.533 5.675 6.205 1.00 98.44 402 THR A CA 1
ATOM 3246 C C . THR A 1 402 ? -13.107 4.345 5.736 1.00 98.44 402 THR A C 1
ATOM 3248 O O . THR A 1 402 ? -12.573 3.313 6.128 1.00 98.44 402 THR A O 1
ATOM 3251 N N . LEU A 1 403 ? -14.149 4.334 4.895 1.00 98.38 403 LEU A N 1
ATOM 3252 C CA . LEU A 1 403 ? -14.866 3.106 4.522 1.00 98.38 403 LEU A CA 1
ATOM 3253 C C . LEU A 1 403 ? -13.969 2.029 3.892 1.00 98.38 403 LEU A C 1
ATOM 3255 O O . LEU A 1 403 ? -14.085 0.863 4.260 1.00 98.38 403 LEU A O 1
ATOM 3259 N N . ALA A 1 404 ? -13.050 2.399 2.994 1.00 98.25 404 ALA A N 1
ATOM 3260 C CA . ALA A 1 404 ? -12.104 1.440 2.413 1.00 98.25 404 ALA A CA 1
ATOM 3261 C C . ALA A 1 404 ? -11.160 0.862 3.486 1.00 98.25 404 ALA A C 1
ATOM 3263 O O . ALA A 1 404 ? -11.017 -0.351 3.607 1.00 98.25 404 ALA A O 1
ATOM 3264 N N . ALA A 1 405 ? -10.587 1.715 4.339 1.00 98.69 405 ALA A N 1
ATOM 3265 C CA . ALA A 1 405 ? -9.715 1.292 5.433 1.00 98.69 405 ALA A CA 1
ATOM 3266 C C . ALA A 1 405 ? -10.436 0.410 6.468 1.00 98.69 405 ALA A C 1
ATOM 3268 O O . ALA A 1 405 ? -9.844 -0.543 6.973 1.00 98.69 405 ALA A O 1
ATOM 3269 N N . LEU A 1 406 ? -11.709 0.701 6.766 1.00 98.69 406 LEU A N 1
ATOM 3270 C CA . LEU A 1 406 ? -12.562 -0.121 7.628 1.00 98.69 406 LEU A CA 1
ATOM 3271 C C . LEU A 1 406 ? -12.745 -1.521 7.041 1.00 98.69 406 LEU A C 1
ATOM 3273 O O . LEU A 1 406 ? -12.570 -2.497 7.766 1.00 98.69 406 LEU A O 1
ATOM 3277 N N . ARG A 1 407 ? -13.018 -1.637 5.733 1.00 97.81 407 ARG A N 1
ATOM 3278 C CA . ARG A 1 407 ? -13.098 -2.944 5.059 1.00 97.81 407 ARG A CA 1
ATOM 3279 C C . ARG A 1 407 ? -11.777 -3.692 5.119 1.00 97.81 407 ARG A C 1
ATOM 3281 O O . ARG A 1 407 ? -11.751 -4.830 5.568 1.00 97.81 407 ARG A O 1
ATOM 3288 N N . ILE A 1 408 ? -10.669 -3.045 4.759 1.00 98.38 408 ILE A N 1
ATOM 3289 C CA . ILE A 1 408 ? -9.331 -3.660 4.805 1.00 98.38 408 ILE A CA 1
ATOM 3290 C C . ILE A 1 408 ? -9.012 -4.173 6.221 1.00 98.38 408 ILE A C 1
ATOM 3292 O O . ILE A 1 408 ? -8.486 -5.276 6.393 1.00 98.38 408 ILE A O 1
ATOM 3296 N N . ALA A 1 409 ? -9.336 -3.392 7.255 1.00 98.31 409 ALA A N 1
ATOM 3297 C CA . ALA A 1 409 ? -9.110 -3.774 8.646 1.00 98.31 409 ALA A CA 1
ATOM 3298 C C . ALA A 1 409 ? -10.036 -4.914 9.112 1.00 98.31 409 ALA A C 1
ATOM 3300 O O . ALA A 1 409 ? -9.588 -5.813 9.827 1.00 98.31 409 ALA A O 1
ATOM 3301 N N . SER A 1 410 ? -11.298 -4.904 8.683 1.00 97.25 410 SER A N 1
ATOM 3302 C CA . SER A 1 410 ? -12.296 -5.939 8.971 1.00 97.25 410 SER A CA 1
ATOM 3303 C C . SER A 1 410 ? -11.947 -7.284 8.316 1.00 97.25 410 SER A C 1
ATOM 3305 O O . SER A 1 410 ? -11.929 -8.329 8.968 1.00 97.25 410 SER A O 1
ATOM 3307 N N . LYS A 1 411 ? -11.522 -7.260 7.052 1.00 96.38 411 LYS A N 1
ATOM 3308 C CA . LYS A 1 411 ? -11.119 -8.452 6.292 1.00 96.38 411 LYS A CA 1
ATOM 3309 C C . LYS A 1 411 ? -9.843 -9.083 6.839 1.00 96.38 411 LYS A C 1
ATOM 3311 O O . LYS A 1 411 ? -9.730 -10.309 6.882 1.00 96.38 411 LYS A O 1
ATOM 3316 N N . TRP A 1 412 ? -8.914 -8.263 7.336 1.00 97.25 412 TRP A N 1
ATOM 3317 C CA . TRP A 1 412 ? -7.756 -8.747 8.090 1.00 97.25 412 TRP A CA 1
ATOM 3318 C C . TRP A 1 412 ? -8.158 -9.430 9.399 1.00 97.25 412 TRP A C 1
ATOM 3320 O O . TRP A 1 412 ? -7.601 -10.479 9.729 1.00 97.25 412 TRP A O 1
ATOM 3330 N N . LEU A 1 413 ? -9.111 -8.841 10.132 1.00 95.56 413 LEU A N 1
ATOM 3331 C CA . LEU A 1 413 ? -9.611 -9.376 11.398 1.00 95.56 413 LEU A CA 1
ATOM 3332 C C . LEU A 1 413 ? -10.235 -10.761 11.200 1.00 95.56 413 LEU A C 1
ATOM 3334 O O . LEU A 1 413 ? -9.917 -11.663 11.963 1.00 95.56 413 LEU A O 1
ATOM 3338 N N . ILE A 1 414 ? -11.034 -10.947 10.145 1.00 95.19 414 ILE A N 1
ATOM 3339 C CA . ILE A 1 414 ? -11.591 -12.253 9.755 1.00 95.19 414 ILE A CA 1
ATOM 3340 C C . ILE A 1 414 ? -10.480 -13.236 9.383 1.00 95.19 414 ILE A C 1
ATOM 3342 O O . ILE A 1 414 ? -10.412 -14.330 9.935 1.00 95.19 414 ILE A O 1
ATOM 3346 N N . ALA A 1 415 ? -9.567 -12.836 8.493 1.00 93.50 415 ALA A N 1
ATOM 3347 C CA . ALA A 1 415 ? -8.479 -13.695 8.019 1.00 93.50 415 ALA A CA 1
ATOM 3348 C C . ALA A 1 415 ? -7.560 -14.192 9.151 1.00 93.50 415 ALA A C 1
ATOM 3350 O O . ALA A 1 415 ? -6.917 -15.239 9.040 1.00 93.50 415 ALA A O 1
ATOM 3351 N N . ASN A 1 416 ? -7.451 -13.420 10.231 1.00 93.06 416 ASN A N 1
ATOM 3352 C CA . ASN A 1 416 ? -6.546 -13.677 11.346 1.00 93.06 416 ASN A CA 1
ATOM 3353 C C . ASN A 1 416 ? -7.295 -13.837 12.673 1.00 93.06 416 ASN A C 1
ATOM 3355 O O . ASN A 1 416 ? -6.693 -13.622 13.727 1.00 93.06 416 ASN A O 1
ATOM 3359 N N . TYR A 1 417 ? -8.575 -14.212 12.631 1.00 92.00 417 TYR A N 1
ATOM 3360 C CA . TYR A 1 417 ? -9.426 -14.256 13.816 1.00 92.00 417 TYR A CA 1
ATOM 3361 C C . TYR A 1 417 ? -8.842 -15.146 14.916 1.00 92.00 417 TYR A C 1
ATOM 3363 O O . TYR A 1 417 ? -8.726 -14.689 16.051 1.00 92.00 417 TYR A O 1
ATOM 3371 N N . ASP A 1 418 ? -8.346 -16.338 14.572 1.00 88.12 418 ASP A N 1
ATOM 3372 C CA . ASP A 1 418 ? -7.735 -17.251 15.545 1.00 88.12 418 ASP A CA 1
ATOM 3373 C C . ASP A 1 418 ? -6.594 -16.571 16.302 1.00 88.12 418 ASP A C 1
ATOM 3375 O O . ASP A 1 418 ? -6.520 -16.636 17.526 1.00 88.12 418 ASP A O 1
ATOM 3379 N N . TYR A 1 419 ? -5.734 -15.827 15.605 1.00 87.94 419 TYR A N 1
ATOM 3380 C CA . TYR A 1 419 ? -4.643 -15.087 16.240 1.00 87.94 419 TYR A CA 1
ATOM 3381 C C . TYR A 1 419 ? -5.160 -14.031 17.234 1.00 87.94 419 TYR A C 1
ATOM 3383 O O . TYR A 1 419 ? -4.581 -13.850 18.307 1.00 87.94 419 TYR A O 1
ATOM 3391 N N . VAL A 1 420 ? -6.268 -13.359 16.908 1.00 88.81 420 VAL A N 1
ATOM 3392 C CA . VAL A 1 420 ? -6.919 -12.380 17.794 1.00 88.81 420 VAL A CA 1
ATOM 3393 C C . VAL A 1 420 ? -7.583 -13.063 18.995 1.00 88.81 420 VAL A C 1
ATOM 3395 O O . VAL A 1 420 ? -7.434 -12.584 20.122 1.00 88.81 420 VAL A O 1
ATOM 3398 N N . ALA A 1 421 ? -8.258 -14.195 18.781 1.00 84.88 421 ALA A N 1
ATOM 3399 C CA . ALA A 1 421 ? -8.912 -14.990 19.819 1.00 84.88 421 ALA A CA 1
ATOM 3400 C C . ALA A 1 421 ? -7.897 -15.562 20.827 1.00 84.88 421 ALA A C 1
ATOM 3402 O O . ALA A 1 421 ? -8.069 -15.420 22.038 1.00 84.88 421 ALA A O 1
ATOM 3403 N N . HIS A 1 422 ? -6.758 -16.076 20.358 1.00 81.88 422 HIS A N 1
ATOM 3404 C CA . HIS A 1 422 ? -5.661 -16.508 21.233 1.00 81.88 422 HIS A CA 1
ATOM 3405 C C . HIS A 1 422 ? -5.091 -15.348 22.072 1.00 81.88 422 HIS A C 1
ATOM 3407 O O . HIS A 1 422 ? -4.696 -15.534 23.228 1.00 81.88 422 HIS A O 1
ATOM 3413 N N . GLY A 1 423 ? -5.053 -14.133 21.512 1.00 76.81 423 GLY A N 1
ATOM 3414 C CA . GLY A 1 423 ? -4.692 -12.920 22.248 1.00 76.81 423 GLY A CA 1
ATOM 3415 C C . GLY A 1 423 ? -5.666 -12.603 23.390 1.00 76.81 423 GLY A C 1
ATOM 3416 O O . GLY A 1 423 ? -5.221 -12.234 24.478 1.00 76.81 423 GLY A O 1
ATOM 3417 N N . MET A 1 424 ? -6.972 -12.804 23.173 1.00 72.94 424 MET A N 1
ATOM 3418 C CA . MET A 1 424 ? -8.010 -12.646 24.206 1.00 72.94 424 MET A CA 1
ATOM 3419 C C . MET A 1 424 ? -7.802 -13.595 25.373 1.00 72.94 424 MET A C 1
ATOM 3421 O O . MET A 1 424 ? -7.835 -13.156 26.522 1.00 72.94 424 MET A O 1
ATOM 3425 N N . GLU A 1 425 ? -7.564 -14.872 25.097 1.00 72.00 425 GLU A N 1
ATOM 3426 C CA . GLU A 1 425 ? -7.444 -15.870 26.158 1.00 72.00 425 GLU A CA 1
ATOM 3427 C C . GLU A 1 425 ? -6.225 -15.600 27.055 1.00 72.00 425 GLU A C 1
ATOM 3429 O O . GLU A 1 425 ? -6.307 -15.623 28.289 1.00 72.00 425 GLU A O 1
ATOM 3434 N N . LYS A 1 426 ? -5.102 -15.189 26.451 1.00 73.25 426 LYS A N 1
ATOM 3435 C CA . LYS A 1 426 ? -3.912 -14.731 27.188 1.00 73.25 426 LYS A CA 1
ATOM 3436 C C . LYS A 1 426 ? -4.168 -13.474 28.032 1.00 73.25 426 LYS A C 1
ATOM 3438 O O . LYS A 1 426 ? -3.602 -13.338 29.117 1.00 73.25 426 LYS A O 1
ATOM 3443 N N . ASP A 1 427 ? -4.984 -12.538 27.554 1.00 68.94 427 ASP A N 1
ATOM 3444 C CA . ASP A 1 427 ? -5.320 -11.325 28.309 1.00 68.94 427 ASP A CA 1
ATOM 3445 C C . ASP A 1 427 ? -6.291 -11.618 29.468 1.00 68.94 427 ASP A C 1
ATOM 3447 O O . ASP A 1 427 ? -6.114 -11.070 30.561 1.00 68.94 427 ASP A O 1
ATOM 3451 N N . ARG A 1 428 ? -7.277 -12.507 29.272 1.00 69.06 428 ARG A N 1
ATOM 3452 C CA . ARG A 1 428 ? -8.244 -12.921 30.309 1.00 69.06 428 ARG A CA 1
ATOM 3453 C C . ARG A 1 428 ? -7.564 -13.664 31.455 1.00 69.06 428 ARG A C 1
ATOM 3455 O O . ARG A 1 428 ? -7.772 -13.315 32.617 1.00 69.06 428 ARG A O 1
ATOM 3462 N N . THR A 1 429 ? -6.703 -14.627 31.134 1.00 68.69 429 THR A N 1
ATOM 3463 C CA . THR A 1 429 ? -5.912 -15.373 32.128 1.00 68.69 429 THR A CA 1
ATOM 3464 C C . THR A 1 429 ? -5.046 -14.433 32.974 1.00 68.69 429 THR A C 1
ATOM 3466 O O . THR A 1 429 ? -5.124 -14.453 34.203 1.00 68.69 429 THR A O 1
ATOM 3469 N N . ARG A 1 430 ? -4.325 -13.497 32.342 1.00 67.06 430 ARG A N 1
ATOM 3470 C CA . ARG A 1 430 ? -3.511 -12.484 33.044 1.00 67.06 430 ARG A CA 1
ATOM 3471 C C . ARG A 1 430 ? -4.317 -11.501 33.895 1.00 67.06 430 ARG A C 1
ATOM 3473 O O . ARG A 1 430 ? -3.809 -11.024 34.913 1.00 67.06 430 ARG A O 1
ATOM 3480 N N . ALA A 1 431 ? -5.521 -11.124 33.463 1.00 63.97 431 ALA A N 1
ATOM 3481 C CA . ALA A 1 431 ? -6.385 -10.216 34.218 1.00 63.97 431 ALA A CA 1
ATOM 3482 C C . ALA A 1 431 ? -6.893 -10.877 35.509 1.00 63.97 431 ALA A C 1
ATOM 3484 O O . ALA A 1 431 ? -6.834 -10.252 36.573 1.00 63.97 431 ALA A O 1
ATOM 3485 N N . ASN A 1 432 ? -7.291 -12.152 35.422 1.00 64.94 432 ASN A N 1
ATOM 3486 C CA . ASN A 1 432 ? -7.708 -12.959 36.569 1.00 64.94 432 ASN A CA 1
ATOM 3487 C C . ASN A 1 432 ? -6.567 -13.147 37.582 1.00 64.94 432 ASN A C 1
ATOM 3489 O O . ASN A 1 432 ? -6.784 -12.981 38.779 1.00 64.94 432 ASN A O 1
ATOM 3493 N N . GLU A 1 433 ? -5.337 -13.394 37.118 1.00 60.97 433 GLU A N 1
ATOM 3494 C CA . GLU A 1 433 ? -4.157 -13.533 37.989 1.00 60.97 433 GLU A CA 1
ATOM 3495 C C . GLU A 1 433 ? -3.801 -12.250 38.757 1.00 60.97 433 GLU A C 1
ATOM 3497 O O . GLU A 1 433 ? -3.290 -12.308 39.874 1.00 60.97 433 GLU A O 1
ATOM 3502 N N . LYS A 1 434 ? -4.041 -11.071 38.169 1.00 62.44 434 LYS A N 1
ATOM 3503 C CA . LYS A 1 434 ? -3.643 -9.778 38.756 1.00 62.44 434 LYS A CA 1
ATOM 3504 C C . LYS A 1 434 ? -4.745 -9.088 39.556 1.00 62.44 434 LYS A C 1
ATOM 3506 O O . LYS A 1 434 ? -4.517 -7.965 40.008 1.00 62.44 434 LYS A O 1
ATOM 3511 N N . GLY A 1 435 ? -5.925 -9.700 39.696 1.00 56.03 435 GLY A N 1
ATOM 3512 C CA . GLY A 1 435 ? -7.062 -9.132 40.433 1.00 56.03 435 GLY A CA 1
ATOM 3513 C C . GLY A 1 435 ? -7.497 -7.742 39.945 1.00 56.03 435 GLY A C 1
ATOM 3514 O O . GLY A 1 435 ? -8.073 -6.970 40.708 1.00 56.03 435 GLY A O 1
ATOM 3515 N N . ARG A 1 436 ? -7.177 -7.375 38.694 1.00 55.44 436 ARG A N 1
ATOM 3516 C CA . ARG A 1 436 ? -7.474 -6.054 38.118 1.00 55.44 436 ARG A CA 1
ATOM 3517 C C . ARG A 1 436 ? -8.690 -6.153 37.204 1.00 55.44 436 ARG A C 1
ATOM 3519 O O . ARG A 1 436 ? -8.591 -6.693 36.111 1.00 55.44 436 ARG A O 1
ATOM 3526 N N . THR A 1 437 ? -9.779 -5.492 37.582 1.00 52.97 437 THR A N 1
ATOM 3527 C CA . THR A 1 437 ? -10.975 -5.207 36.759 1.00 52.97 437 THR A CA 1
ATOM 3528 C C . THR A 1 437 ? -10.732 -4.157 35.657 1.00 52.97 437 THR A C 1
ATOM 3530 O O . THR A 1 437 ? -11.660 -3.495 35.202 1.00 52.97 437 THR A O 1
ATOM 3533 N N . SER A 1 438 ? -9.485 -3.952 35.215 1.00 55.50 438 SER A N 1
ATOM 3534 C CA . SER A 1 438 ? -9.186 -2.960 34.174 1.00 55.50 438 SER A CA 1
ATOM 3535 C C . SER A 1 438 ? -9.617 -3.481 32.807 1.00 55.50 438 SER A C 1
ATOM 3537 O O . SER A 1 438 ? -9.176 -4.552 32.394 1.00 55.50 438 SER A O 1
ATOM 3539 N N . THR A 1 439 ? -10.378 -2.679 32.061 1.00 68.50 439 THR A N 1
ATOM 3540 C CA . THR A 1 439 ? -10.702 -2.926 30.651 1.00 68.50 439 THR A CA 1
ATOM 3541 C C . THR A 1 439 ? -9.409 -3.112 29.855 1.00 68.50 439 THR A C 1
ATOM 3543 O O . THR A 1 439 ? -8.617 -2.172 29.701 1.00 68.50 439 THR A O 1
ATOM 3546 N N . THR A 1 440 ? -9.150 -4.331 29.380 1.00 82.69 440 THR A N 1
ATOM 3547 C CA . THR A 1 440 ? -7.950 -4.625 28.585 1.00 82.69 440 THR A CA 1
ATOM 3548 C C . THR A 1 440 ? -8.022 -3.884 27.241 1.00 82.69 440 THR A C 1
ATOM 3550 O O . THR A 1 440 ? -9.110 -3.483 26.811 1.00 82.69 440 THR A O 1
ATOM 3553 N N . PRO A 1 441 ? -6.889 -3.642 26.551 1.00 84.88 441 PRO A N 1
ATOM 3554 C CA . PRO A 1 441 ? -6.908 -3.049 25.211 1.00 84.88 441 PRO A CA 1
ATOM 3555 C C . PRO A 1 441 ? -7.832 -3.787 24.238 1.00 84.88 441 PRO A C 1
ATOM 3557 O O . PRO A 1 441 ? -8.525 -3.144 23.452 1.00 84.88 441 PRO A O 1
ATOM 3560 N N . LEU A 1 442 ? -7.891 -5.115 24.347 1.00 88.06 442 LEU A N 1
ATOM 3561 C CA . LEU A 1 442 ? -8.701 -5.957 23.480 1.00 88.06 442 LEU A CA 1
ATOM 3562 C C . LEU A 1 442 ? -10.196 -5.869 23.808 1.00 88.06 442 LEU A C 1
ATOM 3564 O O . LEU A 1 442 ? -11.009 -5.756 22.897 1.00 88.06 442 LEU A O 1
ATOM 3568 N N . VAL A 1 443 ? -10.564 -5.787 25.094 1.00 87.62 443 VAL A N 1
ATOM 3569 C CA . VAL A 1 443 ? -11.952 -5.480 25.486 1.00 87.62 443 VAL A CA 1
ATOM 3570 C C . VAL A 1 443 ? -12.361 -4.102 24.955 1.00 87.62 443 VAL A C 1
ATOM 3572 O O . VAL A 1 443 ? -13.421 -3.984 24.353 1.00 87.62 443 VAL A O 1
ATOM 3575 N N . ARG A 1 444 ? -11.505 -3.072 25.076 1.00 90.75 444 ARG A N 1
ATOM 3576 C CA . ARG A 1 444 ? -11.787 -1.731 24.517 1.00 90.75 444 ARG A CA 1
ATOM 3577 C C . ARG A 1 444 ? -11.997 -1.756 23.001 1.00 90.75 444 ARG A C 1
ATOM 3579 O O . ARG A 1 444 ? -12.867 -1.045 22.498 1.00 90.75 444 ARG A O 1
ATOM 3586 N N . PHE A 1 445 ? -11.204 -2.550 22.283 1.00 95.12 445 PHE A N 1
ATOM 3587 C CA . PHE A 1 445 ? -11.370 -2.755 20.846 1.00 95.12 445 PHE A CA 1
ATOM 3588 C C . PHE A 1 445 ? -12.747 -3.354 20.526 1.00 95.12 445 PHE A C 1
ATOM 3590 O O . PHE A 1 445 ? -13.506 -2.746 19.775 1.00 95.12 445 PHE A O 1
ATOM 3597 N N . TRP A 1 446 ? -13.113 -4.476 21.153 1.00 94.81 446 TRP A N 1
ATOM 3598 C CA . TRP A 1 446 ? -14.391 -5.146 20.890 1.00 94.81 446 TRP A CA 1
ATOM 3599 C C . TRP A 1 446 ? -15.611 -4.338 21.334 1.00 94.81 446 TRP A C 1
ATOM 3601 O O . TRP A 1 446 ? -16.630 -4.359 20.647 1.00 94.81 446 TRP A O 1
ATOM 3611 N N . THR A 1 447 ? -15.509 -3.568 22.422 1.00 94.38 447 THR A N 1
ATOM 3612 C CA . THR A 1 447 ? -16.549 -2.601 22.807 1.00 94.38 447 THR A CA 1
ATOM 3613 C C . THR A 1 447 ? -16.760 -1.569 21.704 1.00 94.38 447 THR A C 1
ATOM 3615 O O . THR A 1 447 ? -17.889 -1.375 21.264 1.00 94.38 447 THR A O 1
ATOM 3618 N N . SER A 1 448 ? -15.677 -0.985 21.184 1.00 96.88 448 SER A N 1
ATOM 3619 C CA . SER A 1 448 ? -15.762 -0.010 20.086 1.00 96.88 448 SER A CA 1
ATOM 3620 C C . SER A 1 448 ? -16.312 -0.640 18.804 1.00 96.88 448 SER A C 1
ATOM 3622 O O . SER A 1 448 ? -17.083 -0.003 18.095 1.00 96.88 448 SER A O 1
ATOM 3624 N N . TYR A 1 449 ? -15.965 -1.900 18.522 1.00 97.75 449 TYR A N 1
ATOM 3625 C CA . TYR A 1 449 ? -16.506 -2.655 17.391 1.00 97.75 449 TYR A CA 1
ATOM 3626 C C . TYR A 1 449 ? -18.022 -2.852 17.514 1.00 97.75 449 TYR A C 1
ATOM 3628 O O . TYR A 1 449 ? -18.768 -2.509 16.599 1.00 97.75 449 TYR A O 1
ATOM 3636 N N . ALA A 1 450 ? -18.499 -3.349 18.660 1.00 96.88 450 ALA A N 1
ATOM 3637 C CA . ALA A 1 450 ? -19.926 -3.556 18.900 1.00 96.88 450 ALA A CA 1
ATOM 3638 C C . ALA A 1 450 ? -20.716 -2.235 18.870 1.00 96.88 450 ALA A C 1
ATOM 3640 O O . ALA A 1 450 ? -21.800 -2.175 18.288 1.00 96.88 450 ALA A O 1
ATOM 3641 N N . ASP A 1 451 ? -20.165 -1.166 19.451 1.00 96.62 451 ASP A N 1
ATOM 3642 C CA . ASP A 1 451 ? -20.782 0.162 19.447 1.00 96.62 451 ASP A CA 1
ATOM 3643 C C . ASP A 1 451 ? -20.837 0.771 18.042 1.00 96.62 451 ASP A C 1
ATOM 3645 O O . ASP A 1 451 ? -21.868 1.336 17.660 1.00 96.62 451 ASP A O 1
ATOM 3649 N N . PHE A 1 452 ? -19.778 0.603 17.245 1.00 98.19 452 PHE A N 1
ATOM 3650 C CA . PHE A 1 452 ? -19.762 1.003 15.840 1.00 98.19 452 PHE A CA 1
ATOM 3651 C C . PHE A 1 452 ? -20.832 0.256 15.049 1.00 98.19 452 PHE A C 1
ATOM 3653 O O . PHE A 1 452 ? -21.679 0.904 14.438 1.00 98.19 452 PHE A O 1
ATOM 3660 N N . MET A 1 453 ? -20.874 -1.079 15.125 1.00 97.38 453 MET A N 1
ATOM 3661 C CA . MET A 1 453 ? -21.856 -1.873 14.380 1.00 97.38 453 MET A CA 1
ATOM 3662 C C . MET A 1 453 ? -23.297 -1.546 14.782 1.00 97.38 453 MET A C 1
ATOM 3664 O O . MET A 1 453 ? -24.163 -1.425 13.917 1.00 97.38 453 MET A O 1
ATOM 3668 N N . ARG A 1 454 ? -23.566 -1.319 16.075 1.00 95.06 454 ARG A N 1
ATOM 3669 C CA . ARG A 1 454 ? -24.891 -0.896 16.558 1.00 95.06 454 ARG A CA 1
ATOM 3670 C C . ARG A 1 454 ? -25.282 0.481 16.020 1.00 95.06 4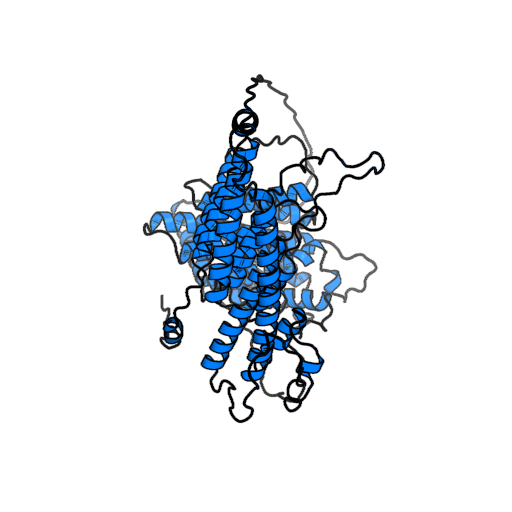54 ARG A C 1
ATOM 3672 O O . ARG A 1 454 ? -26.435 0.689 15.645 1.00 95.06 454 ARG A O 1
ATOM 3679 N N . THR A 1 455 ? -24.341 1.421 15.993 1.00 95.12 455 THR A N 1
ATOM 3680 C CA . THR A 1 455 ? -24.570 2.775 15.465 1.00 95.12 455 THR A CA 1
ATOM 3681 C C . THR A 1 45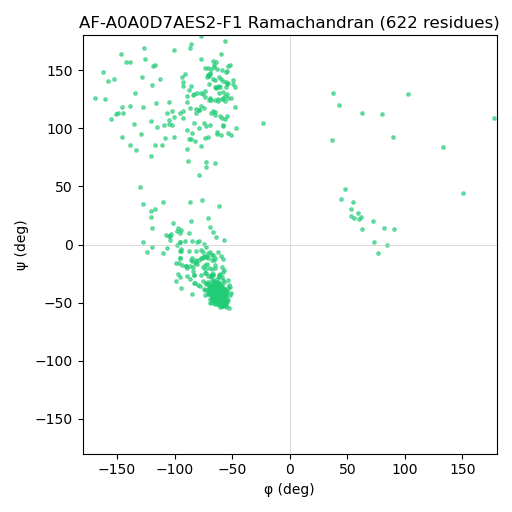5 ? -24.792 2.731 13.952 1.00 95.12 455 THR A C 1
ATOM 3683 O O . THR A 1 455 ? -25.753 3.312 13.454 1.00 95.12 455 THR A O 1
ATOM 3686 N N . LEU A 1 456 ? -23.980 1.954 13.232 1.00 95.62 456 LEU A N 1
ATOM 3687 C CA . LEU A 1 456 ? -24.100 1.735 11.794 1.00 95.62 456 LEU A CA 1
ATOM 3688 C C . LEU A 1 456 ? -25.454 1.114 11.431 1.00 95.62 456 LEU A C 1
ATOM 3690 O O . LEU A 1 456 ? -26.125 1.613 10.533 1.00 95.62 456 LEU A O 1
ATOM 3694 N N . GLN A 1 457 ? -25.897 0.091 12.168 1.00 93.12 457 GLN A N 1
ATOM 3695 C CA . GLN A 1 457 ? -27.181 -0.591 11.953 1.00 93.12 457 GLN A CA 1
ATOM 3696 C C . GLN A 1 457 ? -28.389 0.332 12.146 1.00 93.12 457 GLN A C 1
ATOM 3698 O O . GLN A 1 457 ? -29.388 0.197 11.442 1.00 93.12 457 GLN A O 1
ATOM 3703 N N . ARG A 1 458 ? -28.307 1.289 13.080 1.00 90.88 458 ARG A N 1
ATOM 3704 C CA . ARG A 1 458 ? -29.353 2.307 13.277 1.00 90.88 458 ARG A CA 1
ATOM 3705 C C . ARG A 1 458 ? -29.422 3.285 12.104 1.00 90.88 458 ARG A C 1
ATOM 3707 O O . ARG A 1 458 ? -30.515 3.697 11.721 1.00 90.88 458 ARG A O 1
ATOM 3714 N N . SER A 1 459 ? -28.275 3.646 11.533 1.00 91.69 459 SER A N 1
ATOM 3715 C CA . SER A 1 459 ? -28.196 4.608 10.429 1.00 91.69 459 SER A CA 1
ATOM 3716 C C . SER A 1 459 ? -28.484 3.978 9.058 1.00 91.69 459 SER A C 1
ATOM 3718 O O . SER A 1 459 ? -29.096 4.636 8.207 1.00 91.69 459 SER A O 1
ATOM 3720 N N . PHE A 1 460 ? -28.110 2.710 8.860 1.00 92.94 460 PHE A N 1
ATOM 3721 C CA . PHE A 1 460 ? -28.176 1.977 7.593 1.00 92.94 460 PHE A CA 1
ATOM 3722 C C . PHE A 1 460 ? -28.890 0.625 7.767 1.00 92.94 460 PHE A C 1
ATOM 3724 O O . PHE A 1 460 ? -28.257 -0.369 8.128 1.00 92.94 460 PHE A O 1
ATOM 3731 N N . PRO A 1 461 ? -30.206 0.558 7.496 1.00 90.19 461 PRO A N 1
ATOM 3732 C CA . PRO A 1 461 ? -30.946 -0.700 7.509 1.00 90.19 461 PRO A CA 1
ATOM 3733 C C . PRO A 1 461 ? -30.409 -1.668 6.446 1.00 90.19 461 PRO A C 1
ATOM 3735 O O . PRO A 1 461 ? -30.408 -1.343 5.261 1.00 90.19 461 PRO A O 1
ATOM 3738 N N . VAL A 1 462 ? -29.997 -2.869 6.864 1.00 87.44 462 VAL A N 1
ATOM 3739 C CA . VAL A 1 462 ? -29.304 -3.850 6.002 1.00 87.44 462 VAL A CA 1
ATOM 3740 C C . VAL A 1 462 ? -30.111 -4.223 4.753 1.00 87.44 462 VAL A C 1
ATOM 3742 O O . VAL A 1 462 ? -29.544 -4.325 3.674 1.00 87.44 462 VAL A O 1
ATOM 3745 N N . GLY A 1 463 ? -31.438 -4.357 4.867 1.00 87.25 463 GLY A N 1
ATOM 3746 C CA . GLY A 1 463 ? -32.309 -4.708 3.736 1.00 87.25 463 GLY A CA 1
ATOM 3747 C C . GLY A 1 463 ? -32.392 -3.653 2.624 1.00 87.25 463 GLY A C 1
ATOM 3748 O O . GLY A 1 463 ? -32.874 -3.962 1.541 1.00 87.25 463 GLY A O 1
ATOM 3749 N N . ASN A 1 464 ? -31.912 -2.430 2.875 1.00 89.69 464 ASN A N 1
ATOM 3750 C CA . ASN A 1 464 ? -31.924 -1.328 1.909 1.00 89.69 464 ASN A CA 1
ATOM 3751 C C . ASN A 1 464 ? -30.539 -1.074 1.288 1.00 89.69 464 ASN A C 1
ATOM 3753 O O . ASN A 1 464 ? -30.367 -0.096 0.559 1.00 89.69 464 ASN A O 1
ATOM 3757 N N . LEU A 1 465 ? -29.536 -1.894 1.614 1.00 92.31 465 LEU A N 1
ATOM 3758 C CA . LEU A 1 465 ? -28.182 -1.753 1.086 1.00 92.31 465 LEU A CA 1
ATOM 3759 C C . LEU A 1 465 ? -28.000 -2.578 -0.198 1.00 92.31 465 LEU A C 1
ATOM 3761 O O . LEU A 1 465 ? -28.589 -3.652 -0.328 1.00 92.31 465 LEU A O 1
ATOM 3765 N N . PRO A 1 466 ? -27.184 -2.098 -1.152 1.00 92.38 466 PRO A N 1
ATOM 3766 C CA . PRO A 1 466 ? -26.845 -2.861 -2.343 1.00 92.38 466 PRO A CA 1
ATOM 3767 C C . PRO A 1 466 ? -25.951 -4.053 -1.987 1.00 92.38 466 PRO A C 1
ATOM 3769 O O . PRO A 1 466 ? -25.097 -3.971 -1.102 1.00 92.38 466 PRO A O 1
ATOM 3772 N N . ASN A 1 467 ? -26.109 -5.146 -2.730 1.00 86.69 467 ASN A N 1
ATOM 3773 C CA . ASN A 1 467 ? -25.212 -6.292 -2.637 1.00 86.69 467 ASN A CA 1
ATOM 3774 C C . ASN A 1 467 ? -23.843 -5.955 -3.235 1.00 86.69 467 ASN A C 1
ATOM 3776 O O . ASN A 1 467 ? -23.764 -5.265 -4.245 1.00 86.69 467 ASN A O 1
ATOM 3780 N N . LEU A 1 468 ? -22.779 -6.519 -2.662 1.00 84.12 468 LEU A N 1
ATOM 3781 C CA . LEU A 1 468 ? -21.460 -6.520 -3.290 1.00 84.12 468 LEU A CA 1
ATOM 3782 C C . LEU A 1 468 ? -21.495 -7.450 -4.516 1.00 84.12 468 LEU A C 1
ATOM 3784 O O . LEU A 1 468 ? -21.531 -8.673 -4.336 1.00 84.12 468 LEU A O 1
ATOM 3788 N N . SER A 1 469 ? -21.572 -6.860 -5.712 1.00 82.00 469 SER A N 1
ATOM 3789 C CA . SER A 1 469 ? -21.696 -7.510 -7.033 1.00 82.00 469 SER A CA 1
ATOM 3790 C C . SER A 1 469 ? -20.360 -7.661 -7.767 1.00 82.00 469 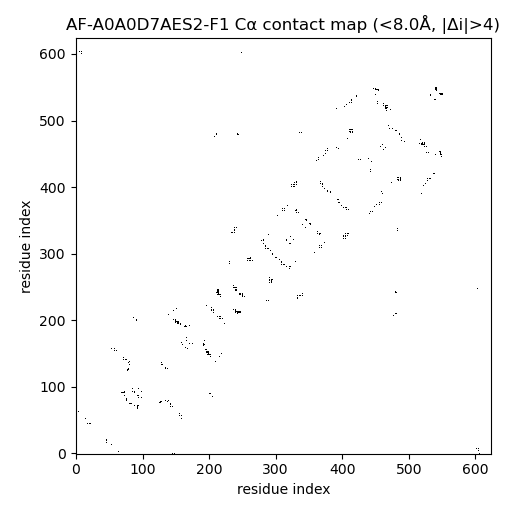SER A C 1
ATOM 3792 O O . SER A 1 469 ? -20.219 -8.555 -8.596 1.00 82.00 469 SER A O 1
ATOM 3794 N N . ALA A 1 470 ? -19.389 -6.801 -7.460 1.00 82.81 470 ALA A N 1
ATOM 3795 C CA . ALA A 1 470 ? -18.076 -6.744 -8.091 1.00 82.81 470 ALA A CA 1
ATOM 3796 C C . ALA A 1 470 ? -16.992 -6.415 -7.045 1.00 82.81 470 ALA A C 1
ATOM 3798 O O . ALA A 1 470 ? -17.310 -5.829 -6.003 1.00 82.81 470 ALA A O 1
ATOM 3799 N N . PRO A 1 471 ? -15.715 -6.770 -7.292 1.00 88.00 471 PRO A N 1
ATOM 3800 C CA . PRO A 1 471 ? -14.609 -6.323 -6.447 1.00 88.00 471 PRO A CA 1
ATOM 3801 C C . PRO A 1 471 ? -14.518 -4.794 -6.475 1.00 88.00 471 PRO A C 1
ATOM 3803 O O . PRO A 1 471 ? -14.626 -4.197 -7.542 1.00 88.00 471 PRO A O 1
ATOM 3806 N N . LEU A 1 472 ? -14.312 -4.155 -5.321 1.00 91.88 472 LEU A N 1
ATOM 3807 C CA . LEU A 1 472 ? -14.121 -2.706 -5.215 1.00 91.88 472 LEU A CA 1
ATOM 3808 C C . LEU A 1 472 ? -12.647 -2.319 -5.430 1.00 91.88 472 LEU A C 1
ATOM 3810 O O . LEU A 1 472 ? -11.754 -3.162 -5.484 1.00 91.88 472 LEU A O 1
ATOM 3814 N N . GLY A 1 473 ? -12.370 -1.013 -5.511 1.00 91.81 473 GLY A N 1
ATOM 3815 C CA . GLY A 1 473 ? -11.021 -0.500 -5.779 1.00 91.81 473 GLY A CA 1
ATOM 3816 C C . GLY A 1 473 ? -9.947 -1.011 -4.808 1.00 91.81 473 GLY A C 1
ATOM 3817 O O . GLY A 1 473 ? -8.855 -1.363 -5.239 1.00 91.81 473 GLY A O 1
ATOM 3818 N N . GLU A 1 474 ? -10.255 -1.109 -3.513 1.00 94.38 474 GLU A N 1
ATOM 3819 C CA . GLU A 1 474 ? -9.347 -1.682 -2.513 1.00 94.38 474 GLU A CA 1
ATOM 3820 C C . GLU A 1 474 ? -9.168 -3.205 -2.636 1.00 94.38 474 GLU A C 1
ATOM 3822 O O . GLU A 1 474 ? -8.106 -3.712 -2.276 1.00 94.38 474 GLU A O 1
ATOM 3827 N N . ASP A 1 475 ? -10.167 -3.917 -3.170 1.00 92.69 475 ASP A N 1
ATOM 3828 C CA . ASP A 1 475 ? -10.111 -5.366 -3.399 1.00 92.69 475 ASP A CA 1
ATOM 3829 C C . ASP A 1 475 ? -9.126 -5.675 -4.536 1.00 92.69 475 ASP A C 1
ATOM 3831 O O . ASP A 1 475 ? -8.283 -6.566 -4.418 1.00 92.69 475 ASP A O 1
ATOM 3835 N N . LEU A 1 476 ? -9.173 -4.864 -5.598 1.00 91.06 476 LEU A N 1
ATOM 3836 C CA . LEU A 1 476 ? -8.232 -4.919 -6.717 1.00 91.06 476 LEU A CA 1
ATOM 3837 C C . LEU A 1 476 ? -6.831 -4.439 -6.314 1.00 91.06 476 LEU A C 1
ATOM 3839 O O . LEU A 1 476 ? -5.834 -5.064 -6.672 1.00 91.06 476 LEU A O 1
ATOM 3843 N N . ASP A 1 477 ? -6.732 -3.348 -5.547 1.00 93.19 477 ASP A N 1
ATOM 3844 C CA . ASP A 1 477 ? -5.439 -2.805 -5.122 1.00 93.19 477 ASP A CA 1
ATOM 3845 C C . ASP A 1 477 ? -4.651 -3.808 -4.268 1.00 93.19 477 ASP A C 1
ATOM 3847 O O . ASP A 1 477 ? -3.438 -3.958 -4.444 1.00 93.19 477 ASP A O 1
ATOM 3851 N N . LEU A 1 478 ? -5.324 -4.494 -3.339 1.00 94.94 478 LEU A N 1
ATOM 3852 C CA . LEU A 1 478 ? -4.715 -5.414 -2.372 1.00 94.94 478 LEU A CA 1
ATOM 3853 C C . LEU A 1 478 ? -4.778 -6.884 -2.790 1.00 94.94 478 LEU A C 1
ATOM 3855 O O . LEU A 1 478 ? -4.493 -7.770 -1.978 1.00 94.94 478 LEU A O 1
ATOM 3859 N N . GLN A 1 479 ? -5.082 -7.159 -4.056 1.00 92.06 479 GLN A N 1
ATOM 3860 C CA . GLN A 1 479 ? -4.941 -8.498 -4.603 1.00 92.06 479 GLN A CA 1
ATOM 3861 C C . GLN A 1 479 ? -3.509 -9.014 -4.371 1.00 92.06 479 GLN A C 1
ATOM 3863 O O . GLN A 1 479 ? -2.533 -8.274 -4.486 1.00 92.06 479 GLN A O 1
ATOM 3868 N N . GLY A 1 480 ? -3.380 -10.285 -3.980 1.00 91.50 480 GLY A N 1
ATOM 3869 C CA . GLY A 1 480 ? -2.089 -10.915 -3.672 1.00 91.50 480 GLY A CA 1
ATOM 3870 C C . GLY A 1 480 ? -1.469 -10.536 -2.319 1.00 91.50 480 GLY A C 1
ATOM 3871 O O . GLY A 1 480 ? -0.498 -11.173 -1.914 1.00 91.50 480 GLY A O 1
ATOM 3872 N N . PHE A 1 481 ? -2.031 -9.569 -1.581 1.00 96.00 481 PHE A N 1
ATOM 3873 C CA . PHE A 1 481 ? -1.524 -9.172 -0.265 1.00 96.00 481 PHE A CA 1
ATOM 3874 C C . PHE A 1 481 ? -1.841 -10.241 0.797 1.00 96.00 481 PHE A C 1
ATOM 3876 O O . PHE A 1 481 ? -2.958 -10.349 1.313 1.00 96.00 481 PHE A O 1
ATOM 3883 N N . LEU A 1 482 ? -0.829 -11.038 1.147 1.00 95.50 482 LEU A N 1
ATOM 3884 C CA . LEU A 1 482 ? -0.939 -12.213 2.018 1.00 95.50 482 LEU A CA 1
ATOM 3885 C C . LEU A 1 482 ? -1.526 -11.962 3.418 1.00 95.50 482 LEU A C 1
ATOM 3887 O O . LEU A 1 482 ? -2.230 -12.850 3.905 1.00 95.50 482 LEU A O 1
ATOM 3891 N N . PRO A 1 483 ? -1.330 -10.799 4.078 1.00 95.50 483 PRO A N 1
ATOM 3892 C CA . PRO A 1 483 ? -1.922 -10.544 5.392 1.00 95.50 483 PRO A CA 1
ATOM 3893 C C . PRO A 1 483 ? -3.449 -10.668 5.426 1.00 95.50 483 PRO A C 1
ATOM 3895 O O . PRO A 1 483 ? -4.011 -10.894 6.499 1.00 95.50 483 PRO A O 1
ATOM 3898 N N . LEU A 1 484 ? -4.108 -10.545 4.270 1.00 93.25 484 LEU A N 1
ATOM 3899 C CA . LEU A 1 484 ? -5.555 -10.680 4.124 1.00 93.25 484 LEU A CA 1
ATOM 3900 C C . LEU A 1 484 ? -5.999 -12.093 3.724 1.00 93.25 484 LEU A C 1
ATOM 3902 O O . LEU A 1 484 ? -7.194 -12.324 3.642 1.00 93.25 484 LEU A O 1
ATOM 3906 N N . LYS A 1 485 ? -5.090 -13.047 3.470 1.00 86.81 485 LYS A N 1
ATOM 3907 C CA . LYS A 1 485 ? -5.413 -14.441 3.085 1.00 86.81 485 LYS A CA 1
ATOM 3908 C C . LYS A 1 485 ? -6.524 -14.562 2.021 1.00 86.81 485 LYS A C 1
ATOM 3910 O O . LYS A 1 485 ? -7.382 -15.429 2.118 1.00 86.81 485 LYS A O 1
ATOM 3915 N N . GLN A 1 486 ? -6.528 -13.663 1.032 1.00 76.88 486 GLN A N 1
ATOM 3916 C CA . GLN A 1 486 ? -7.539 -13.593 -0.038 1.00 76.88 486 GLN A CA 1
ATOM 3917 C C . GLN A 1 486 ? -8.990 -13.308 0.422 1.00 76.88 486 GLN A C 1
ATOM 3919 O O . GLN A 1 486 ? -9.905 -13.395 -0.392 1.00 76.88 486 GLN A O 1
ATOM 3924 N N . THR A 1 487 ? -9.238 -12.886 1.670 1.00 66.44 487 THR A N 1
ATOM 3925 C CA . THR A 1 487 ? -10.606 -12.634 2.178 1.00 66.44 487 THR A CA 1
ATOM 3926 C C . THR A 1 487 ? -11.342 -11.489 1.479 1.00 66.44 487 THR A C 1
ATOM 3928 O O . THR A 1 487 ? -12.569 -11.458 1.515 1.00 66.44 487 THR A O 1
ATOM 3931 N N . LEU A 1 488 ? -10.628 -10.577 0.807 1.00 66.06 488 LEU A N 1
ATOM 3932 C CA . LEU A 1 488 ? -11.235 -9.540 -0.043 1.00 66.06 488 LEU A CA 1
ATOM 3933 C C . LEU A 1 488 ? -11.886 -10.115 -1.316 1.00 66.06 488 LEU A C 1
ATOM 3935 O O . LEU A 1 488 ? -12.838 -9.535 -1.823 1.00 66.06 488 LEU A O 1
ATOM 3939 N N . LEU A 1 489 ? -11.405 -11.259 -1.814 1.00 57.94 489 LEU A N 1
ATOM 3940 C CA . LEU A 1 489 ? -11.868 -11.886 -3.060 1.00 57.94 489 LEU A CA 1
ATOM 3941 C C . LEU A 1 489 ? -12.723 -13.138 -2.832 1.00 57.94 489 LEU A C 1
ATOM 3943 O O . LEU A 1 489 ? -13.229 -13.709 -3.789 1.00 57.94 489 LEU A O 1
ATOM 3947 N N . ALA A 1 490 ? -12.913 -13.561 -1.579 1.00 48.28 490 ALA A N 1
ATOM 3948 C CA . ALA A 1 490 ? -13.565 -14.821 -1.208 1.00 48.28 490 ALA A CA 1
ATOM 3949 C C . ALA A 1 490 ? -15.082 -14.887 -1.498 1.00 48.28 490 ALA A C 1
ATOM 3951 O O . ALA A 1 490 ? -15.773 -15.761 -0.976 1.00 48.28 490 ALA A O 1
ATOM 3952 N N . ARG A 1 491 ? -15.620 -13.978 -2.318 1.00 47.66 491 ARG A N 1
ATOM 3953 C CA . ARG A 1 491 ? -17.003 -14.030 -2.786 1.00 47.66 491 ARG A CA 1
ATOM 3954 C C . ARG A 1 491 ? -17.012 -14.200 -4.299 1.00 47.66 491 ARG A C 1
ATOM 3956 O O . ARG A 1 491 ? -17.077 -13.226 -5.040 1.00 47.66 491 ARG A O 1
ATOM 3963 N N . GLU A 1 492 ? -16.927 -15.460 -4.722 1.00 33.66 492 GLU A N 1
ATOM 3964 C CA . GLU A 1 492 ? -17.291 -15.881 -6.077 1.00 33.66 492 GLU A CA 1
ATOM 3965 C C . GLU A 1 492 ? -18.665 -15.281 -6.437 1.00 33.66 492 GLU A C 1
ATOM 3967 O O . GLU A 1 492 ? -19.575 -15.293 -5.591 1.00 33.66 492 GLU A O 1
ATOM 3972 N N . PRO A 1 493 ? -18.845 -14.732 -7.650 1.00 32.44 493 PRO A N 1
ATOM 3973 C CA . PRO A 1 493 ? -20.156 -14.300 -8.101 1.00 32.44 493 PRO A CA 1
ATOM 3974 C C . PRO A 1 493 ? -21.110 -15.498 -8.055 1.00 32.44 493 PRO A C 1
ATOM 3976 O O . PRO A 1 493 ? -20.798 -16.597 -8.511 1.00 32.44 493 PRO A O 1
ATOM 3979 N N . ALA A 1 494 ? -22.279 -15.295 -7.451 1.00 28.89 494 ALA A N 1
ATOM 3980 C CA . ALA A 1 494 ? -23.301 -16.323 -7.377 1.00 28.89 494 ALA A CA 1
ATOM 3981 C C . ALA A 1 494 ? -23.667 -16.805 -8.795 1.00 28.89 494 ALA A C 1
ATOM 3983 O O . ALA A 1 494 ? -24.094 -16.011 -9.630 1.00 28.89 494 ALA A O 1
ATOM 3984 N N . SER A 1 495 ? -23.535 -18.117 -9.011 1.00 30.47 495 SER A N 1
ATOM 3985 C CA . SER A 1 495 ? -24.004 -18.918 -10.156 1.00 30.47 495 SER A CA 1
ATOM 3986 C C . SER A 1 495 ? -23.424 -18.605 -11.546 1.00 30.47 495 SER A C 1
ATOM 3988 O O . SER A 1 495 ? -23.753 -17.615 -12.192 1.00 30.47 495 SER A O 1
ATOM 3990 N N . ALA A 1 496 ? -22.667 -19.574 -12.062 1.00 32.53 496 ALA A N 1
ATOM 3991 C CA . ALA A 1 496 ? -22.205 -19.698 -13.442 1.00 32.53 496 ALA A CA 1
ATOM 3992 C C . ALA A 1 496 ? -23.306 -20.176 -14.424 1.00 32.53 496 ALA A C 1
ATOM 3994 O O . ALA A 1 496 ? -23.017 -20.949 -15.331 1.00 32.53 496 ALA A O 1
ATOM 3995 N N . ASP A 1 497 ? -24.556 -19.723 -14.262 1.00 27.42 497 ASP A N 1
ATOM 3996 C CA . ASP A 1 497 ? -25.691 -20.139 -15.116 1.00 27.42 497 ASP A CA 1
ATOM 3997 C C . ASP A 1 497 ? -26.174 -19.053 -16.094 1.00 27.42 497 ASP A C 1
ATOM 3999 O O 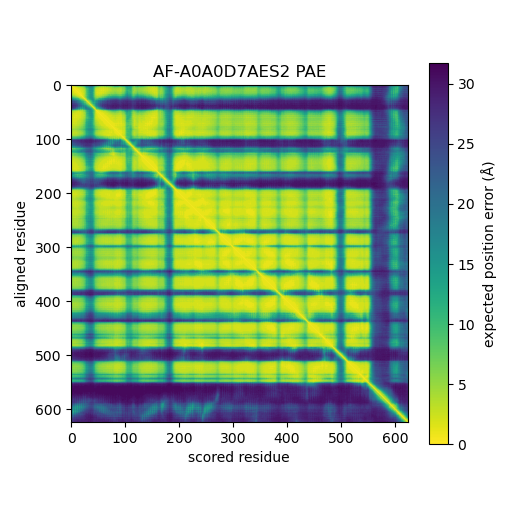. ASP A 1 497 ? -27.156 -19.230 -16.813 1.00 27.42 497 ASP A O 1
ATOM 4003 N N . SER A 1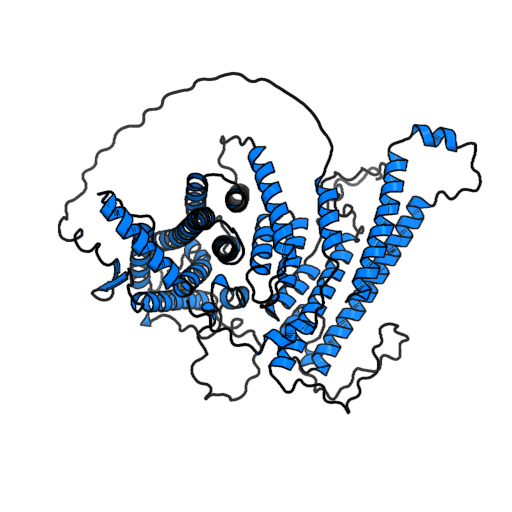 498 ? -25.450 -17.940 -16.203 1.00 29.47 498 SER A N 1
ATOM 4004 C CA . SER A 1 498 ? -25.718 -16.894 -17.200 1.00 29.47 498 SER A CA 1
ATOM 4005 C C . SER A 1 498 ? -24.454 -16.500 -17.961 1.00 29.47 498 SER A C 1
ATOM 4007 O O . SER A 1 498 ? -24.137 -15.326 -18.130 1.00 29.47 498 SER A O 1
ATOM 4009 N N . ALA A 1 499 ? -23.737 -17.506 -18.468 1.00 33.38 499 ALA A N 1
ATOM 4010 C CA . ALA A 1 499 ? -22.788 -17.328 -19.561 1.00 33.38 499 ALA A CA 1
ATOM 4011 C C . ALA A 1 499 ? -23.555 -17.105 -20.879 1.00 33.38 499 ALA A C 1
ATOM 4013 O O . ALA A 1 499 ? -23.597 -17.957 -21.763 1.00 33.38 499 ALA A O 1
ATOM 4014 N N . SER A 1 500 ? -24.182 -15.939 -21.002 1.00 28.83 500 SER A N 1
ATOM 4015 C CA . SER A 1 500 ? -24.587 -15.384 -22.287 1.00 28.83 500 SER A CA 1
ATOM 4016 C C . SER A 1 500 ? -23.901 -14.038 -22.444 1.00 28.83 500 SER A C 1
ATOM 4018 O O . SER A 1 500 ? -24.283 -13.080 -21.782 1.00 28.83 500 SER A O 1
ATOM 4020 N N . SER A 1 501 ? -22.887 -14.018 -23.312 1.00 34.16 501 SER A N 1
ATOM 4021 C CA . SER A 1 501 ? -22.519 -12.880 -24.156 1.00 34.16 501 SER A CA 1
ATOM 4022 C C . SER A 1 501 ? -22.679 -11.502 -23.510 1.00 34.16 501 SER A C 1
ATOM 4024 O O . SER A 1 501 ? -23.702 -10.855 -23.700 1.00 34.16 501 SER A O 1
ATOM 4026 N N . ASP A 1 502 ? -21.631 -11.020 -22.851 1.00 27.58 502 ASP A N 1
ATOM 4027 C CA . ASP A 1 502 ? -21.077 -9.728 -23.241 1.00 27.58 502 ASP A CA 1
ATOM 4028 C C . ASP A 1 502 ? -19.651 -9.587 -22.721 1.00 27.58 502 ASP A C 1
ATOM 4030 O O . ASP A 1 502 ? -19.347 -9.743 -21.540 1.00 27.58 502 ASP A O 1
ATOM 4034 N N . ASN A 1 503 ? -18.767 -9.305 -23.668 1.00 36.31 503 ASN A N 1
ATOM 4035 C CA . ASN A 1 503 ? -17.355 -9.034 -23.490 1.00 36.31 503 ASN A CA 1
ATOM 4036 C C . ASN A 1 503 ? -17.195 -7.639 -22.855 1.00 36.31 503 ASN A C 1
ATOM 4038 O O . ASN A 1 503 ? -16.751 -6.694 -23.503 1.00 36.31 503 ASN A O 1
ATOM 4042 N N . GLN A 1 504 ? -17.634 -7.480 -21.605 1.00 30.03 504 GLN A N 1
ATOM 4043 C CA . GLN A 1 504 ? -17.341 -6.297 -20.803 1.00 30.03 504 GLN A CA 1
ATOM 4044 C C . GLN A 1 504 ? -16.003 -6.534 -20.111 1.00 30.03 504 GLN A C 1
ATOM 4046 O O . GLN A 1 504 ? -15.829 -7.493 -19.361 1.00 30.03 504 GLN A O 1
ATOM 4051 N N . GLY A 1 505 ? -15.030 -5.685 -20.447 1.00 31.36 505 GLY A N 1
ATOM 4052 C CA . GLY A 1 505 ? -13.680 -5.731 -19.906 1.00 31.36 505 GLY A CA 1
ATOM 4053 C C . GLY A 1 505 ? -13.647 -5.659 -18.380 1.00 31.36 505 GLY A C 1
ATOM 4054 O O . GLY A 1 505 ? -14.661 -5.453 -17.720 1.00 31.36 505 GLY A O 1
ATOM 4055 N N . ALA A 1 506 ? -12.442 -5.807 -17.835 1.00 37.59 506 ALA A N 1
ATOM 4056 C CA . ALA A 1 506 ? -12.083 -5.807 -16.414 1.00 37.59 506 ALA A CA 1
ATOM 4057 C C . ALA A 1 506 ? -12.394 -4.497 -15.641 1.00 37.59 506 ALA A C 1
ATOM 4059 O O . ALA A 1 506 ? -11.666 -4.121 -14.728 1.00 37.59 506 ALA A O 1
ATOM 4060 N N . ASP A 1 507 ? -13.469 -3.802 -16.002 1.00 40.94 507 ASP A N 1
ATOM 4061 C CA . ASP A 1 507 ? -13.862 -2.481 -15.539 1.00 40.94 507 ASP A CA 1
ATOM 4062 C C . ASP A 1 507 ? -15.312 -2.479 -15.019 1.00 40.94 507 ASP A C 1
ATOM 4064 O O . ASP A 1 507 ? -16.037 -1.501 -15.163 1.00 40.94 507 ASP A O 1
ATOM 4068 N N . GLY A 1 508 ? -15.762 -3.575 -14.392 1.00 40.16 508 GLY A N 1
ATOM 4069 C CA . GLY A 1 508 ? -17.126 -3.716 -13.847 1.00 40.16 508 GLY A CA 1
ATOM 4070 C C . GLY A 1 508 ? -17.531 -2.656 -12.806 1.00 40.16 508 GLY A C 1
ATOM 4071 O O . GLY A 1 508 ? -18.709 -2.517 -12.497 1.00 40.16 508 GLY A O 1
ATOM 4072 N N . LEU A 1 509 ? -16.576 -1.867 -12.298 1.00 47.09 509 LEU A N 1
ATOM 4073 C CA . LEU A 1 509 ? -16.819 -0.709 -11.429 1.00 47.09 509 LEU A CA 1
ATOM 4074 C C . LEU A 1 509 ? -17.031 0.610 -12.183 1.00 47.09 509 LEU A C 1
ATOM 4076 O O . LEU A 1 509 ? -17.571 1.550 -11.603 1.00 47.09 509 LEU A O 1
ATOM 4080 N N . SER A 1 510 ? -16.594 0.722 -13.440 1.00 49.97 510 SER A N 1
ATOM 4081 C CA . SER A 1 510 ? -16.615 1.992 -14.186 1.00 49.97 510 SER A CA 1
ATOM 4082 C C . SER A 1 510 ? -18.030 2.498 -14.503 1.00 49.97 510 SER A C 1
ATOM 4084 O O . SER A 1 510 ? -18.200 3.671 -14.836 1.00 49.97 510 SER A O 1
ATOM 4086 N N . GLY A 1 511 ? -19.054 1.653 -14.329 1.00 61.19 511 GLY A N 1
ATOM 4087 C CA . GLY A 1 511 ? -20.464 2.016 -14.494 1.00 61.19 511 GLY A CA 1
ATOM 4088 C C . GLY A 1 511 ? -21.224 2.339 -13.201 1.00 61.19 511 GLY A C 1
ATOM 4089 O O . GLY A 1 511 ? -22.307 2.924 -13.272 1.00 61.19 511 GLY A O 1
ATOM 4090 N N . GLU A 1 512 ? -20.709 1.981 -12.020 1.00 80.56 512 GLU A N 1
ATOM 4091 C CA . GLU A 1 512 ? -21.460 2.152 -10.772 1.00 80.56 512 GLU A CA 1
ATOM 4092 C C . GLU A 1 512 ? -21.261 3.541 -10.156 1.00 80.56 512 GLU A C 1
ATOM 4094 O O . GLU A 1 512 ? -20.150 4.048 -9.992 1.00 80.56 512 GLU A O 1
ATOM 4099 N N . HIS A 1 513 ? -22.366 4.177 -9.760 1.00 88.31 513 HIS A N 1
ATOM 4100 C CA . HIS A 1 513 ? -22.311 5.516 -9.182 1.00 88.31 513 HIS A CA 1
ATOM 4101 C C . HIS A 1 513 ? -21.507 5.515 -7.859 1.00 88.31 513 HIS A C 1
ATOM 4103 O O . HIS A 1 513 ? -21.782 4.684 -6.987 1.00 88.31 513 HIS A O 1
ATOM 4109 N N . PRO A 1 514 ? -20.599 6.484 -7.607 1.00 90.50 514 PRO A N 1
ATOM 4110 C CA . PRO A 1 514 ? -19.711 6.472 -6.437 1.00 90.50 514 PRO A CA 1
ATOM 4111 C C . PRO A 1 514 ? -20.408 6.323 -5.079 1.00 90.50 514 PRO A C 1
ATOM 4113 O O . PRO A 1 514 ? -19.830 5.776 -4.143 1.00 90.50 514 PRO A O 1
ATOM 4116 N N . ASN A 1 515 ? -21.645 6.811 -4.943 1.00 92.31 515 ASN A N 1
ATOM 4117 C CA . ASN A 1 515 ? -22.444 6.627 -3.725 1.00 92.31 515 ASN A CA 1
ATOM 4118 C C . ASN A 1 515 ? -22.877 5.175 -3.498 1.00 92.31 515 ASN A C 1
ATOM 4120 O O . ASN A 1 515 ? -22.880 4.728 -2.354 1.00 92.31 515 ASN A O 1
ATOM 4124 N N . VAL A 1 516 ? -23.208 4.444 -4.564 1.00 92.31 516 VAL A N 1
ATOM 4125 C CA . VAL A 1 516 ? -23.576 3.025 -4.486 1.00 92.31 516 VAL A CA 1
ATOM 4126 C C . VAL A 1 516 ? -22.374 2.222 -4.006 1.00 92.31 516 VAL A C 1
ATOM 4128 O O . VAL A 1 516 ? -22.505 1.467 -3.048 1.00 92.31 516 VAL A O 1
ATOM 4131 N N . VAL A 1 517 ? -21.185 2.500 -4.548 1.00 93.44 517 VAL A N 1
ATOM 4132 C CA . VAL A 1 517 ? -19.926 1.880 -4.104 1.00 93.44 517 VAL A CA 1
ATOM 4133 C C . VAL A 1 517 ? -19.695 2.087 -2.599 1.00 93.44 517 VAL A C 1
ATOM 4135 O O . VAL A 1 517 ? -19.297 1.158 -1.902 1.00 93.44 517 VAL A O 1
ATOM 4138 N N . GLN A 1 518 ? -19.985 3.273 -2.043 1.00 95.38 518 GLN A N 1
ATOM 4139 C CA . GLN A 1 518 ? -19.875 3.481 -0.587 1.00 95.38 518 GLN A CA 1
ATOM 4140 C C . GLN A 1 518 ? -20.898 2.669 0.217 1.00 95.38 518 GLN A C 1
ATOM 4142 O O . GLN A 1 518 ? -20.574 2.168 1.291 1.00 95.38 518 GLN A O 1
ATOM 4147 N N . LEU A 1 519 ? -22.122 2.519 -0.287 1.00 95.62 519 LEU A N 1
ATOM 4148 C CA . LEU A 1 519 ? -23.143 1.698 0.364 1.00 95.62 519 LEU A CA 1
ATOM 4149 C C . LEU A 1 519 ? -22.804 0.202 0.283 1.00 95.62 519 LEU A C 1
ATOM 4151 O O . LEU A 1 519 ? -23.029 -0.512 1.258 1.00 95.62 519 LEU A O 1
ATOM 4155 N N . MET A 1 520 ? -22.188 -0.258 -0.812 1.00 95.44 520 MET A N 1
ATOM 4156 C CA . MET A 1 520 ? -21.643 -1.617 -0.910 1.00 95.44 520 MET A CA 1
ATOM 4157 C C . MET A 1 520 ? -20.569 -1.858 0.146 1.00 95.44 520 MET A C 1
ATOM 4159 O O . MET A 1 520 ? -20.572 -2.907 0.787 1.00 95.44 520 MET A O 1
ATOM 4163 N N . ARG A 1 521 ? -19.703 -0.864 0.407 1.00 96.56 521 ARG A N 1
ATOM 4164 C CA . ARG A 1 521 ? -18.714 -0.970 1.489 1.00 96.56 521 ARG A CA 1
ATOM 4165 C C . ARG A 1 521 ? -19.365 -1.182 2.852 1.00 96.56 521 ARG A C 1
ATOM 4167 O O . ARG A 1 521 ? -18.906 -2.012 3.628 1.00 96.56 521 ARG A O 1
ATOM 4174 N N . ILE A 1 522 ? -20.442 -0.450 3.136 1.00 97.25 522 ILE A N 1
ATOM 4175 C CA . ILE A 1 522 ? -21.211 -0.596 4.380 1.00 97.25 522 ILE A CA 1
ATOM 4176 C C . ILE A 1 522 ? -21.883 -1.975 4.446 1.00 97.25 522 ILE A C 1
ATOM 4178 O O . ILE A 1 522 ? -21.845 -2.617 5.494 1.00 97.25 522 ILE A O 1
ATOM 4182 N N . SER A 1 523 ? -22.456 -2.455 3.337 1.00 95.94 523 SER A N 1
ATOM 4183 C CA . SER A 1 523 ? -23.044 -3.799 3.265 1.00 95.94 523 SER A CA 1
ATOM 4184 C C . SER A 1 523 ? -22.019 -4.891 3.570 1.00 95.94 523 SER A C 1
ATOM 4186 O O . SER A 1 523 ? -22.313 -5.830 4.309 1.00 95.94 523 SER A O 1
ATOM 4188 N N . ASP A 1 524 ? -20.809 -4.770 3.026 1.00 95.69 524 ASP A N 1
ATOM 4189 C CA . ASP A 1 524 ? -19.734 -5.737 3.246 1.00 95.69 524 ASP A CA 1
ATOM 4190 C C . ASP A 1 524 ? -19.263 -5.748 4.712 1.00 95.69 524 ASP A C 1
ATOM 4192 O O . ASP A 1 524 ? -19.079 -6.817 5.286 1.00 95.69 524 ASP A O 1
ATOM 4196 N N . LEU A 1 525 ? -19.197 -4.585 5.377 1.00 97.19 525 LEU A N 1
ATOM 4197 C CA . LEU A 1 525 ? -18.910 -4.508 6.819 1.00 97.19 525 LEU A CA 1
ATOM 4198 C C . LEU A 1 525 ? -19.957 -5.242 7.678 1.00 97.19 525 LEU A C 1
ATOM 4200 O O . LEU A 1 525 ? -19.605 -5.866 8.680 1.00 97.19 525 LEU A O 1
ATOM 4204 N N . PHE A 1 526 ? -21.242 -5.210 7.299 1.00 96.38 526 PHE A N 1
ATOM 4205 C CA . PHE A 1 526 ? -22.263 -6.022 7.976 1.00 96.38 526 PHE A CA 1
ATOM 4206 C C . PHE A 1 526 ? -22.049 -7.520 7.754 1.00 96.38 526 PHE A C 1
ATOM 4208 O O . PHE A 1 526 ? -22.178 -8.298 8.701 1.00 96.38 526 PHE A O 1
ATOM 4215 N N . SER A 1 527 ? -21.706 -7.925 6.527 1.00 95.06 527 SER A N 1
ATOM 4216 C CA . SER A 1 527 ? -21.375 -9.319 6.213 1.00 95.06 527 SER A CA 1
ATOM 4217 C C . SER A 1 527 ? -20.196 -9.813 7.054 1.00 95.06 527 SER A C 1
ATOM 4219 O O . SER A 1 527 ? -20.249 -10.899 7.636 1.00 95.06 527 SER A O 1
ATOM 4221 N N . ASP A 1 528 ? -19.162 -8.987 7.186 1.00 95.50 528 ASP A N 1
ATOM 4222 C CA . ASP A 1 528 ? -17.992 -9.289 8.001 1.00 95.50 528 ASP A CA 1
ATOM 4223 C C . ASP A 1 528 ? -18.339 -9.433 9.487 1.00 95.50 528 ASP A C 1
ATOM 4225 O O . ASP A 1 528 ? -17.952 -10.405 10.136 1.00 95.50 528 ASP A O 1
ATOM 4229 N N . ALA A 1 529 ? -19.123 -8.502 10.036 1.00 96.12 529 ALA A N 1
ATOM 4230 C CA . ALA A 1 529 ? -19.548 -8.566 11.430 1.00 96.12 529 ALA A CA 1
ATOM 4231 C C . ALA A 1 529 ? -20.394 -9.812 11.729 1.00 96.12 529 ALA A C 1
ATOM 4233 O O . ALA A 1 529 ? -20.206 -10.437 12.771 1.00 96.12 529 ALA A O 1
ATOM 4234 N N . ASN A 1 530 ? -21.284 -10.203 10.813 1.00 95.19 530 ASN A N 1
ATOM 4235 C CA . ASN A 1 530 ? -22.057 -11.440 10.938 1.00 95.19 530 ASN A CA 1
ATOM 4236 C C . ASN A 1 530 ? -21.156 -12.680 10.880 1.00 95.19 530 ASN A C 1
ATOM 4238 O O . ASN A 1 530 ? -21.363 -13.619 11.645 1.00 95.19 530 ASN A O 1
ATOM 4242 N N . THR A 1 531 ? -20.126 -12.655 10.031 1.00 95.62 531 THR A N 1
ATOM 4243 C CA . THR A 1 531 ? -19.114 -13.717 9.961 1.00 95.62 531 THR A CA 1
ATOM 4244 C C . THR A 1 531 ? -18.384 -13.854 11.298 1.00 95.62 531 THR A C 1
ATOM 4246 O O . THR A 1 531 ? -18.288 -14.954 11.830 1.00 95.62 531 THR A O 1
ATOM 4249 N N . ILE A 1 532 ? -17.956 -12.739 11.903 1.00 95.12 532 ILE A N 1
ATOM 4250 C CA . ILE A 1 532 ? -17.297 -12.740 13.219 1.00 95.12 532 ILE A CA 1
ATOM 4251 C C . ILE A 1 532 ? -18.235 -13.240 14.322 1.00 95.12 532 ILE A C 1
ATOM 4253 O O . ILE A 1 532 ? -17.796 -13.976 15.200 1.00 95.12 532 ILE A O 1
ATOM 4257 N N . VAL A 1 533 ? -19.521 -12.872 14.309 1.00 95.12 533 VAL A N 1
ATOM 4258 C CA . VAL A 1 533 ? -20.509 -13.376 15.286 1.00 95.12 533 VAL A CA 1
ATOM 4259 C C . VAL A 1 533 ? -20.678 -14.896 15.185 1.00 95.12 533 VAL A C 1
ATOM 4261 O O . VAL A 1 533 ? -20.879 -15.549 16.208 1.00 95.12 533 VAL A O 1
ATOM 4264 N N . ALA A 1 534 ? -20.589 -15.450 13.975 1.00 94.69 534 ALA A N 1
ATOM 4265 C CA . ALA A 1 534 ? -20.733 -16.880 13.718 1.00 94.69 534 ALA A CA 1
ATOM 4266 C C . ALA A 1 534 ? -19.479 -17.712 14.053 1.00 94.69 534 ALA A C 1
ATOM 4268 O O . ALA A 1 534 ? -19.571 -18.936 14.102 1.00 94.69 534 ALA A O 1
ATOM 4269 N N . MET A 1 535 ? -18.322 -17.079 14.278 1.00 93.44 535 MET A N 1
ATOM 4270 C CA . MET A 1 535 ? -17.079 -17.772 14.631 1.00 93.44 535 MET A CA 1
ATOM 4271 C C . MET A 1 535 ? -17.117 -18.357 16.049 1.00 93.44 535 MET A C 1
ATOM 4273 O O . MET A 1 535 ? -17.768 -17.829 16.958 1.00 93.44 535 MET A O 1
ATOM 4277 N N . GLU A 1 536 ? -16.360 -19.435 16.249 1.00 88.75 536 GLU A N 1
ATOM 4278 C CA . GLU A 1 536 ? -16.142 -20.029 17.566 1.00 88.75 536 GLU A CA 1
ATOM 4279 C C . GLU A 1 536 ? -15.484 -19.017 18.521 1.00 88.75 536 GLU A C 1
ATOM 4281 O O . GLU A 1 536 ? -14.697 -18.156 18.118 1.00 88.75 536 GLU A O 1
ATOM 4286 N N . ASP A 1 537 ? -15.887 -19.054 19.793 1.00 85.56 537 ASP A N 1
ATOM 4287 C CA . ASP A 1 537 ? -15.422 -18.133 20.838 1.00 85.56 537 ASP A CA 1
ATOM 4288 C C . ASP A 1 537 ? -15.554 -16.636 20.510 1.00 85.56 537 ASP A C 1
ATOM 4290 O O . ASP A 1 537 ? -14.869 -15.797 21.104 1.00 85.56 537 ASP A O 1
ATOM 4294 N N . SER A 1 538 ? -16.484 -16.274 19.610 1.00 90.25 538 SER A N 1
ATOM 4295 C CA . SER A 1 538 ? -16.715 -14.877 19.230 1.00 90.25 538 SER A CA 1
ATOM 4296 C C . SER A 1 538 ? -16.907 -13.978 20.453 1.00 90.25 538 SER A C 1
ATOM 4298 O O . SER A 1 538 ? -17.787 -14.262 21.278 1.00 90.25 538 SER A O 1
ATOM 4300 N N . PRO A 1 539 ? -16.139 -12.878 20.589 1.00 89.69 539 PRO A N 1
ATOM 4301 C CA . PRO A 1 539 ? -16.269 -11.945 21.706 1.00 89.69 539 PRO A CA 1
ATOM 4302 C C . PRO A 1 539 ? -17.507 -11.056 21.580 1.00 89.69 539 PRO A C 1
ATOM 4304 O O . PRO A 1 539 ? -17.867 -10.365 22.535 1.00 89.69 539 PRO A O 1
ATOM 4307 N N . ILE A 1 540 ? -18.166 -11.075 20.420 1.00 92.69 540 ILE A N 1
ATOM 4308 C CA . ILE A 1 540 ? -19.396 -10.344 20.144 1.00 92.69 540 ILE A CA 1
ATOM 4309 C C . ILE A 1 540 ? -20.548 -11.309 19.844 1.00 92.69 540 ILE A C 1
ATOM 4311 O O . ILE A 1 540 ? -20.346 -12.448 19.432 1.00 92.69 540 ILE A O 1
ATOM 4315 N N . ALA A 1 541 ? -21.775 -10.861 20.082 1.00 93.50 541 ALA A N 1
ATOM 4316 C CA . ALA A 1 541 ? -22.997 -11.594 19.772 1.00 93.50 541 ALA A CA 1
ATOM 4317 C C . ALA A 1 541 ? -24.128 -10.639 19.382 1.00 93.50 541 ALA A C 1
ATOM 4319 O O . ALA A 1 541 ? -24.070 -9.436 19.656 1.00 93.50 541 ALA A O 1
ATOM 4320 N N . LEU A 1 542 ? -25.169 -11.198 18.764 1.00 91.00 542 LEU A N 1
ATOM 4321 C CA . LEU A 1 542 ? -26.424 -10.508 18.490 1.00 91.00 542 LEU A CA 1
ATOM 4322 C C . LEU A 1 542 ? -27.439 -10.818 19.594 1.00 91.00 542 LEU A C 1
ATOM 4324 O O . LEU A 1 542 ? -27.930 -11.939 19.695 1.00 91.00 542 LEU A O 1
ATOM 4328 N N . TYR A 1 543 ? -27.804 -9.804 20.377 1.00 87.62 543 TYR A N 1
ATOM 4329 C CA . TYR A 1 543 ? -28.892 -9.883 21.354 1.00 87.62 543 TYR A CA 1
ATOM 4330 C C . TYR A 1 543 ? -30.000 -8.922 20.956 1.00 87.62 543 TYR A C 1
ATOM 4332 O O . TYR A 1 543 ? -29.756 -7.730 20.778 1.00 87.62 543 TYR A O 1
ATOM 4340 N N . GLY A 1 544 ? -31.218 -9.434 20.754 1.00 82.81 544 GLY A N 1
ATOM 4341 C CA . GLY A 1 544 ? -32.331 -8.609 20.271 1.00 82.81 544 GLY A CA 1
ATOM 4342 C C . GLY A 1 544 ? -32.005 -7.882 18.958 1.00 82.81 544 GLY A C 1
ATOM 4343 O O . GLY A 1 544 ? -32.382 -6.725 18.788 1.00 82.81 544 GLY A O 1
ATOM 4344 N N . ASN A 1 545 ? -31.257 -8.541 18.062 1.00 83.19 545 ASN A N 1
ATOM 4345 C CA . ASN A 1 545 ? -30.746 -7.979 16.807 1.00 83.19 545 ASN A CA 1
ATOM 4346 C C . ASN A 1 545 ? -29.780 -6.785 16.976 1.00 83.19 545 ASN A C 1
ATOM 4348 O O . ASN A 1 545 ? -29.650 -5.976 16.063 1.00 83.19 545 ASN A O 1
ATOM 4352 N N . GLN A 1 546 ? -29.117 -6.650 18.130 1.00 88.31 546 GLN A N 1
ATOM 4353 C CA . GLN A 1 546 ? -28.085 -5.641 18.376 1.00 88.31 546 GLN A CA 1
ATOM 4354 C C . GLN A 1 546 ? -26.744 -6.293 18.711 1.00 88.31 546 GLN A C 1
ATOM 4356 O O . GLN A 1 546 ? -26.678 -7.229 19.507 1.00 88.31 546 GLN A O 1
ATOM 4361 N N . PHE A 1 547 ? -25.667 -5.752 18.143 1.00 92.06 547 PHE A N 1
ATOM 4362 C CA . PHE A 1 547 ? -24.302 -6.177 18.446 1.00 92.06 547 PHE A CA 1
ATOM 4363 C C . PHE A 1 547 ? -23.900 -5.780 19.878 1.00 92.06 547 PHE A C 1
ATOM 4365 O O . PHE A 1 547 ? -23.971 -4.601 20.260 1.00 92.06 547 PHE A O 1
ATOM 4372 N N . MET A 1 548 ? -23.448 -6.758 20.667 1.00 91.31 548 MET A N 1
ATOM 4373 C CA . MET A 1 548 ? -22.917 -6.559 22.022 1.00 91.31 548 MET A CA 1
ATOM 4374 C C . MET A 1 548 ? -21.683 -7.425 22.286 1.00 91.31 548 MET A C 1
ATOM 4376 O O . MET A 1 548 ? -21.507 -8.466 21.659 1.00 91.31 548 MET A O 1
ATOM 4380 N N . VAL A 1 549 ? -20.851 -7.010 23.244 1.00 89.69 549 VAL A N 1
ATOM 4381 C CA . VAL A 1 549 ? -19.710 -7.799 23.736 1.00 89.69 549 VAL A CA 1
ATOM 4382 C C . VAL A 1 549 ? -20.190 -8.795 24.792 1.00 89.69 549 VAL A C 1
ATOM 4384 O O . VAL A 1 549 ? -20.842 -8.395 25.760 1.00 89.69 549 VAL A O 1
ATOM 4387 N N . LYS A 1 550 ? -19.831 -10.074 24.648 1.00 85.00 550 LYS A N 1
ATOM 4388 C CA . LYS A 1 550 ? -20.179 -11.120 25.622 1.00 85.00 550 LYS A CA 1
ATOM 4389 C C . LYS A 1 550 ? -19.501 -10.847 26.972 1.00 85.00 550 LYS A C 1
ATOM 4391 O O . LYS A 1 550 ? -18.310 -10.545 27.033 1.00 85.00 550 LYS A O 1
ATOM 4396 N N . GLY A 1 551 ? -20.248 -10.976 28.071 1.00 70.56 551 GLY A N 1
ATOM 4397 C CA . GLY A 1 551 ? -19.716 -10.859 29.440 1.00 70.56 551 GLY A CA 1
ATOM 4398 C C . GLY A 1 551 ? -19.601 -9.435 30.008 1.00 70.56 551 GLY A C 1
ATOM 4399 O O . GLY A 1 551 ? -19.221 -9.286 31.166 1.00 70.56 551 GLY A O 1
ATOM 4400 N N . VAL A 1 552 ? -19.969 -8.394 29.250 1.00 59.25 552 VAL A N 1
ATOM 4401 C CA . VAL A 1 552 ? -20.093 -7.000 29.747 1.00 59.25 552 VAL A CA 1
ATOM 4402 C C . VAL A 1 552 ? -21.548 -6.669 30.156 1.00 59.25 552 VAL A C 1
ATOM 4404 O O . VAL A 1 552 ? -21.859 -5.573 30.609 1.00 59.25 552 VAL A O 1
ATOM 4407 N N . GLU A 1 553 ? -22.451 -7.648 30.062 1.00 47.12 553 GLU A N 1
ATOM 4408 C CA . GLU A 1 553 ? -23.912 -7.520 30.218 1.00 47.12 553 GLU A CA 1
ATOM 4409 C C . GLU A 1 553 ? -24.405 -7.155 31.631 1.00 47.12 553 GLU A C 1
ATOM 4411 O O . GLU A 1 553 ? -25.576 -6.834 31.807 1.00 47.12 553 GLU A O 1
ATOM 4416 N N . VAL A 1 554 ? -23.541 -7.152 32.650 1.00 36.00 554 VAL A N 1
ATOM 4417 C CA . VAL A 1 554 ? -23.977 -7.004 34.053 1.00 36.00 554 VAL A CA 1
ATOM 4418 C C . VAL A 1 554 ? -24.103 -5.537 34.512 1.00 36.00 554 VAL A C 1
ATOM 4420 O O . VAL A 1 554 ? -24.596 -5.287 35.605 1.00 36.00 554 VAL A O 1
ATOM 4423 N N . ALA A 1 555 ? -23.717 -4.537 33.708 1.00 37.34 555 ALA A N 1
ATOM 4424 C CA . ALA A 1 555 ? -23.611 -3.149 34.197 1.00 37.34 555 ALA A CA 1
ATOM 4425 C C . ALA A 1 555 ? -24.655 -2.140 33.674 1.00 37.34 555 ALA A C 1
ATOM 4427 O O . ALA A 1 555 ? -24.681 -1.013 34.159 1.00 37.34 555 ALA A O 1
ATOM 4428 N N . THR A 1 556 ? -25.513 -2.481 32.706 1.00 30.61 556 THR A N 1
ATOM 4429 C CA . THR A 1 556 ? -26.443 -1.503 32.089 1.00 30.61 556 THR A CA 1
ATOM 4430 C C . THR A 1 556 ? -27.904 -1.633 32.525 1.00 30.61 556 THR A C 1
ATOM 4432 O O . THR A 1 556 ? -28.767 -0.910 32.026 1.00 30.61 556 THR A O 1
ATOM 4435 N N . GLY A 1 557 ? -28.198 -2.482 33.512 1.00 31.73 557 GLY A N 1
ATOM 4436 C CA . GLY A 1 557 ? -29.475 -2.470 34.219 1.00 31.73 557 GLY A CA 1
ATOM 4437 C C . GLY A 1 557 ? -29.395 -1.599 35.472 1.00 31.73 557 GLY A C 1
ATOM 4438 O O . GLY A 1 557 ? -28.812 -2.032 36.453 1.00 31.73 557 GLY A O 1
ATOM 4439 N N . GLN A 1 558 ? -30.059 -0.437 35.446 1.00 30.06 558 GLN A N 1
ATOM 4440 C CA . GLN A 1 558 ? -30.259 0.535 36.542 1.00 30.06 558 GLN A CA 1
ATOM 4441 C C . GLN A 1 558 ? -29.192 1.635 36.696 1.00 30.06 558 GLN A C 1
ATOM 4443 O O . GLN A 1 558 ? -28.249 1.509 37.463 1.00 30.06 558 GLN A O 1
ATOM 4448 N N . GLN A 1 559 ? -29.426 2.788 36.061 1.00 29.05 559 GLN A N 1
ATOM 4449 C CA . GLN A 1 559 ? -29.796 4.032 36.762 1.00 29.05 559 GLN A CA 1
ATOM 4450 C C . GLN A 1 559 ? -29.924 5.188 35.757 1.00 29.05 559 GLN A C 1
ATOM 4452 O O . GLN A 1 559 ? -28.946 5.691 35.213 1.00 29.05 559 GLN A O 1
ATOM 4457 N N . GLN A 1 560 ? -31.166 5.617 35.530 1.00 29.19 560 GLN A N 1
ATOM 4458 C CA . GLN A 1 560 ? -31.475 6.961 35.056 1.00 29.19 560 GLN A CA 1
ATOM 4459 C C . GLN A 1 560 ? -31.448 7.902 36.266 1.00 29.19 560 GLN A C 1
ATOM 4461 O O . GLN A 1 560 ? -32.286 7.765 37.156 1.00 29.19 560 GLN A O 1
ATOM 4466 N N . SER A 1 561 ? -30.536 8.871 36.286 1.00 26.53 561 SER A N 1
ATOM 4467 C CA . SER A 1 561 ? -30.752 10.153 36.964 1.00 26.53 561 SER A CA 1
ATOM 4468 C C . SER A 1 561 ? -29.832 11.239 36.390 1.00 26.53 561 SER A C 1
ATOM 4470 O O . SER A 1 561 ? -28.703 10.996 35.972 1.00 26.53 561 SER A O 1
ATOM 4472 N N . SER A 1 562 ? -30.413 12.428 36.280 1.00 25.94 562 SER A N 1
ATOM 4473 C CA . SER A 1 562 ? -30.011 13.604 35.502 1.00 25.94 562 SER A CA 1
ATOM 4474 C C . SER A 1 562 ? -28.693 14.266 35.942 1.00 25.94 562 SER A C 1
ATOM 4476 O O . SER A 1 562 ? -28.369 14.221 37.129 1.00 25.94 562 SER A O 1
ATOM 4478 N N . PRO A 1 563 ? -27.972 14.988 35.056 1.00 28.80 563 PRO A N 1
ATOM 4479 C CA . PRO A 1 563 ? -26.798 15.753 35.456 1.00 28.80 563 PRO A CA 1
ATOM 4480 C C . PRO A 1 563 ? -27.180 17.180 35.885 1.00 28.80 563 PRO A C 1
ATOM 4482 O O . PRO A 1 563 ? -27.767 17.943 35.118 1.00 28.80 563 PRO A O 1
ATOM 4485 N N . SER A 1 564 ? -26.813 17.538 37.118 1.00 25.22 564 SER A N 1
ATOM 4486 C CA . SER A 1 564 ? -26.766 18.920 37.604 1.00 25.22 564 SER A CA 1
ATOM 4487 C C . SER A 1 564 ? -25.367 19.494 37.392 1.00 25.22 564 SER A C 1
ATOM 4489 O O . SER A 1 564 ? -24.361 18.849 37.681 1.00 25.22 564 SER A O 1
ATOM 4491 N N . SER A 1 565 ? -25.340 20.729 36.908 1.00 27.89 565 SER A N 1
ATOM 4492 C CA . SER A 1 565 ? -24.186 21.576 36.631 1.00 27.89 565 SER A CA 1
ATOM 4493 C C . SER A 1 565 ? -23.258 21.783 37.832 1.00 27.89 565 SER A C 1
ATOM 4495 O O . SER A 1 565 ? -23.722 22.085 38.930 1.00 27.89 565 SER A O 1
ATOM 4497 N N . ALA A 1 566 ? -21.947 21.765 37.584 1.00 26.83 566 ALA A N 1
ATOM 4498 C CA . ALA A 1 566 ? -20.962 22.491 38.383 1.00 26.83 566 ALA A CA 1
ATOM 4499 C C . ALA A 1 566 ? -19.779 22.909 37.491 1.00 26.83 566 ALA A C 1
ATOM 4501 O O . ALA A 1 566 ? -19.048 22.076 36.962 1.00 26.83 566 ALA A O 1
ATOM 4502 N N . ALA A 1 567 ? -19.648 24.222 37.299 1.00 24.98 567 ALA A N 1
ATOM 4503 C CA . ALA A 1 567 ? -18.466 24.894 36.766 1.00 24.98 567 ALA A CA 1
ATOM 4504 C C . ALA A 1 567 ? -17.372 25.005 37.850 1.00 24.98 567 ALA A C 1
ATOM 4506 O O . ALA A 1 567 ? -17.657 24.671 38.998 1.00 24.98 567 ALA A O 1
ATOM 4507 N N . ILE A 1 568 ? -16.220 25.604 37.479 1.00 24.62 568 ILE A N 1
ATOM 4508 C CA . ILE A 1 568 ? -15.077 26.107 38.299 1.00 24.62 568 ILE A CA 1
ATOM 4509 C C . ILE A 1 568 ? -13.858 25.155 38.274 1.00 24.62 568 ILE A C 1
ATOM 4511 O O . ILE A 1 568 ? -14.010 23.973 38.532 1.00 24.62 568 ILE A O 1
ATOM 4515 N N . VAL A 1 569 ? -12.603 25.546 37.999 1.00 24.30 569 VAL A N 1
ATOM 4516 C CA . VAL A 1 569 ? -11.941 26.825 37.677 1.00 24.30 569 VAL A CA 1
ATOM 4517 C C . VAL A 1 569 ? -10.578 26.505 37.038 1.00 24.30 569 VAL A C 1
ATOM 4519 O O . VAL A 1 569 ? -9.939 25.509 37.369 1.00 24.30 569 VAL A O 1
ATOM 4522 N N . VAL A 1 570 ? -10.141 27.377 36.131 1.00 25.28 570 VAL A N 1
ATOM 4523 C CA . VAL A 1 570 ? -8.810 27.403 35.510 1.00 25.28 570 VAL A CA 1
ATOM 4524 C C . VAL A 1 570 ? -7.800 27.992 36.500 1.00 25.28 570 VAL A C 1
ATOM 4526 O O . VAL A 1 570 ? -8.035 29.076 37.026 1.00 25.28 570 VAL A O 1
ATOM 4529 N N . SER A 1 571 ? -6.660 27.327 36.712 1.00 26.55 571 SER A N 1
ATOM 4530 C CA . SER A 1 571 ? -5.495 27.931 37.372 1.00 26.55 571 SER A CA 1
ATOM 4531 C C . SER A 1 571 ? -4.248 27.758 36.509 1.00 26.55 571 SER A C 1
ATOM 4533 O O . SER A 1 571 ? -3.834 26.646 36.188 1.00 26.55 571 SER A O 1
ATOM 4535 N N . SER A 1 572 ? -3.703 28.907 36.120 1.00 25.12 572 SER A N 1
ATOM 4536 C CA . SER A 1 572 ? -2.441 29.123 35.420 1.00 25.12 572 SER A CA 1
ATOM 4537 C C . SER A 1 572 ? -1.309 29.196 36.445 1.00 25.12 572 SER A C 1
ATOM 4539 O O . SER A 1 572 ? -1.443 29.928 37.426 1.00 25.12 572 SER A O 1
ATOM 4541 N N . VAL A 1 573 ? -0.173 28.543 36.185 1.00 26.62 573 VAL A N 1
ATOM 4542 C CA . VAL A 1 573 ? 1.094 28.854 36.864 1.00 26.62 573 VAL A CA 1
ATOM 4543 C C . VAL A 1 573 ? 2.228 28.933 35.842 1.00 26.62 573 VAL A C 1
ATOM 4545 O O . VAL A 1 573 ? 2.384 28.063 34.987 1.00 26.62 573 VAL A O 1
ATOM 4548 N N . LEU A 1 574 ? 2.962 30.038 35.961 1.00 27.11 574 LEU A N 1
ATOM 4549 C CA . LEU A 1 574 ? 4.065 30.537 35.151 1.00 27.11 574 LEU A CA 1
ATOM 4550 C C . LEU A 1 574 ? 5.377 29.744 35.296 1.00 27.11 574 LEU A C 1
ATOM 4552 O O . LEU A 1 574 ? 5.731 29.297 36.382 1.00 27.11 574 LEU A O 1
ATOM 4556 N N . SER A 1 575 ? 6.077 29.682 34.161 1.00 25.66 575 SER A N 1
ATOM 4557 C CA . SER A 1 575 ? 7.494 29.976 33.880 1.00 25.66 575 SER A CA 1
ATOM 4558 C C . SER A 1 575 ? 8.609 29.632 34.877 1.00 25.66 575 SER A C 1
ATOM 4560 O O . SER A 1 575 ? 8.651 30.114 36.004 1.00 25.66 575 SER A O 1
ATOM 4562 N N . SER A 1 576 ? 9.640 28.974 34.337 1.00 27.42 576 SER A N 1
ATOM 4563 C CA . SER A 1 576 ? 11.042 29.125 34.740 1.00 27.42 576 SER A CA 1
ATOM 4564 C C . SER A 1 576 ? 11.925 28.972 33.496 1.00 27.42 576 SER A C 1
ATOM 4566 O O . SER A 1 576 ? 11.911 27.935 32.838 1.00 27.42 576 SER A O 1
ATOM 4568 N N . GLU A 1 577 ? 12.658 30.039 33.182 1.00 26.23 577 GLU A N 1
ATOM 4569 C CA . GLU A 1 577 ? 13.722 30.131 32.175 1.00 26.23 577 GLU A CA 1
ATOM 4570 C C . GLU A 1 577 ? 14.978 29.388 32.646 1.00 26.23 577 GLU A C 1
ATOM 4572 O O . GLU A 1 577 ? 15.306 29.495 33.828 1.00 26.23 577 GLU A O 1
ATOM 4577 N N . VAL A 1 578 ? 15.722 28.739 31.734 1.00 28.58 578 VAL A N 1
ATOM 4578 C CA . VAL A 1 578 ? 17.185 28.587 31.856 1.00 28.58 578 VAL A CA 1
ATOM 4579 C C . VAL A 1 578 ? 17.856 28.481 30.469 1.00 28.58 578 VAL A C 1
ATOM 4581 O O . VAL A 1 578 ? 17.662 27.500 29.759 1.00 28.58 578 VAL A O 1
ATOM 4584 N N . ALA A 1 579 ? 18.631 29.526 30.159 1.00 29.17 579 ALA A N 1
ATOM 4585 C CA . ALA A 1 579 ? 19.894 29.647 29.410 1.00 29.17 579 ALA A CA 1
ATOM 4586 C C . ALA A 1 579 ? 20.161 28.881 28.091 1.00 29.17 579 ALA A C 1
ATOM 4588 O O . ALA A 1 579 ? 20.305 27.659 28.057 1.00 29.17 579 ALA A O 1
ATOM 4589 N N . ASP A 1 580 ? 20.398 29.695 27.056 1.00 25.05 580 ASP A N 1
ATOM 4590 C CA . ASP A 1 580 ? 21.101 29.416 25.802 1.00 25.05 580 ASP A CA 1
ATOM 4591 C C . ASP A 1 580 ? 22.589 29.092 26.010 1.00 25.05 580 ASP A C 1
ATOM 4593 O O . ASP A 1 580 ? 23.275 29.790 26.755 1.00 25.05 580 ASP A O 1
ATOM 4597 N N . GLU A 1 581 ? 23.112 28.130 25.244 1.00 30.06 581 GLU A N 1
ATOM 4598 C CA . GLU A 1 581 ? 24.508 28.152 24.794 1.00 30.06 581 GLU A CA 1
ATOM 4599 C C . GLU A 1 581 ? 24.598 27.703 23.326 1.00 30.06 581 GLU A C 1
ATOM 4601 O O . GLU A 1 581 ? 24.217 26.589 22.951 1.00 30.06 581 GLU A O 1
ATOM 4606 N N . ASP A 1 582 ? 25.102 28.629 22.509 1.00 26.11 582 ASP A N 1
ATOM 4607 C CA . ASP A 1 582 ? 25.445 28.506 21.096 1.00 26.11 582 ASP A CA 1
ATOM 4608 C C . ASP A 1 582 ? 26.567 27.487 20.855 1.00 26.11 582 ASP A C 1
ATOM 4610 O O . ASP A 1 582 ? 27.629 27.538 21.476 1.00 26.11 582 ASP A O 1
ATOM 4614 N N . ALA A 1 583 ? 26.393 26.638 19.841 1.00 27.28 583 ALA A N 1
ATOM 4615 C CA . ALA A 1 583 ? 27.503 25.943 19.194 1.00 27.28 583 ALA A CA 1
ATOM 4616 C C . ALA A 1 583 ? 27.215 25.757 17.696 1.00 27.28 583 ALA A C 1
ATOM 4618 O O . ALA A 1 583 ? 26.606 24.780 17.259 1.00 27.28 583 ALA A O 1
ATOM 4619 N N . MET A 1 584 ? 27.679 26.725 16.905 1.00 25.42 584 MET A N 1
ATOM 4620 C CA . MET A 1 584 ? 27.798 26.647 15.450 1.00 25.42 584 MET A CA 1
ATOM 4621 C C . MET A 1 584 ? 28.876 25.634 15.055 1.00 25.42 584 MET A C 1
ATOM 4623 O O . MET A 1 584 ? 30.033 25.796 15.431 1.00 25.42 584 MET A O 1
ATOM 4627 N N . THR A 1 585 ? 28.533 24.645 14.228 1.00 28.41 585 THR A N 1
ATOM 4628 C CA . THR A 1 585 ? 29.499 23.975 13.341 1.00 28.41 585 THR A CA 1
ATOM 4629 C C . THR A 1 585 ? 28.823 23.592 12.025 1.00 28.41 585 THR A C 1
ATOM 4631 O O . THR A 1 585 ? 27.919 22.761 11.977 1.00 28.41 585 THR A O 1
ATOM 4634 N N . GLU A 1 586 ? 29.267 24.242 10.950 1.00 28.55 586 GLU A N 1
ATOM 4635 C CA . GLU A 1 586 ? 29.031 23.839 9.567 1.00 28.55 586 GLU A CA 1
ATOM 4636 C C . GLU A 1 586 ? 29.835 22.567 9.277 1.00 28.55 586 GLU A C 1
ATOM 4638 O O . GLU A 1 586 ? 31.057 22.566 9.413 1.00 28.55 586 GLU A O 1
ATOM 4643 N N . LEU A 1 587 ? 29.168 21.504 8.829 1.00 27.52 587 LEU A N 1
ATOM 4644 C CA . LEU A 1 587 ? 29.819 20.412 8.112 1.00 27.52 587 LEU A CA 1
ATOM 4645 C C . LEU A 1 587 ? 28.967 20.039 6.902 1.00 27.52 587 LEU A C 1
ATOM 4647 O O . LEU A 1 587 ? 27.913 19.413 6.994 1.00 27.52 587 LEU A O 1
ATOM 4651 N N . THR A 1 588 ? 29.463 20.496 5.759 1.00 35.78 588 THR A N 1
ATOM 4652 C CA . THR A 1 588 ? 29.191 19.982 4.427 1.00 35.78 588 THR A CA 1
ATOM 4653 C C . THR A 1 588 ? 29.739 18.565 4.323 1.00 35.78 588 THR A C 1
ATOM 4655 O O . THR A 1 588 ? 30.949 18.389 4.385 1.00 35.78 588 THR A O 1
ATOM 4658 N N . ASP A 1 589 ? 28.859 17.586 4.165 1.00 32.34 589 ASP A N 1
ATOM 4659 C CA . ASP A 1 589 ? 29.065 16.399 3.333 1.00 32.34 589 ASP A CA 1
ATOM 4660 C C . ASP A 1 589 ? 27.709 15.699 3.226 1.00 32.34 589 ASP A C 1
ATOM 4662 O O . ASP A 1 589 ? 27.039 15.466 4.232 1.00 32.34 589 ASP A O 1
ATOM 4666 N N . ASP A 1 590 ? 27.266 15.440 1.996 1.00 38.50 590 ASP A N 1
ATOM 4667 C CA . ASP A 1 590 ? 25.982 14.805 1.699 1.00 38.50 590 ASP A CA 1
ATOM 4668 C C . ASP A 1 590 ? 26.186 13.307 1.376 1.00 38.50 590 ASP A C 1
ATOM 4670 O O . ASP A 1 590 ? 26.429 12.944 0.222 1.00 38.50 590 ASP A O 1
ATOM 4674 N N . PRO A 1 591 ? 26.084 12.402 2.372 1.00 36.81 591 PRO A N 1
ATOM 4675 C CA . PRO A 1 591 ? 26.174 10.954 2.176 1.00 36.81 591 PRO A CA 1
ATOM 4676 C C . PRO A 1 591 ? 24.909 10.345 1.540 1.00 36.81 591 PRO A C 1
ATOM 4678 O O . PRO A 1 591 ? 24.834 9.125 1.355 1.00 36.81 591 PRO A O 1
ATOM 4681 N N . VAL A 1 592 ? 23.887 11.151 1.217 1.00 38.41 592 VAL A N 1
ATOM 4682 C CA . VAL A 1 592 ? 22.629 10.672 0.628 1.00 38.41 592 VAL A CA 1
ATOM 4683 C C . VAL A 1 592 ? 22.863 10.180 -0.802 1.00 38.41 592 VAL A C 1
ATOM 4685 O O . VAL A 1 592 ? 22.344 9.124 -1.165 1.00 38.41 592 VAL A O 1
ATOM 4688 N N . ALA A 1 593 ? 23.716 10.856 -1.576 1.00 39.16 593 ALA A N 1
ATOM 4689 C CA . ALA A 1 593 ? 24.022 10.486 -2.959 1.00 39.16 593 ALA A CA 1
ATOM 4690 C C . ALA A 1 593 ? 24.864 9.198 -3.097 1.00 39.16 593 ALA A C 1
ATOM 4692 O O . ALA A 1 593 ? 24.666 8.439 -4.046 1.00 39.16 593 ALA A O 1
ATOM 4693 N N . GLU A 1 594 ? 25.779 8.907 -2.162 1.00 35.47 594 GLU A N 1
ATOM 4694 C CA . GLU A 1 594 ? 26.621 7.698 -2.235 1.00 35.47 594 GLU A CA 1
ATOM 4695 C C . GLU A 1 594 ? 25.880 6.424 -1.813 1.00 35.47 594 GLU A C 1
ATOM 4697 O O . GLU A 1 594 ? 26.063 5.377 -2.433 1.00 35.47 594 GLU A O 1
ATOM 4702 N N . ALA A 1 595 ? 24.986 6.502 -0.824 1.00 38.16 595 ALA A N 1
ATOM 4703 C CA . ALA A 1 595 ? 24.215 5.339 -0.383 1.00 38.16 595 ALA A CA 1
ATOM 4704 C C . ALA A 1 595 ? 23.157 4.896 -1.415 1.00 38.16 595 ALA A C 1
ATOM 4706 O O . ALA A 1 595 ? 22.883 3.704 -1.534 1.00 38.16 595 ALA A O 1
ATOM 4707 N N . PHE A 1 596 ? 22.580 5.828 -2.188 1.00 44.56 596 PHE A N 1
ATOM 4708 C CA . PHE A 1 596 ? 21.638 5.483 -3.265 1.00 44.56 596 PHE A CA 1
ATOM 4709 C C . PHE A 1 596 ? 22.311 4.857 -4.479 1.00 44.56 596 PHE A C 1
ATOM 4711 O O . PHE A 1 596 ? 21.693 4.061 -5.178 1.00 44.56 596 PHE A O 1
ATOM 4718 N N . LYS A 1 597 ? 23.600 5.131 -4.668 1.00 43.12 597 LYS A N 1
ATOM 4719 C CA . LYS A 1 597 ? 24.408 4.463 -5.680 1.00 43.12 597 LYS A CA 1
ATOM 4720 C C . LYS A 1 597 ? 24.646 2.981 -5.358 1.00 43.12 597 LYS A C 1
ATOM 4722 O O . LYS A 1 597 ? 24.711 2.175 -6.270 1.00 43.12 597 LYS A O 1
ATOM 4727 N N . HIS A 1 598 ? 24.729 2.619 -4.074 1.00 37.00 598 HIS A N 1
ATOM 4728 C CA . HIS A 1 598 ? 24.853 1.220 -3.639 1.00 37.00 598 HIS A CA 1
ATOM 4729 C C . HIS A 1 598 ? 23.561 0.407 -3.791 1.00 37.00 598 HIS A C 1
ATOM 4731 O O . HIS A 1 598 ? 23.644 -0.774 -4.106 1.00 37.00 598 HIS A O 1
ATOM 4737 N N . LEU A 1 599 ? 22.384 1.016 -3.599 1.00 38.56 599 LEU A N 1
ATOM 4738 C CA . LEU A 1 599 ? 21.103 0.351 -3.887 1.00 38.56 599 LEU A CA 1
ATOM 4739 C C . LEU A 1 599 ? 20.955 0.112 -5.396 1.00 38.56 599 LEU A C 1
ATOM 4741 O O . LEU A 1 599 ? 20.695 -1.003 -5.825 1.00 38.56 599 LEU A O 1
ATOM 4745 N N . GLU A 1 600 ? 21.298 1.118 -6.198 1.00 41.12 600 GLU A N 1
ATOM 4746 C CA . GLU A 1 600 ? 21.302 1.042 -7.658 1.00 41.12 600 GLU A CA 1
ATOM 4747 C C . GLU A 1 600 ? 22.235 -0.020 -8.272 1.00 41.12 600 GLU A C 1
ATOM 4749 O O . GLU A 1 600 ? 21.990 -0.424 -9.406 1.00 41.12 600 GLU A O 1
ATOM 4754 N N . ASP A 1 601 ? 23.309 -0.421 -7.581 1.00 38.00 601 ASP A N 1
ATOM 4755 C CA . ASP A 1 601 ? 24.275 -1.424 -8.061 1.00 38.00 601 ASP A CA 1
ATOM 4756 C C . ASP A 1 601 ? 23.886 -2.863 -7.634 1.00 38.00 601 ASP A C 1
ATOM 4758 O O . ASP A 1 601 ? 24.356 -3.827 -8.237 1.00 38.00 601 ASP A O 1
ATOM 4762 N N . GLY A 1 602 ? 23.016 -3.024 -6.623 1.00 39.59 602 GLY A N 1
ATOM 4763 C CA . GLY A 1 602 ? 22.448 -4.315 -6.188 1.00 39.59 602 GLY A CA 1
ATOM 4764 C C . GLY A 1 602 ? 21.075 -4.646 -6.797 1.00 39.59 602 GLY A C 1
ATOM 4765 O O . GLY A 1 602 ? 20.552 -5.737 -6.589 1.00 39.59 602 GLY A O 1
ATOM 4766 N N . GLU A 1 603 ? 20.489 -3.705 -7.542 1.00 47.72 603 GLU A N 1
ATOM 4767 C CA . GLU A 1 603 ? 19.172 -3.794 -8.195 1.00 47.72 603 GLU A CA 1
ATOM 4768 C C . GLU A 1 603 ? 19.197 -4.476 -9.580 1.00 47.72 603 GLU A C 1
ATOM 4770 O O . GLU A 1 603 ? 18.141 -4.819 -10.109 1.00 47.72 603 GLU A O 1
ATOM 4775 N N . ASP A 1 604 ? 20.377 -4.652 -10.188 1.00 42.00 604 ASP A N 1
ATOM 4776 C CA . ASP A 1 604 ? 20.521 -4.988 -11.617 1.00 42.00 604 ASP A CA 1
ATOM 4777 C C . ASP A 1 604 ? 20.343 -6.491 -11.944 1.00 42.00 604 ASP A C 1
ATOM 4779 O O . ASP A 1 604 ? 20.332 -6.873 -13.121 1.00 42.00 604 ASP A O 1
ATOM 4783 N N . GLU A 1 605 ? 20.197 -7.362 -10.939 1.00 40.22 605 GLU A N 1
ATOM 4784 C CA . GLU A 1 605 ? 20.037 -8.805 -11.137 1.00 40.22 605 GLU A CA 1
ATOM 4785 C C . GLU A 1 605 ? 18.604 -9.250 -10.823 1.00 40.22 605 GLU A C 1
ATOM 4787 O O . GLU A 1 605 ? 18.260 -9.626 -9.704 1.00 40.22 605 GLU A O 1
ATOM 4792 N N . ILE A 1 606 ? 17.749 -9.264 -11.853 1.00 42.59 606 ILE A N 1
ATOM 4793 C CA . ILE A 1 606 ? 16.557 -10.118 -11.832 1.00 42.59 606 ILE A CA 1
ATOM 4794 C C . ILE A 1 606 ? 17.080 -11.557 -11.788 1.00 42.59 606 ILE A C 1
ATOM 4796 O O . ILE A 1 606 ? 17.443 -12.113 -12.828 1.00 42.59 606 ILE A O 1
ATOM 4800 N N . LEU A 1 607 ? 17.149 -12.149 -10.592 1.00 36.53 607 LEU A N 1
ATOM 4801 C CA . LEU A 1 607 ? 17.529 -13.546 -10.415 1.00 36.53 607 LEU A CA 1
ATOM 4802 C C . LEU A 1 607 ? 16.476 -14.422 -11.110 1.00 36.53 607 LEU A C 1
ATOM 4804 O O . LEU A 1 607 ? 15.399 -14.702 -10.585 1.00 36.53 607 LEU A O 1
ATOM 4808 N N . TRP A 1 608 ? 16.752 -14.798 -12.355 1.00 36.12 608 TRP A N 1
ATOM 4809 C CA . TRP A 1 608 ? 15.927 -15.728 -13.108 1.00 36.12 608 TRP A CA 1
ATOM 4810 C C . TRP A 1 608 ? 16.362 -17.145 -12.736 1.00 36.12 608 TRP A C 1
ATOM 4812 O O . TRP A 1 608 ? 17.334 -17.653 -13.292 1.00 36.12 608 TRP A O 1
ATOM 4822 N N . ASP A 1 609 ? 15.660 -17.777 -11.791 1.00 32.12 609 ASP A N 1
ATOM 4823 C CA . ASP A 1 609 ? 15.779 -19.220 -11.573 1.00 32.12 609 ASP A CA 1
ATOM 4824 C C . ASP A 1 609 ? 14.539 -19.937 -12.149 1.00 32.12 609 ASP A C 1
ATOM 4826 O O . ASP A 1 609 ? 13.444 -19.840 -11.585 1.00 32.12 609 ASP A O 1
ATOM 4830 N N . PRO A 1 610 ? 14.674 -20.651 -13.283 1.00 30.66 610 PRO A N 1
ATOM 4831 C CA . PRO A 1 610 ? 13.574 -21.390 -13.900 1.00 30.66 610 PRO A CA 1
ATOM 4832 C C . PRO A 1 610 ? 13.050 -22.548 -13.035 1.00 30.66 610 PRO A C 1
ATOM 4834 O O . PRO A 1 610 ? 11.978 -23.070 -13.329 1.00 30.66 610 PRO A O 1
ATOM 4837 N N . ARG A 1 611 ? 13.748 -22.935 -11.956 1.00 31.75 611 ARG A N 1
ATOM 4838 C CA . ARG A 1 611 ? 13.340 -24.034 -11.061 1.00 31.75 611 ARG A CA 1
ATOM 4839 C C . ARG A 1 611 ? 12.204 -23.675 -10.101 1.00 31.75 611 ARG A C 1
ATOM 4841 O O . ARG A 1 611 ? 11.602 -24.567 -9.517 1.00 31.75 611 ARG A O 1
ATOM 4848 N N . TYR A 1 612 ? 11.839 -22.399 -9.972 1.00 36.97 612 TYR A N 1
ATOM 4849 C CA . TYR A 1 612 ? 10.698 -21.999 -9.133 1.00 36.97 612 TYR A CA 1
ATOM 4850 C C . TYR A 1 612 ? 9.324 -22.265 -9.770 1.00 36.97 612 TYR A C 1
ATOM 4852 O O . TYR A 1 612 ? 8.306 -22.110 -9.100 1.00 36.97 612 TYR A O 1
ATOM 4860 N N . LEU A 1 613 ? 9.279 -22.725 -11.027 1.00 36.25 613 LEU A N 1
ATOM 4861 C CA . LEU A 1 613 ? 8.053 -23.243 -11.649 1.00 36.25 613 LEU A CA 1
ATOM 4862 C C . LEU A 1 613 ? 7.657 -24.636 -11.116 1.00 36.25 613 LEU A C 1
ATOM 4864 O O . LEU A 1 613 ? 6.499 -25.014 -11.249 1.00 36.25 613 LEU A O 1
ATOM 4868 N N . GLU A 1 614 ? 8.566 -25.375 -10.466 1.00 27.78 614 GLU A N 1
ATOM 4869 C CA . GLU A 1 614 ? 8.296 -26.734 -9.957 1.00 27.78 614 GLU A CA 1
ATOM 4870 C C . GLU A 1 614 ? 7.659 -26.761 -8.553 1.00 27.78 614 GLU A C 1
ATOM 4872 O O . GLU A 1 614 ? 7.102 -27.777 -8.146 1.00 27.78 614 GLU A O 1
ATOM 4877 N N . PHE A 1 615 ? 7.651 -25.644 -7.813 1.00 28.64 615 PHE A N 1
ATOM 4878 C CA . PHE A 1 615 ? 7.002 -25.575 -6.491 1.00 28.64 615 PHE A CA 1
ATOM 4879 C C . PHE A 1 615 ? 5.471 -25.414 -6.548 1.00 28.64 615 PHE A C 1
ATOM 4881 O O . PHE A 1 615 ? 4.830 -25.321 -5.503 1.00 28.64 615 PHE A O 1
ATOM 4888 N N . GLN A 1 616 ? 4.868 -25.415 -7.743 1.00 33.03 616 GLN A N 1
ATOM 4889 C CA . GLN A 1 616 ? 3.409 -25.397 -7.906 1.00 33.03 616 GLN A CA 1
ATOM 4890 C C . GLN A 1 616 ? 2.729 -26.748 -7.619 1.00 33.03 616 GLN A C 1
ATOM 4892 O O . GLN A 1 616 ? 1.504 -26.773 -7.560 1.00 33.03 616 GLN A O 1
ATOM 4897 N N . ASP A 1 617 ? 3.483 -27.832 -7.383 1.00 31.20 617 ASP A N 1
ATOM 4898 C CA . ASP A 1 617 ? 2.919 -29.193 -7.306 1.00 31.20 617 ASP A CA 1
ATOM 4899 C C . ASP A 1 617 ? 3.119 -29.917 -5.960 1.00 31.20 617 ASP A C 1
ATOM 4901 O O . ASP A 1 617 ? 2.893 -31.120 -5.837 1.00 31.20 617 ASP A O 1
ATOM 4905 N N . GLN A 1 618 ? 3.505 -29.197 -4.901 1.00 25.81 618 GLN A N 1
ATOM 4906 C CA . GLN A 1 618 ? 3.414 -29.729 -3.539 1.00 25.81 618 GLN A CA 1
ATOM 4907 C C . GLN A 1 618 ? 2.422 -28.905 -2.735 1.00 25.81 618 GLN A C 1
ATOM 4909 O O . GLN A 1 618 ? 2.737 -27.823 -2.244 1.00 25.81 618 GLN A O 1
ATOM 4914 N N . GLY A 1 619 ? 1.214 -29.454 -2.592 1.00 34.84 619 GLY A N 1
ATOM 4915 C CA . GLY A 1 619 ? 0.237 -29.006 -1.614 1.00 34.84 619 GLY A CA 1
ATOM 4916 C C . GLY A 1 619 ? 0.858 -29.004 -0.221 1.00 34.84 619 GLY A C 1
ATOM 4917 O O . GLY A 1 619 ? 0.897 -30.023 0.467 1.00 34.84 619 GLY A O 1
ATOM 4918 N N . THR A 1 620 ? 1.340 -27.844 0.209 1.00 27.31 620 THR A N 1
ATOM 4919 C CA . THR A 1 620 ? 1.630 -27.579 1.609 1.00 27.31 620 THR A CA 1
ATOM 4920 C C . THR A 1 620 ? 0.298 -27.404 2.317 1.00 27.31 620 THR A C 1
ATOM 4922 O O . THR A 1 620 ? -0.279 -26.323 2.394 1.00 27.31 620 THR A O 1
ATOM 4925 N N . SER A 1 621 ? -0.193 -28.527 2.839 1.00 28.81 621 SER A N 1
ATOM 4926 C CA . SER A 1 621 ? -1.051 -28.554 4.015 1.00 28.81 621 SER A CA 1
ATOM 4927 C C . SER A 1 621 ? -0.364 -27.744 5.115 1.00 28.81 621 SER A C 1
ATOM 4929 O O . SER A 1 621 ? 0.487 -28.261 5.836 1.00 28.81 621 SER A O 1
ATOM 4931 N N . ILE A 1 622 ? -0.712 -26.464 5.232 1.00 27.91 622 ILE A N 1
ATOM 4932 C CA . ILE A 1 622 ? -0.472 -25.693 6.448 1.00 27.91 622 ILE A CA 1
ATOM 4933 C C . ILE A 1 622 ? -1.554 -26.148 7.430 1.00 27.91 622 ILE A C 1
ATOM 4935 O O . ILE A 1 622 ? -2.632 -25.566 7.493 1.00 27.91 622 ILE A O 1
ATOM 4939 N N . ASN A 1 623 ? -1.270 -27.254 8.117 1.00 27.55 623 ASN A N 1
ATOM 4940 C CA . ASN A 1 623 ? -1.870 -27.552 9.409 1.00 27.55 623 ASN A CA 1
ATOM 4941 C C . ASN A 1 623 ? -0.936 -27.002 10.496 1.00 27.55 623 ASN A C 1
ATOM 4943 O O . ASN A 1 623 ? 0.283 -27.158 10.386 1.00 27.55 623 ASN A O 1
ATOM 4947 N N . ASP A 1 624 ? -1.586 -26.429 11.510 1.00 31.59 624 ASP A N 1
ATOM 4948 C CA . ASP A 1 624 ? -1.120 -25.880 12.797 1.00 31.59 624 ASP A CA 1
ATOM 4949 C C . ASP A 1 624 ? -0.574 -24.438 12.838 1.00 31.59 624 ASP A C 1
ATOM 4951 O O . ASP A 1 624 ? 0.559 -24.154 12.381 1.00 31.59 624 ASP A O 1
#